Protein AF-D3BH50-F1 (afdb_monomer)

Sequence (742 aa):
MSGQPAPSNDLVRLNNTLVDTLLKSQDEIKVLKQSIEGLAKEKQQLADRFTQLLKSSDGNTAIKAEFIDELSKSTGHVDETNGNGVVSLADTPQQSQSSSEEVERLSKQLEESEKEIDRLKYEMGKLNTAVVNQQNHAETIKTFQFKEEQLVMQNQSLQEALDEQNQLALKLREQFLAEKEKLVTKIGELDNQIQETQRGDLLKEQELLLLHARIEEKDQEIKKLQEKLDQLEKSAEEQATLSPKSDELVRLEEENKHLQEKLEQKLQGQTEQIGQLQQDNQELISKLEGLTKLEQENKSLLQQIEQHTSSTDENVTRLEQEKLELSNTNNERIKTLEEENKIFQMRVDETENKFKDIISLLEEENKTLQDKVASTDSQQNEKVTELEQANKQLAERIALAETESGDKHSKLEEENKSLQSKISDLESKQVDPSKLEEMQQANEKLQSELEKINTEHKSLTEKMEQSNNSENERVSKLEQDNQSLQSQLETVNSENAEKLSKLEADNQSLSEKLEQLASSQTEKTGQLETENQQLKEQLEQTGNEYKQKIETIAQLEESNRELSEKLSGLNDESVQNMAKAEQENNKLKEQIVSATDELNQLREKQAAFELENQQLKENSDKLKALQEQYDSMKAEFEAFKNSSASANTNIEQPTPQQQPTSSSLDELVDLDFSSNPSTTTSTVTEELKPEQVEDEEKEEEKDEKKEEEKEEDKEEKETTTTEPAQVDNEEEEEEEEMEEIY

pLDDT: mean 71.58, std 18.79, range [26.5, 93.88]

Structure (mmCIF, N/CA/C/O backbone):
data_AF-D3BH50-F1
#
_entry.id   AF-D3BH50-F1
#
loop_
_atom_site.group_PDB
_atom_site.id
_atom_site.type_symbol
_atom_site.label_atom_id
_atom_site.label_alt_id
_atom_site.label_comp_id
_atom_site.label_asym_id
_atom_site.label_entity_id
_atom_site.label_seq_id
_atom_site.pdbx_PDB_ins_code
_atom_site.Cartn_x
_atom_site.Cartn_y
_atom_site.Cartn_z
_atom_site.occupancy
_atom_site.B_iso_or_equiv
_atom_site.auth_seq_id
_atom_site.auth_comp_id
_atom_site.auth_asym_id
_atom_site.auth_atom_id
_atom_site.pdbx_PDB_model_num
ATOM 1 N N . MET A 1 1 ? -13.993 20.097 38.817 1.00 39.25 1 MET A N 1
ATOM 2 C CA . MET A 1 1 ? -13.936 20.716 40.162 1.00 39.25 1 MET A CA 1
ATOM 3 C C . MET A 1 1 ? -15.189 20.321 40.924 1.00 39.25 1 MET A C 1
ATOM 5 O O . MET A 1 1 ? -16.199 21.005 40.828 1.00 39.25 1 MET A O 1
ATOM 9 N N . SER A 1 2 ? -15.139 19.195 41.624 1.00 39.91 2 SER A N 1
ATOM 10 C CA . SER A 1 2 ? -16.227 18.673 42.452 1.00 39.91 2 SER A CA 1
ATOM 11 C C . SER A 1 2 ? -15.998 19.097 43.903 1.00 39.91 2 SER A C 1
ATOM 13 O O . SER A 1 2 ? -15.043 18.666 44.544 1.00 39.91 2 SER A O 1
ATOM 15 N N . GLY A 1 3 ? -16.854 19.974 44.426 1.00 47.28 3 GLY A N 1
ATOM 16 C CA . GLY A 1 3 ? -16.924 20.199 45.868 1.00 47.28 3 GLY A CA 1
ATOM 17 C C . GLY A 1 3 ? -17.736 19.071 46.490 1.00 47.28 3 GLY A C 1
ATOM 18 O O . GLY A 1 3 ? -18.917 18.952 46.172 1.00 47.28 3 GLY A O 1
ATOM 19 N N . GLN A 1 4 ? -17.128 18.250 47.351 1.00 41.78 4 GLN A N 1
ATOM 20 C CA . GLN A 1 4 ? -17.889 17.267 48.126 1.00 41.78 4 GLN A CA 1
ATOM 21 C C . GLN A 1 4 ? -18.971 17.997 48.943 1.00 41.78 4 GLN A C 1
ATOM 23 O O . GLN A 1 4 ? -18.645 18.971 49.632 1.00 41.78 4 GLN A O 1
ATOM 28 N N . PRO A 1 5 ? -20.240 17.551 48.912 1.00 49.06 5 PRO A N 1
ATOM 29 C CA . PRO A 1 5 ? -21.223 18.012 49.876 1.00 49.06 5 PRO A CA 1
ATOM 30 C C . PRO A 1 5 ? -20.788 17.501 51.252 1.00 49.06 5 PRO A C 1
ATOM 32 O O . PRO A 1 5 ? -20.838 16.305 51.526 1.00 49.06 5 PRO A O 1
ATOM 35 N N . ALA A 1 6 ? -20.308 18.403 52.109 1.00 52.66 6 ALA A N 1
ATOM 36 C CA . ALA A 1 6 ? -19.978 18.046 53.483 1.00 52.66 6 ALA A CA 1
ATOM 37 C C . ALA A 1 6 ? -21.240 17.502 54.185 1.00 52.66 6 ALA A C 1
ATOM 39 O O . ALA A 1 6 ? -22.313 18.090 53.998 1.00 52.66 6 ALA A O 1
ATOM 40 N N . PRO A 1 7 ? -21.133 16.427 54.993 1.00 54.84 7 PRO A N 1
ATOM 41 C CA . PRO A 1 7 ? -22.279 15.857 55.699 1.00 54.84 7 PRO A CA 1
ATOM 42 C C . PRO A 1 7 ? -22.951 16.925 56.561 1.00 54.84 7 PRO A C 1
ATOM 44 O O . PRO A 1 7 ? -22.285 17.838 57.066 1.00 54.84 7 PRO A O 1
ATOM 47 N N . SER A 1 8 ? -24.274 16.837 56.714 1.00 61.94 8 SER A N 1
ATOM 48 C CA . SER A 1 8 ? -25.049 17.925 57.313 1.00 61.94 8 SER A CA 1
ATOM 49 C C . SER A 1 8 ? -24.592 18.228 58.746 1.00 61.94 8 SER A C 1
ATOM 51 O O . SER A 1 8 ? -24.902 17.506 59.696 1.00 61.94 8 SER A O 1
ATOM 53 N N . ASN A 1 9 ? -23.876 19.348 58.916 1.00 69.25 9 ASN A N 1
ATOM 54 C CA . ASN A 1 9 ? -23.388 19.817 60.219 1.00 69.25 9 ASN A CA 1
ATOM 55 C C . ASN A 1 9 ? -24.522 19.956 61.247 1.00 69.25 9 ASN A C 1
ATOM 57 O O . ASN A 1 9 ? -24.288 19.830 62.450 1.00 69.25 9 ASN A O 1
ATOM 61 N N . ASP A 1 10 ? -25.751 20.190 60.787 1.00 68.94 10 ASP A N 1
ATOM 62 C CA . ASP A 1 10 ? -26.915 20.335 61.650 1.00 68.94 10 ASP A CA 1
ATOM 63 C C . ASP A 1 10 ? -27.446 18.982 62.163 1.00 68.94 10 ASP A C 1
ATOM 65 O O . ASP A 1 10 ? -27.923 18.931 63.295 1.00 68.94 10 ASP A O 1
ATOM 69 N N . LEU A 1 11 ? -27.264 17.868 61.433 1.00 65.44 11 LEU A N 1
ATOM 70 C CA . LEU A 1 11 ? -27.521 16.516 61.963 1.00 65.44 11 LEU A CA 1
ATOM 71 C C . LEU A 1 11 ? -26.513 16.138 63.056 1.00 65.44 11 LEU A C 1
ATOM 73 O O . LEU A 1 11 ? -26.905 15.628 64.107 1.00 65.44 11 LEU A O 1
ATOM 77 N N . VAL A 1 12 ? -25.228 16.449 62.857 1.00 70.69 12 VAL A N 1
ATOM 78 C CA . VAL A 1 12 ? -24.179 16.218 63.869 1.00 70.69 12 VAL A CA 1
ATOM 79 C C . VAL A 1 12 ? -24.447 17.052 65.130 1.00 70.69 12 VAL A C 1
ATOM 81 O O . VAL A 1 12 ? -24.394 16.534 66.246 1.00 70.69 12 VAL A O 1
ATOM 84 N N . ARG A 1 13 ? -24.815 18.330 64.968 1.00 74.94 13 ARG A N 1
ATOM 85 C CA . ARG A 1 13 ? -25.224 19.208 66.080 1.00 74.94 13 ARG A CA 1
ATOM 86 C C . ARG A 1 13 ? -26.473 18.707 66.800 1.00 74.94 13 ARG A C 1
ATOM 88 O O . ARG A 1 13 ? -26.501 18.737 68.031 1.00 74.94 13 ARG A O 1
ATOM 95 N N . LEU A 1 14 ? -27.486 18.247 66.063 1.00 74.19 14 LEU A N 1
ATOM 96 C CA . LEU A 1 14 ? -28.718 17.709 66.640 1.00 74.19 14 LEU A CA 1
ATOM 97 C C . LEU A 1 14 ? -28.435 16.456 67.475 1.00 74.19 14 LEU A C 1
ATOM 99 O O . LEU A 1 14 ? -28.899 16.378 68.609 1.00 74.19 14 LEU A O 1
ATOM 103 N N . ASN A 1 15 ? -27.629 15.524 66.956 1.00 70.75 15 ASN A N 1
ATOM 104 C CA . ASN A 1 15 ? -27.246 14.304 67.667 1.00 70.75 15 ASN A CA 1
ATOM 105 C C . ASN A 1 15 ? -26.501 14.620 68.976 1.00 70.75 15 ASN A C 1
ATOM 107 O O . ASN A 1 15 ? -26.900 14.148 70.039 1.00 70.75 15 ASN A O 1
ATOM 111 N N . ASN A 1 16 ? -25.491 15.497 68.928 1.00 75.19 16 ASN A N 1
ATOM 112 C CA . ASN A 1 16 ? -24.753 15.923 70.123 1.00 75.19 16 ASN A CA 1
ATOM 113 C C . ASN A 1 16 ? -25.684 16.577 71.163 1.00 75.19 16 ASN A C 1
ATOM 115 O O . ASN A 1 16 ? -25.641 16.227 72.339 1.00 75.19 16 ASN A O 1
ATOM 119 N N . THR A 1 17 ? -26.598 17.449 70.720 1.00 77.25 17 THR A N 1
ATOM 120 C CA . THR A 1 17 ? -27.599 18.091 71.594 1.00 77.25 17 THR A CA 1
ATOM 121 C C . THR A 1 17 ? -28.542 17.065 72.240 1.00 77.25 17 THR A C 1
ATOM 123 O O . THR A 1 17 ? -28.924 17.215 73.404 1.00 77.25 17 THR A O 1
ATOM 126 N N . LEU A 1 18 ? -28.910 16.002 71.514 1.00 70.75 18 LEU A N 1
ATOM 127 C CA . LEU A 1 18 ? -29.731 14.910 72.041 1.00 70.75 18 LEU A CA 1
ATOM 128 C C . LEU A 1 18 ? -28.980 14.099 73.108 1.00 70.75 18 LEU A C 1
ATOM 130 O O . LEU A 1 18 ? -29.554 13.791 74.151 1.00 70.75 18 LEU A O 1
ATOM 134 N N . VAL A 1 19 ? -27.701 13.791 72.868 1.00 73.00 19 VAL A N 1
ATOM 135 C CA . VAL A 1 19 ? -26.831 13.050 73.798 1.00 73.00 19 VAL A CA 1
ATOM 136 C C . VAL A 1 19 ? -26.592 13.838 75.090 1.00 73.00 19 VAL A C 1
ATOM 138 O O . VAL A 1 19 ? -26.769 13.280 76.174 1.00 73.00 19 VAL A O 1
ATOM 141 N N . ASP A 1 20 ? -26.284 15.134 74.999 1.00 77.88 20 ASP A N 1
ATOM 142 C CA . ASP A 1 20 ? -26.118 16.007 76.171 1.00 77.88 20 ASP A CA 1
ATOM 143 C C . ASP A 1 20 ? -27.411 16.094 77.004 1.00 77.88 20 ASP A C 1
ATOM 145 O O . ASP A 1 20 ? -27.379 16.068 78.238 1.00 77.88 20 ASP A O 1
ATOM 149 N N . THR A 1 21 ? -28.570 16.138 76.335 1.00 76.25 21 THR A N 1
ATOM 150 C CA . THR A 1 21 ? -29.884 16.138 77.000 1.00 76.25 21 THR A CA 1
ATOM 151 C C . THR A 1 21 ? -30.163 14.798 77.692 1.00 76.25 21 THR A C 1
ATOM 153 O O . THR A 1 21 ? -30.579 14.789 78.852 1.00 76.25 21 THR A O 1
ATOM 156 N N . LEU A 1 22 ? -29.871 13.673 77.027 1.00 72.44 22 LEU A N 1
ATOM 157 C CA . LEU A 1 22 ? -30.007 12.320 77.579 1.00 72.44 22 LEU A CA 1
ATOM 158 C C . LEU A 1 22 ? -29.171 12.130 78.848 1.00 72.44 22 LEU A C 1
ATOM 160 O O . LEU A 1 22 ? -29.690 11.660 79.862 1.00 72.44 22 LEU A O 1
ATOM 164 N N . LEU A 1 23 ? -27.893 12.519 78.805 1.00 76.06 23 LEU A N 1
ATOM 165 C CA . LEU A 1 23 ? -26.983 12.443 79.950 1.00 76.06 23 LEU A CA 1
ATOM 166 C C . LEU A 1 23 ? -27.511 13.268 81.129 1.00 76.06 23 LEU A C 1
ATOM 168 O O . LEU A 1 23 ? -27.579 12.771 82.255 1.00 76.06 23 LEU A O 1
ATOM 172 N N . LYS A 1 24 ? -27.970 14.498 80.864 1.00 80.12 24 LYS A N 1
ATOM 173 C CA . LYS A 1 24 ? -28.543 15.367 81.895 1.00 80.12 24 LYS A CA 1
ATOM 174 C C . LYS A 1 24 ? -29.792 14.757 82.539 1.00 80.12 24 LYS A C 1
ATOM 176 O O . LYS A 1 24 ? -29.889 14.737 83.764 1.00 80.12 24 LYS A O 1
ATOM 181 N N . SER A 1 25 ? -30.725 14.221 81.749 1.00 74.56 25 SER A N 1
ATOM 182 C CA . SER A 1 25 ? -31.928 13.576 82.292 1.00 74.56 25 SER A CA 1
ATOM 183 C C . SER A 1 25 ? -31.623 12.278 83.052 1.00 74.56 25 SER A C 1
ATOM 185 O O . SER A 1 25 ? -32.321 11.973 84.018 1.00 74.56 25 SER A O 1
ATOM 187 N N . GLN A 1 26 ? -30.560 11.542 82.704 1.00 76.19 26 GLN A N 1
ATOM 188 C CA . GLN A 1 26 ? -30.099 10.395 83.500 1.00 76.19 26 GLN A CA 1
ATOM 189 C C . GLN A 1 26 ? -29.558 10.815 84.877 1.00 76.19 26 GLN A C 1
ATOM 191 O O . GLN A 1 26 ? -29.895 10.176 85.879 1.00 76.19 26 GLN A O 1
ATOM 196 N N . ASP A 1 27 ? -28.773 11.895 84.966 1.00 83.31 27 ASP A N 1
ATOM 197 C CA . ASP A 1 27 ? -28.324 12.426 86.261 1.00 83.31 27 ASP A CA 1
ATOM 198 C C . ASP A 1 27 ? -29.486 13.035 87.076 1.00 83.31 27 ASP A C 1
ATOM 200 O O . ASP A 1 27 ? -29.546 12.832 88.290 1.00 83.31 27 ASP A O 1
ATOM 204 N N . GLU A 1 28 ? -30.469 13.684 86.440 1.00 80.19 28 GLU A N 1
ATOM 205 C CA . GLU A 1 28 ? -31.693 14.156 87.113 1.00 80.19 28 GLU A CA 1
ATOM 206 C C . GLU A 1 28 ? -32.512 12.983 87.705 1.00 80.19 28 GLU A C 1
ATOM 208 O O . GLU A 1 28 ? -32.876 13.022 88.883 1.00 80.19 28 GLU A O 1
ATOM 213 N N . ILE A 1 29 ? -32.717 11.885 86.959 1.00 74.75 29 ILE A N 1
ATOM 214 C CA . ILE A 1 29 ? -33.359 10.649 87.465 1.00 74.75 29 ILE A CA 1
ATOM 215 C C . ILE A 1 29 ? -32.585 10.056 88.654 1.00 74.75 29 ILE A C 1
ATOM 217 O O . ILE A 1 29 ? -33.178 9.602 89.636 1.00 74.75 29 ILE A O 1
ATOM 221 N N . LYS A 1 30 ? -31.253 10.055 88.584 1.00 82.06 30 LYS A N 1
ATOM 222 C CA . LYS A 1 30 ? -30.357 9.528 89.624 1.00 82.06 30 LYS A CA 1
ATOM 223 C C . LYS A 1 30 ? -30.418 10.354 90.912 1.00 82.06 30 LYS A C 1
ATOM 225 O O . LYS A 1 30 ? -30.455 9.761 91.991 1.00 82.06 30 LYS A O 1
ATOM 230 N N . VAL A 1 31 ? -30.517 11.682 90.813 1.00 84.50 31 VAL A N 1
ATOM 231 C CA . VAL A 1 31 ? -30.775 12.570 91.961 1.00 84.50 31 VAL A CA 1
ATOM 232 C C . VAL A 1 31 ? -32.168 12.314 92.543 1.00 84.50 31 VAL A C 1
ATOM 234 O O . VAL A 1 31 ? -32.274 12.064 93.741 1.00 84.50 31 VAL A O 1
ATOM 237 N N . LEU A 1 32 ? -33.222 12.263 91.717 1.00 77.12 32 LEU A N 1
ATOM 238 C CA . LEU A 1 32 ? -34.585 11.952 92.178 1.00 77.12 32 LEU A CA 1
ATOM 239 C C . LEU A 1 32 ? -34.654 10.605 92.916 1.00 77.12 32 LEU A C 1
ATOM 241 O O . LEU A 1 32 ? -35.310 10.494 93.951 1.00 77.12 32 LEU A O 1
ATOM 245 N N . LYS A 1 33 ? -33.931 9.586 92.436 1.00 80.38 33 LYS A N 1
ATOM 246 C CA . LYS A 1 33 ? -33.845 8.273 93.089 1.00 80.38 33 LYS A CA 1
ATOM 247 C C . LYS A 1 33 ? -33.189 8.351 94.469 1.00 80.38 33 LYS A C 1
ATOM 249 O O . LYS A 1 33 ? -33.689 7.729 95.403 1.00 80.38 33 LYS A O 1
ATOM 254 N N . GLN A 1 34 ? -32.127 9.143 94.617 1.00 83.19 34 GLN A N 1
ATOM 255 C CA . GLN A 1 34 ? -31.492 9.395 95.915 1.00 83.19 34 GLN A CA 1
ATOM 256 C C . GLN A 1 34 ? -32.412 10.184 96.862 1.00 83.19 34 GLN A C 1
ATOM 258 O O . GLN A 1 34 ? -32.484 9.853 98.044 1.00 83.19 34 GLN A O 1
ATOM 263 N N . SER A 1 35 ? -33.167 11.165 96.355 1.00 82.19 35 SER A N 1
ATOM 264 C CA . SER A 1 35 ? -34.167 11.908 97.137 1.00 82.19 35 SER A CA 1
ATOM 265 C C . SER A 1 35 ? -35.304 11.011 97.634 1.00 82.19 35 SER A C 1
ATOM 267 O O . SER A 1 35 ? -35.635 11.068 98.816 1.00 82.19 35 SER A O 1
ATOM 269 N N . ILE A 1 36 ? -35.852 10.134 96.785 1.00 78.38 36 ILE A N 1
ATOM 270 C CA . ILE A 1 36 ? -36.872 9.148 97.189 1.00 78.38 36 ILE A CA 1
ATOM 271 C C . ILE A 1 36 ? -36.305 8.171 98.227 1.00 78.38 36 ILE A C 1
ATOM 273 O O . ILE A 1 36 ? -36.978 7.871 99.209 1.00 78.38 36 ILE A O 1
ATOM 277 N N . GLU A 1 37 ? -35.066 7.693 98.065 1.00 82.62 37 GLU A N 1
ATOM 278 C CA . GLU A 1 37 ? -34.430 6.797 99.041 1.00 82.62 37 GLU A CA 1
ATOM 279 C C . GLU A 1 37 ? -34.161 7.498 100.390 1.00 82.62 37 GLU A C 1
ATOM 281 O O . GLU A 1 37 ? -34.262 6.873 101.448 1.00 82.62 37 GLU A O 1
ATOM 286 N N . GLY A 1 38 ? -33.854 8.799 100.370 1.00 83.88 38 GLY A N 1
ATOM 287 C CA . GLY A 1 38 ? -33.743 9.644 101.560 1.00 83.88 38 GLY A CA 1
ATOM 288 C C . GLY A 1 38 ? -35.085 9.830 102.270 1.00 83.88 38 GLY A C 1
ATOM 289 O O . GLY A 1 38 ? -35.199 9.506 103.451 1.00 83.88 38 GLY A O 1
ATOM 290 N N . LEU A 1 39 ? -36.115 10.264 101.538 1.00 77.94 39 LEU A N 1
ATOM 291 C CA . LEU A 1 39 ? -37.470 10.451 102.066 1.00 77.94 39 LEU A CA 1
ATOM 292 C C . LEU A 1 39 ? -38.082 9.138 102.568 1.00 77.94 39 LEU A C 1
ATOM 294 O O . LEU A 1 39 ? -38.742 9.141 103.597 1.00 77.94 39 LEU A O 1
ATOM 298 N N . ALA A 1 40 ? -37.818 7.998 101.924 1.00 74.94 40 ALA A N 1
ATOM 299 C CA . ALA A 1 40 ? -38.265 6.694 102.415 1.00 74.94 40 ALA A CA 1
ATOM 300 C C . ALA A 1 40 ? -37.624 6.327 103.769 1.00 74.94 40 ALA A C 1
ATOM 302 O O . ALA A 1 40 ? -38.292 5.766 104.639 1.00 74.94 40 ALA A O 1
ATOM 303 N N . LYS A 1 41 ? -36.348 6.680 103.985 1.00 81.62 41 LYS A N 1
ATOM 304 C CA . LYS A 1 41 ? -35.667 6.505 105.282 1.00 81.62 41 LYS A CA 1
ATOM 305 C C . LYS A 1 41 ? -36.194 7.475 106.338 1.00 81.62 41 LYS A C 1
ATOM 307 O O . LYS A 1 41 ? -36.347 7.073 107.488 1.00 81.62 41 LYS A O 1
ATOM 312 N N . GLU A 1 42 ? -36.506 8.715 105.966 1.00 79.00 42 GLU A N 1
ATOM 313 C CA . GLU A 1 42 ? -37.145 9.684 106.864 1.00 79.00 42 GLU A CA 1
ATOM 314 C C . GLU A 1 42 ? -38.569 9.245 107.240 1.00 79.00 42 GLU A C 1
ATOM 316 O O . GLU A 1 42 ? -38.899 9.208 108.423 1.00 79.00 42 GLU A O 1
ATOM 321 N N . LYS A 1 43 ? -39.373 8.784 106.272 1.00 77.12 43 LYS A N 1
ATOM 322 C CA . LYS A 1 43 ? -40.697 8.188 106.500 1.00 77.12 43 LYS A CA 1
ATOM 323 C C . LYS A 1 43 ? -40.614 6.993 107.452 1.00 77.12 43 LYS A C 1
ATOM 325 O O . LYS A 1 43 ? -41.425 6.899 108.370 1.00 77.12 43 LYS A O 1
ATOM 330 N N . GLN A 1 44 ? -39.619 6.115 107.292 1.00 78.25 44 GLN A N 1
ATOM 331 C CA . GLN A 1 44 ? -39.397 5.005 108.224 1.00 78.25 44 GLN A CA 1
ATOM 332 C C . GLN A 1 44 ? -39.056 5.510 109.635 1.00 78.25 44 GLN A C 1
ATOM 334 O O . GLN A 1 44 ? -39.658 5.050 110.598 1.00 78.25 44 GLN A O 1
ATOM 339 N N . GLN A 1 45 ? -38.165 6.497 109.778 1.00 80.44 45 GLN A N 1
ATOM 340 C CA . GLN A 1 45 ? -37.821 7.080 111.084 1.00 80.44 45 GLN A CA 1
ATOM 341 C C . GLN A 1 45 ? -39.013 7.790 111.750 1.00 80.44 45 GLN A C 1
ATOM 343 O O . GLN A 1 45 ? -39.187 7.693 112.967 1.00 80.44 45 GLN A O 1
ATOM 348 N N . LEU A 1 46 ? -39.857 8.469 110.967 1.00 77.00 46 LEU A N 1
ATOM 349 C CA . LEU A 1 46 ? -41.115 9.064 111.422 1.00 77.00 46 LEU A CA 1
ATOM 350 C C . LEU A 1 46 ? -42.100 7.983 111.884 1.00 77.00 46 LEU A C 1
ATOM 352 O O . LEU A 1 46 ? -42.635 8.095 112.985 1.00 77.00 46 LEU A O 1
ATOM 356 N N . ALA A 1 47 ? -42.286 6.911 111.108 1.00 71.56 47 ALA A N 1
ATOM 357 C CA . ALA A 1 47 ? -43.140 5.777 111.465 1.00 71.56 47 ALA A CA 1
ATOM 358 C C . ALA A 1 47 ? -42.631 5.024 112.710 1.00 71.56 47 ALA A C 1
ATOM 360 O O . ALA A 1 47 ? -43.423 4.667 113.585 1.00 71.56 47 ALA A O 1
ATOM 361 N N . ASP A 1 48 ? -41.316 4.840 112.846 1.00 77.88 48 ASP A N 1
ATOM 362 C CA . ASP A 1 48 ? -40.684 4.237 114.022 1.00 77.88 48 ASP A CA 1
ATOM 363 C C . ASP A 1 48 ? -40.883 5.119 115.265 1.00 77.88 48 ASP A C 1
ATOM 365 O O . ASP A 1 48 ? -41.245 4.612 116.330 1.00 77.88 48 ASP A O 1
ATOM 369 N N . ARG A 1 49 ? -40.714 6.444 115.143 1.00 76.94 49 ARG A N 1
ATOM 370 C CA . ARG A 1 49 ? -40.941 7.413 116.232 1.00 76.94 49 ARG A CA 1
ATOM 371 C C . ARG A 1 49 ? -42.417 7.511 116.622 1.00 76.94 49 ARG A C 1
ATOM 373 O O . ARG A 1 49 ? -42.725 7.518 117.811 1.00 76.94 49 ARG A O 1
ATOM 380 N N . PHE A 1 50 ? -43.324 7.527 115.650 1.00 72.94 50 PHE A N 1
ATOM 381 C CA . PHE A 1 50 ? -44.774 7.468 115.853 1.00 72.94 50 PHE A CA 1
ATOM 382 C C . PHE A 1 50 ? -45.166 6.171 116.581 1.00 72.94 50 PHE A C 1
ATOM 384 O O . PHE A 1 50 ? -45.868 6.200 117.590 1.00 72.94 50 PHE A O 1
ATOM 391 N N . THR A 1 51 ? -44.600 5.037 116.162 1.00 73.88 51 THR A N 1
ATOM 392 C CA . THR A 1 51 ? -44.768 3.733 116.823 1.00 73.88 51 THR A CA 1
ATOM 393 C C . THR A 1 51 ? -44.192 3.722 118.244 1.00 73.88 51 THR A C 1
ATOM 395 O O . THR A 1 51 ? -44.770 3.098 119.136 1.00 73.88 51 THR A O 1
ATOM 398 N N . GLN A 1 52 ? -43.075 4.411 118.498 1.00 75.31 52 GLN A N 1
ATOM 399 C CA . GLN A 1 52 ? -42.517 4.572 119.845 1.00 75.31 52 GLN A CA 1
ATOM 400 C C . GLN A 1 52 ? -43.393 5.462 120.736 1.00 75.31 52 GLN A C 1
ATOM 402 O O . GLN A 1 52 ? -43.584 5.113 121.897 1.00 75.31 52 GLN A O 1
ATOM 407 N N . LEU A 1 53 ? -43.979 6.543 120.209 1.00 70.81 53 LEU A N 1
ATOM 408 C CA . LEU A 1 53 ? -44.935 7.398 120.928 1.00 70.81 53 LEU A CA 1
ATOM 409 C C . LEU A 1 53 ? -46.245 6.663 121.246 1.00 70.81 53 LEU A C 1
ATOM 411 O O . LEU A 1 53 ? -46.747 6.748 122.365 1.00 70.81 53 LEU A O 1
ATOM 415 N N . LEU A 1 54 ? -46.762 5.855 120.314 1.00 66.00 54 LEU A N 1
ATOM 416 C CA . LEU A 1 54 ? -47.880 4.950 120.592 1.00 66.00 54 LEU A CA 1
ATOM 417 C C . LEU A 1 54 ? -47.525 3.931 121.687 1.00 66.00 54 LEU A C 1
ATOM 419 O O . LEU A 1 54 ? -48.359 3.633 122.541 1.00 66.00 54 LEU A O 1
ATOM 423 N N . LYS A 1 55 ? -46.291 3.412 121.710 1.00 65.94 55 LYS A N 1
ATOM 424 C CA . LYS A 1 55 ? -45.829 2.478 122.752 1.00 65.94 55 LYS A CA 1
ATOM 425 C C . LYS A 1 55 ? -45.621 3.152 124.111 1.00 65.94 55 LYS A C 1
ATOM 427 O O . LYS A 1 55 ? -46.012 2.561 125.104 1.00 65.94 55 LYS A O 1
ATOM 432 N N . SER A 1 56 ? -45.079 4.369 124.178 1.00 58.94 56 SER A N 1
ATOM 433 C CA . SER A 1 56 ? -44.908 5.104 125.444 1.00 58.94 56 SER A CA 1
ATOM 434 C C . SER A 1 56 ? -46.202 5.735 125.974 1.00 58.94 56 SER A C 1
ATOM 436 O O . SER A 1 56 ? -46.280 6.061 127.158 1.00 58.94 56 SER A O 1
ATOM 438 N N . SER A 1 57 ? -47.244 5.838 125.142 1.00 56.31 57 SER A N 1
ATOM 439 C CA . SER A 1 57 ? -48.623 6.148 125.544 1.00 56.31 57 SER A CA 1
ATOM 440 C C . SER A 1 57 ? -49.301 4.954 126.247 1.00 56.31 57 SER A C 1
ATOM 442 O O . SER A 1 57 ? -50.302 4.390 125.789 1.00 56.31 57 SER A O 1
ATOM 444 N N . ASP A 1 58 ? -48.733 4.521 127.371 1.00 48.50 58 ASP A N 1
ATOM 445 C CA . ASP A 1 58 ? -49.324 3.514 128.254 1.00 48.50 58 ASP A CA 1
ATOM 446 C C . ASP A 1 58 ? -50.260 4.186 129.265 1.00 48.50 58 ASP A C 1
ATOM 448 O O . ASP A 1 58 ? -49.871 4.601 130.355 1.00 48.50 58 ASP A O 1
ATOM 452 N N . GLY A 1 59 ? -51.529 4.309 128.864 1.00 50.41 59 GLY A N 1
ATOM 453 C CA . GLY A 1 59 ? -52.578 4.905 129.694 1.00 50.41 59 GLY A CA 1
ATOM 454 C C . GLY A 1 59 ? -54.016 4.688 129.215 1.00 50.41 59 GLY A C 1
ATOM 455 O O . GLY A 1 59 ? -54.925 4.748 130.037 1.00 50.41 59 GLY A O 1
ATOM 456 N N . ASN A 1 60 ? -54.255 4.403 127.926 1.00 46.38 60 ASN A N 1
ATOM 457 C CA . ASN A 1 60 ? -55.608 4.134 127.426 1.00 46.38 60 ASN A CA 1
ATOM 458 C C . ASN A 1 60 ? -55.616 3.086 126.296 1.00 46.38 60 ASN A C 1
ATOM 460 O O . ASN A 1 60 ? -55.217 3.359 125.165 1.00 46.38 60 ASN A O 1
ATOM 464 N N . THR A 1 61 ? -56.052 1.864 126.608 1.00 51.59 61 THR A N 1
ATOM 465 C CA . THR A 1 61 ? -56.009 0.702 125.702 1.00 51.59 61 THR A CA 1
ATOM 466 C C . THR A 1 61 ? -57.144 0.635 124.680 1.00 51.59 61 THR A C 1
ATOM 468 O O . THR A 1 61 ? -57.052 -0.180 123.769 1.00 51.59 61 THR A O 1
ATOM 471 N N . ALA A 1 62 ? -58.179 1.478 124.778 1.00 48.97 62 ALA A N 1
ATOM 472 C CA . ALA A 1 62 ? -59.300 1.465 123.832 1.00 48.97 62 ALA A CA 1
ATOM 473 C C . ALA A 1 62 ? -58.901 1.983 122.433 1.00 48.97 62 ALA A C 1
ATOM 475 O O . ALA A 1 62 ? -59.092 1.300 121.432 1.00 48.97 62 ALA A O 1
ATOM 476 N N . ILE A 1 63 ? -58.263 3.157 122.375 1.00 52.66 63 ILE A N 1
ATOM 477 C CA . ILE A 1 63 ? -57.953 3.871 121.118 1.00 52.66 63 ILE A CA 1
ATOM 478 C C . ILE A 1 63 ? -56.885 3.132 120.281 1.00 52.66 63 ILE A C 1
ATOM 480 O O . ILE A 1 63 ? -56.852 3.243 119.057 1.00 52.66 63 ILE A O 1
ATOM 484 N N . LYS A 1 64 ? -56.039 2.316 120.927 1.00 51.09 64 LYS A N 1
ATOM 485 C CA . LYS A 1 64 ? -54.990 1.509 120.275 1.00 51.09 64 LYS A CA 1
ATOM 486 C C . LYS A 1 64 ? -55.531 0.417 119.332 1.00 51.09 64 LYS A C 1
ATOM 488 O O . LYS A 1 64 ? -54.738 -0.119 118.565 1.00 51.09 64 LYS A O 1
ATOM 493 N N . ALA A 1 65 ? -56.822 0.070 119.386 1.00 53.28 65 ALA A N 1
ATOM 494 C CA . ALA A 1 65 ? -57.410 -0.972 118.539 1.00 53.28 65 ALA A CA 1
ATOM 495 C C . ALA A 1 65 ? -57.964 -0.428 117.209 1.00 53.28 65 ALA A C 1
ATOM 497 O O . ALA A 1 65 ? -57.558 -0.899 116.149 1.00 53.28 65 ALA A O 1
ATOM 498 N N . GLU A 1 66 ? -58.844 0.579 117.251 1.00 51.69 66 GLU A N 1
ATOM 499 C CA . GLU A 1 66 ? -59.504 1.119 116.048 1.00 51.69 66 GLU A CA 1
ATOM 500 C C . GLU A 1 66 ? -58.500 1.787 115.093 1.00 51.69 66 GLU A C 1
ATOM 502 O O . GLU A 1 66 ? -58.460 1.459 113.909 1.00 51.69 66 GLU A O 1
ATOM 507 N N . PHE A 1 67 ? -57.599 2.631 115.611 1.00 52.97 67 PHE A N 1
ATOM 508 C CA . PHE A 1 67 ? -56.677 3.410 114.772 1.00 52.97 67 PHE A CA 1
ATOM 509 C C . PHE A 1 67 ? -55.638 2.554 114.017 1.00 52.97 67 PHE A C 1
ATOM 511 O O . PHE A 1 67 ? -55.093 2.982 113.002 1.00 52.97 67 PHE A O 1
ATOM 518 N N . ILE A 1 68 ? -55.353 1.333 114.493 1.00 56.91 68 ILE A N 1
ATOM 519 C CA . ILE A 1 68 ? -54.433 0.399 113.818 1.00 56.91 68 ILE A CA 1
ATOM 520 C C . ILE A 1 68 ? -55.154 -0.386 112.713 1.00 56.91 68 ILE A C 1
ATOM 522 O O . ILE A 1 68 ? -54.564 -0.628 111.659 1.00 56.91 68 ILE A O 1
ATOM 526 N N . ASP A 1 69 ? -56.420 -0.755 112.914 1.00 51.44 69 ASP A N 1
ATOM 527 C CA . ASP A 1 69 ? -57.230 -1.436 111.895 1.00 51.44 69 ASP A CA 1
ATOM 528 C C . ASP A 1 69 ? -57.599 -0.485 110.736 1.00 51.44 69 ASP A C 1
ATOM 530 O O . ASP A 1 69 ? -57.620 -0.894 109.576 1.00 51.44 69 ASP A O 1
ATOM 534 N N . GLU A 1 70 ? -57.789 0.805 111.025 1.00 52.66 70 GLU A N 1
ATOM 535 C CA . GLU A 1 70 ? -58.063 1.841 110.021 1.00 52.66 70 GLU A CA 1
ATOM 536 C C . GLU A 1 70 ? -56.820 2.181 109.173 1.00 52.66 70 GLU A C 1
ATOM 538 O O . GLU A 1 70 ? -56.883 2.144 107.942 1.00 52.66 70 GLU A O 1
ATOM 543 N N . LEU A 1 71 ? -55.644 2.356 109.798 1.00 51.84 71 LEU A N 1
ATOM 544 C CA . LEU A 1 71 ? -54.362 2.462 109.077 1.00 51.84 71 LEU A CA 1
ATOM 545 C C . LEU A 1 71 ? -54.050 1.221 108.220 1.00 51.84 71 LEU A C 1
ATOM 547 O O . LEU A 1 71 ? -53.422 1.342 107.168 1.00 51.84 71 LEU A O 1
ATOM 551 N N . SER A 1 72 ? -54.510 0.036 108.633 1.00 52.75 72 SER A N 1
ATOM 552 C CA . SER A 1 72 ? -54.298 -1.221 107.897 1.00 52.75 72 SER A CA 1
ATOM 553 C C . SER A 1 72 ? -55.182 -1.374 106.651 1.00 52.75 72 SER A C 1
ATOM 555 O O . SER A 1 72 ? -54.937 -2.273 105.847 1.00 52.75 72 SER A O 1
ATOM 557 N N . LYS A 1 73 ? -56.200 -0.520 106.470 1.00 48.16 73 LYS A N 1
ATOM 558 C CA . LYS A 1 73 ? -57.168 -0.590 105.357 1.00 48.16 73 LYS A CA 1
ATOM 559 C C . LYS A 1 73 ? -56.936 0.447 104.256 1.00 48.16 73 LYS A C 1
ATOM 561 O O . LYS A 1 73 ? -57.588 0.379 103.220 1.00 48.16 73 LYS A O 1
ATOM 566 N N . SER A 1 74 ? -55.974 1.354 104.433 1.00 42.56 74 SER A N 1
ATOM 567 C CA . SER A 1 74 ? -55.691 2.468 103.508 1.00 42.56 74 SER A CA 1
ATOM 568 C C . SER A 1 74 ? -55.023 2.061 102.172 1.00 42.56 74 SER A C 1
ATOM 570 O O . SER A 1 74 ? -54.628 2.906 101.373 1.00 42.56 74 SER A O 1
ATOM 572 N N . THR A 1 75 ? -54.881 0.763 101.887 1.00 45.53 75 THR A N 1
ATOM 573 C CA . THR A 1 75 ? -54.271 0.224 100.655 1.00 45.53 75 THR A CA 1
ATOM 574 C C . THR A 1 75 ? -55.311 -0.290 99.649 1.00 45.53 75 THR A C 1
ATOM 576 O O . THR A 1 75 ? -55.126 -1.336 99.026 1.00 45.53 75 THR A O 1
ATOM 579 N N . GLY A 1 76 ? -56.411 0.449 99.458 1.00 45.00 76 GLY A N 1
ATOM 580 C CA . GLY A 1 76 ? -57.495 0.057 98.551 1.00 45.00 76 GLY A CA 1
ATOM 581 C C . GLY A 1 76 ? -58.270 1.222 97.929 1.00 45.00 76 GLY A C 1
ATOM 582 O O . GLY A 1 76 ? -59.122 1.795 98.588 1.00 45.00 76 GLY A O 1
ATOM 583 N N . HIS A 1 77 ? -58.020 1.460 96.634 1.00 39.06 77 HIS A N 1
ATOM 584 C CA . HIS A 1 77 ? -58.774 2.316 95.694 1.00 39.06 77 HIS A CA 1
ATOM 585 C C . HIS A 1 77 ? -58.958 3.810 96.037 1.00 39.06 77 HIS A C 1
ATOM 587 O O . HIS A 1 77 ? -59.540 4.196 97.044 1.00 39.06 77 HIS A O 1
ATOM 593 N N . VAL A 1 78 ? -58.563 4.659 95.083 1.00 38.53 78 VAL A N 1
ATOM 594 C CA . VAL A 1 78 ? -59.125 6.006 94.932 1.00 38.53 78 VAL A CA 1
ATOM 595 C C . VAL A 1 78 ? -60.385 5.871 94.085 1.00 38.53 78 VAL A C 1
ATOM 597 O O . VAL A 1 78 ? -60.294 5.406 92.952 1.00 38.53 78 VAL A O 1
ATOM 600 N N . ASP A 1 79 ? -61.527 6.302 94.614 1.00 34.56 79 ASP A N 1
ATOM 601 C CA . ASP A 1 79 ? -62.728 6.588 93.826 1.00 34.56 79 ASP A CA 1
ATOM 602 C C . ASP A 1 79 ? -63.473 7.783 94.454 1.00 34.56 79 ASP A C 1
ATOM 604 O O . ASP A 1 79 ? -63.352 8.042 95.656 1.00 34.56 79 ASP A O 1
ATOM 608 N N . GLU A 1 80 ? -64.177 8.571 93.647 1.00 43.78 80 GLU A N 1
ATOM 609 C CA . GLU A 1 80 ? -64.677 9.896 94.041 1.00 43.78 80 GLU A CA 1
ATOM 610 C C . GLU A 1 80 ? -66.138 9.856 94.532 1.00 43.78 80 GLU A C 1
ATOM 612 O O . GLU A 1 80 ? -66.995 9.353 93.812 1.00 43.78 80 GLU A O 1
ATOM 617 N N . THR A 1 81 ? -66.484 10.473 95.681 1.00 36.66 81 THR A N 1
ATOM 618 C CA . THR A 1 81 ? -67.710 11.315 95.830 1.00 36.66 81 THR A CA 1
ATOM 619 C C . THR A 1 81 ? -67.920 11.999 97.201 1.00 36.66 81 THR A C 1
ATOM 621 O O . THR A 1 81 ? -67.415 11.590 98.238 1.00 36.66 81 THR A O 1
ATOM 624 N N . ASN A 1 82 ? -68.724 13.074 97.163 1.00 34.66 82 ASN A N 1
ATOM 625 C CA . ASN A 1 82 ? -69.229 13.942 98.246 1.00 34.66 82 ASN A CA 1
ATOM 626 C C . ASN A 1 82 ? -69.804 13.276 99.524 1.00 34.66 82 ASN A C 1
ATOM 628 O O . ASN A 1 82 ? -70.490 12.263 99.433 1.00 34.66 82 ASN A O 1
ATOM 632 N N . GLY A 1 83 ? -69.801 14.013 100.655 1.00 34.16 83 GLY A N 1
ATOM 633 C CA . GLY A 1 83 ? -70.838 13.843 101.698 1.00 34.16 83 GLY A CA 1
ATOM 634 C C . GLY A 1 83 ? -70.670 14.620 103.021 1.00 34.16 83 GLY A C 1
ATOM 635 O O . GLY A 1 83 ? -69.868 14.241 103.863 1.00 34.16 83 GLY A O 1
ATOM 636 N N . ASN A 1 84 ? -71.485 15.659 103.263 1.00 35.12 84 ASN A N 1
ATOM 637 C CA . ASN A 1 84 ? -71.602 16.351 104.568 1.00 35.12 84 ASN A CA 1
ATOM 638 C C . ASN A 1 84 ? -72.166 15.445 105.689 1.00 35.12 84 ASN A C 1
ATOM 640 O O . ASN A 1 84 ? -73.141 14.734 105.454 1.00 35.12 84 ASN A O 1
ATOM 644 N N . GLY A 1 85 ? -71.704 15.611 106.940 1.00 33.81 85 GLY A N 1
ATOM 645 C CA . GLY A 1 85 ? -72.348 15.014 108.125 1.00 33.81 85 GLY A CA 1
ATOM 646 C C . GLY A 1 85 ? -71.874 15.588 109.471 1.00 33.81 85 GLY A C 1
ATOM 647 O O . GLY A 1 85 ? -70.808 15.230 109.953 1.00 33.81 85 GLY A O 1
ATOM 648 N N . VAL A 1 86 ? -72.666 16.468 110.099 1.00 38.88 86 VAL A N 1
ATOM 649 C CA . VAL A 1 86 ? -72.340 17.123 111.388 1.00 38.88 86 VAL A CA 1
ATOM 650 C C . VAL A 1 86 ? -73.020 16.430 112.574 1.00 38.88 86 VAL A C 1
ATOM 652 O O . VAL A 1 86 ? -74.244 16.332 112.584 1.00 38.88 86 VAL A O 1
ATOM 655 N N . VAL A 1 87 ? -72.258 16.110 113.630 1.00 34.78 87 VAL A N 1
ATOM 656 C CA . VAL A 1 87 ? -72.738 16.015 115.030 1.00 34.78 87 VAL A CA 1
ATOM 657 C C . VAL A 1 87 ? -71.651 16.574 115.972 1.00 34.78 87 VAL A C 1
ATOM 659 O O . VAL A 1 87 ? -70.470 16.522 115.647 1.00 34.78 87 VAL A O 1
ATOM 662 N N . SER A 1 88 ? -72.039 17.137 117.122 1.00 38.25 88 SER A N 1
ATOM 663 C CA . SER A 1 88 ? -71.150 17.746 118.130 1.00 38.25 88 SER A CA 1
ATOM 664 C C . SER A 1 88 ? -71.566 17.350 119.551 1.00 38.25 88 SER A C 1
ATOM 666 O O . SER A 1 88 ? -72.766 17.335 119.809 1.00 38.25 88 SER A O 1
ATOM 668 N N . LEU A 1 89 ? -70.599 17.060 120.440 1.00 32.00 89 LEU A N 1
ATOM 669 C CA . LEU A 1 89 ? -70.642 17.055 121.926 1.00 32.00 89 LEU A CA 1
ATOM 670 C C . LEU A 1 89 ? -69.326 16.412 122.452 1.00 32.00 89 LEU A C 1
ATOM 672 O O . LEU A 1 89 ? -68.867 15.463 121.827 1.00 32.00 89 LEU A O 1
ATOM 676 N N . ALA A 1 90 ? -68.710 16.735 123.599 1.00 31.08 90 ALA A N 1
ATOM 677 C CA . ALA A 1 90 ? -68.505 17.976 124.372 1.00 31.08 90 ALA A CA 1
ATOM 678 C C . ALA A 1 90 ? -67.463 17.691 125.502 1.00 31.08 90 ALA A C 1
ATOM 680 O O . ALA A 1 90 ? -67.245 16.533 125.842 1.00 31.08 90 ALA A O 1
ATOM 681 N N . ASP A 1 91 ? -66.883 18.740 126.102 1.00 30.77 91 ASP A N 1
ATOM 682 C CA . ASP A 1 91 ? -66.243 18.799 127.441 1.00 30.77 91 ASP A CA 1
ATOM 683 C C . ASP A 1 91 ? -65.054 17.875 127.844 1.00 30.77 91 ASP A C 1
ATOM 685 O O . ASP A 1 91 ? -65.253 16.788 128.367 1.00 30.77 91 ASP A O 1
ATOM 689 N N . THR A 1 92 ? -63.836 18.466 127.834 1.00 35.12 92 THR A N 1
ATOM 690 C CA . THR A 1 92 ? -62.739 18.445 128.865 1.00 35.12 92 THR A CA 1
ATOM 691 C C . THR A 1 92 ? -62.133 17.116 129.402 1.00 35.12 92 THR A C 1
ATOM 693 O O . THR A 1 92 ? -62.807 16.096 129.420 1.00 35.12 92 THR A O 1
ATOM 696 N N . PRO A 1 93 ? -60.869 17.095 129.923 1.00 42.19 93 PRO A N 1
ATOM 697 C CA . PRO A 1 93 ? -60.047 18.227 130.388 1.00 42.19 93 PRO A CA 1
ATOM 698 C C . PRO A 1 93 ? -58.613 18.351 129.822 1.00 42.19 93 PRO A C 1
ATOM 700 O O . PRO A 1 93 ? -58.038 17.445 129.225 1.00 42.19 93 PRO A O 1
ATOM 703 N N . GLN A 1 94 ? -58.005 19.513 130.077 1.00 43.12 94 GLN A N 1
ATOM 704 C CA . GLN A 1 94 ? -56.656 19.875 129.636 1.00 43.12 94 GLN A CA 1
ATOM 705 C C . GLN A 1 94 ? -55.556 19.271 130.531 1.00 43.12 94 GLN A C 1
ATOM 707 O O . GLN A 1 94 ? -55.228 19.866 131.555 1.00 43.12 94 GLN A O 1
ATOM 712 N N . GLN A 1 95 ? -54.918 18.164 130.125 1.00 40.47 95 GLN A N 1
ATOM 713 C CA . GLN A 1 95 ? -53.496 17.915 130.461 1.00 40.47 95 GLN A CA 1
ATOM 714 C C . GLN A 1 95 ? -52.766 16.860 129.595 1.00 40.47 95 GLN A C 1
ATOM 716 O O . GLN A 1 95 ? -51.770 16.283 130.025 1.00 40.47 95 GLN A O 1
ATOM 721 N N . SER A 1 96 ? -53.212 16.632 128.353 1.00 45.41 96 SER A N 1
ATOM 722 C CA . SER A 1 96 ? -52.610 15.643 127.427 1.00 45.41 96 SER A CA 1
ATOM 723 C C . SER A 1 96 ? -52.302 16.198 126.027 1.00 45.41 96 SER A C 1
ATOM 725 O O . SER A 1 96 ? -52.081 15.440 125.089 1.00 45.41 96 SER A O 1
ATOM 727 N N . GLN A 1 97 ? -52.307 17.524 125.868 1.00 46.16 97 GLN A N 1
ATOM 728 C CA . GLN A 1 97 ? -52.265 18.167 124.551 1.00 46.16 97 GLN A CA 1
ATOM 729 C C . GLN A 1 97 ? -50.953 17.949 123.785 1.00 46.16 97 GLN A C 1
ATOM 731 O O . GLN A 1 97 ? -51.004 17.609 122.610 1.00 46.16 97 GLN A O 1
ATOM 736 N N . SER A 1 98 ? -49.784 18.054 124.430 1.00 52.88 98 SER A N 1
ATOM 737 C CA . SER A 1 98 ? -48.503 18.017 123.705 1.00 52.88 98 SER A CA 1
ATOM 738 C C . SER A 1 98 ? -48.222 16.687 123.000 1.00 52.88 98 SER A C 1
ATOM 740 O O . SER A 1 98 ? -47.608 16.690 121.941 1.00 52.88 98 SER A O 1
ATOM 742 N N . SER A 1 99 ? -48.669 15.552 123.552 1.00 55.88 99 SER A N 1
ATOM 743 C CA . SER A 1 99 ? -48.510 14.248 122.896 1.00 55.88 99 SER A CA 1
ATOM 744 C C . SER A 1 99 ? -49.519 14.037 121.768 1.00 55.88 99 SER A C 1
ATOM 746 O O . SER A 1 99 ? -49.155 13.454 120.753 1.00 55.88 99 SER A O 1
ATOM 748 N N . SER A 1 100 ? -50.752 14.540 121.899 1.00 61.81 100 SER A N 1
ATOM 749 C CA . SER A 1 100 ? -51.743 14.494 120.814 1.00 61.81 100 SER A CA 1
ATOM 750 C C . SER A 1 100 ? -51.325 15.384 119.640 1.00 61.81 100 SER A C 1
ATOM 752 O O . SER A 1 100 ? -51.347 14.941 118.498 1.00 61.81 100 SER A O 1
ATOM 754 N N . GLU A 1 101 ? -50.876 16.607 119.927 1.00 69.50 101 GLU A N 1
ATOM 755 C CA . GLU A 1 101 ? -50.405 17.574 118.929 1.00 69.50 101 GLU A CA 1
ATOM 756 C C . GLU A 1 101 ? -49.098 17.108 118.253 1.00 69.50 101 GLU A C 1
ATOM 758 O O . GLU A 1 101 ? -48.914 17.333 117.058 1.00 69.50 101 GLU A O 1
ATOM 763 N N . GLU A 1 102 ? -48.199 16.406 118.963 1.00 70.56 102 GLU A N 1
ATOM 764 C CA . GLU A 1 102 ? -47.015 15.783 118.346 1.00 70.56 102 GLU A CA 1
ATOM 765 C C . GLU A 1 102 ? -47.381 14.558 117.486 1.00 70.56 102 GLU A C 1
ATOM 767 O O . GLU A 1 102 ? -46.824 14.399 116.402 1.00 70.56 102 GLU A O 1
ATOM 772 N N . VAL A 1 103 ? -48.345 13.728 117.903 1.00 72.25 103 VAL A N 1
ATOM 773 C CA . VAL A 1 103 ? -48.846 12.585 117.112 1.00 72.25 103 VAL A CA 1
ATOM 774 C C . VAL A 1 103 ? -49.553 13.049 115.834 1.00 72.25 103 VAL A C 1
ATOM 776 O O . VAL A 1 103 ? -49.240 12.541 114.758 1.00 72.25 103 VAL A O 1
ATOM 779 N N . GLU A 1 104 ? -50.438 14.045 115.913 1.00 75.38 104 GLU A N 1
ATOM 780 C CA . GLU A 1 104 ? -51.119 14.626 114.745 1.00 75.38 104 GLU A CA 1
ATOM 781 C C . GLU A 1 104 ? -50.111 15.266 113.777 1.00 75.38 104 GLU A C 1
ATOM 783 O O . GLU A 1 104 ? -50.149 15.019 112.569 1.00 75.38 104 GLU A O 1
ATOM 788 N N . ARG A 1 105 ? -49.134 16.013 114.309 1.00 76.81 105 ARG A N 1
ATOM 789 C CA . ARG A 1 105 ? -48.043 16.601 113.523 1.00 76.81 105 ARG A CA 1
ATOM 790 C C . ARG A 1 105 ? -47.188 15.544 112.823 1.00 76.81 105 ARG A C 1
ATOM 792 O O . ARG A 1 105 ? -46.883 15.717 111.648 1.00 76.81 105 ARG A O 1
ATOM 799 N N . LEU A 1 106 ? -46.817 14.462 113.509 1.00 75.19 106 LEU A N 1
ATOM 800 C CA . LEU A 1 106 ? -46.048 13.363 112.913 1.00 75.19 106 LEU A CA 1
ATOM 801 C C . LEU A 1 106 ? -46.859 12.610 111.850 1.00 75.19 106 LEU A C 1
ATOM 803 O O . LEU A 1 106 ? -46.307 12.289 110.803 1.00 75.19 106 LEU A O 1
ATOM 807 N N . SER A 1 107 ? -48.158 12.386 112.078 1.00 74.69 107 SER A N 1
ATOM 808 C CA . SER A 1 107 ? -49.068 11.789 111.089 1.00 74.69 107 SER A CA 1
ATOM 809 C C . SER A 1 107 ? -49.132 12.639 109.818 1.00 74.69 107 SER A C 1
ATOM 811 O O . SER A 1 107 ? -48.937 12.134 108.714 1.00 74.69 107 SER A O 1
ATOM 813 N N . LYS A 1 108 ? -49.296 13.958 109.973 1.00 79.12 108 LYS A N 1
ATOM 814 C CA . LYS A 1 108 ? -49.304 14.903 108.854 1.00 79.12 108 LYS A CA 1
ATOM 815 C C . LYS A 1 108 ? -47.960 14.962 108.117 1.00 79.12 108 LYS A C 1
ATOM 817 O O . LYS A 1 108 ? -47.949 14.974 106.893 1.00 79.12 108 LYS A O 1
ATOM 822 N N . GLN A 1 109 ? -46.831 14.931 108.829 1.00 76.94 109 GLN A N 1
ATOM 823 C CA . GLN A 1 109 ? -45.505 14.851 108.197 1.00 76.94 109 GLN A CA 1
ATOM 824 C C . GLN A 1 109 ? -45.291 13.526 107.445 1.00 76.94 109 GLN A C 1
ATOM 826 O O . GLN A 1 109 ? -44.631 13.515 106.409 1.00 76.94 109 GLN A O 1
ATOM 831 N N . LEU A 1 110 ? -45.868 12.418 107.925 1.00 75.94 110 LEU A N 1
ATOM 832 C CA . LEU A 1 110 ? -45.845 11.129 107.230 1.00 75.94 110 LEU A CA 1
ATOM 833 C C . LEU A 1 110 ? -46.659 11.180 105.925 1.00 75.94 110 LEU A C 1
ATOM 835 O O . LEU A 1 110 ? -46.196 10.687 104.900 1.00 75.94 110 LEU A O 1
ATOM 839 N N . GLU A 1 111 ? -47.835 11.810 105.959 1.00 78.50 111 GLU A N 1
ATOM 840 C CA . GLU A 1 111 ? -48.724 12.008 104.806 1.00 78.50 111 GLU A CA 1
ATOM 841 C C . GLU A 1 111 ? -48.131 12.983 103.769 1.00 78.50 111 GLU A C 1
ATOM 843 O O . GLU A 1 111 ? -48.202 12.740 102.565 1.00 78.50 111 GLU A O 1
ATOM 848 N N . GLU A 1 112 ? -47.498 14.071 104.218 1.00 80.44 112 GLU A N 1
ATOM 849 C CA . GLU A 1 112 ? -46.762 15.011 103.361 1.00 80.44 112 GLU A CA 1
ATOM 850 C C . GLU A 1 112 ? -45.538 14.332 102.713 1.00 80.44 112 GLU A C 1
ATOM 852 O O . GLU A 1 112 ? -45.298 14.512 101.518 1.00 80.44 112 GLU A O 1
ATOM 857 N N . SER A 1 113 ? -44.818 13.481 103.457 1.00 73.69 113 SER A N 1
ATOM 858 C CA . SER A 1 113 ? -43.711 12.663 102.937 1.00 73.69 113 SER A CA 1
ATOM 859 C C . SER A 1 113 ? -44.180 11.622 101.910 1.00 73.69 113 SER A C 1
ATOM 861 O O . SER A 1 113 ? -43.555 11.475 100.862 1.00 73.69 113 SER A O 1
ATOM 863 N N . GLU A 1 114 ? -45.304 10.940 102.157 1.00 77.44 114 GLU A N 1
ATOM 864 C CA . GLU A 1 114 ? -45.935 9.995 101.221 1.00 77.44 114 GLU A CA 1
ATOM 865 C C . GLU A 1 114 ? -46.315 10.683 99.899 1.00 77.44 114 GLU A C 1
ATOM 867 O O . GLU A 1 114 ? -45.936 10.219 98.821 1.00 77.44 114 GLU A O 1
ATOM 872 N N . LYS A 1 115 ? -46.985 11.839 99.981 1.00 82.69 115 LYS A N 1
ATOM 873 C CA . LYS A 1 115 ? -47.402 12.631 98.814 1.00 82.69 115 LYS A CA 1
ATOM 874 C C . LYS A 1 115 ? -46.218 13.135 97.990 1.00 82.69 115 LYS A C 1
ATOM 876 O O . LYS A 1 115 ? -46.279 13.081 96.763 1.00 82.69 115 LYS A O 1
ATOM 881 N N . GLU A 1 116 ? -45.138 13.588 98.628 1.00 80.69 116 GLU A N 1
ATOM 882 C CA . GLU A 1 116 ? -43.933 14.004 97.900 1.00 80.69 116 GLU A CA 1
ATOM 883 C C . GLU A 1 116 ? -43.184 12.794 97.311 1.00 80.69 116 GLU A C 1
ATOM 885 O O . GLU A 1 116 ? -42.724 12.867 96.175 1.00 80.69 116 GLU A O 1
ATOM 890 N N . ILE A 1 117 ? -43.136 11.642 97.995 1.00 76.81 117 ILE A N 1
ATOM 891 C CA . ILE A 1 117 ? -42.595 10.392 97.430 1.00 76.81 117 ILE A CA 1
ATOM 892 C C . ILE A 1 117 ? -43.361 9.983 96.161 1.00 76.81 117 ILE A C 1
ATOM 894 O O . ILE A 1 117 ? -42.731 9.668 95.150 1.00 76.81 117 ILE A O 1
ATOM 898 N N . ASP A 1 118 ? -44.695 10.007 96.173 1.00 81.88 118 ASP A N 1
ATOM 899 C CA . ASP A 1 118 ? -45.506 9.636 95.006 1.00 81.88 118 ASP A CA 1
ATOM 900 C C . ASP A 1 118 ? -45.433 10.671 93.877 1.00 81.88 118 ASP A C 1
ATOM 902 O O . ASP A 1 118 ? -45.353 10.302 92.700 1.00 81.88 118 ASP A O 1
ATOM 906 N N . ARG A 1 119 ? -45.334 11.961 94.213 1.00 89.19 119 ARG A N 1
ATOM 907 C CA . ARG A 1 119 ? -45.025 13.013 93.240 1.00 89.19 119 ARG A CA 1
ATOM 908 C C . ARG A 1 119 ? -43.659 12.794 92.581 1.00 89.19 119 ARG A C 1
ATOM 910 O O . ARG A 1 119 ? -43.566 12.854 91.357 1.00 89.19 119 ARG A O 1
ATOM 917 N N . LEU A 1 120 ? -42.615 12.490 93.353 1.00 81.62 120 LEU A N 1
ATOM 918 C CA . LEU A 1 120 ? -41.270 12.235 92.828 1.00 81.62 120 LEU A CA 1
ATOM 919 C C . LEU A 1 120 ? -41.218 10.947 91.986 1.00 81.62 120 LEU A C 1
ATOM 921 O O . LEU A 1 120 ? -40.530 10.926 90.965 1.00 81.62 120 LEU A O 1
ATOM 925 N N . LYS A 1 121 ? -41.986 9.899 92.333 1.00 80.25 121 LYS A N 1
ATOM 926 C CA . LYS A 1 121 ? -42.188 8.719 91.461 1.00 80.25 121 LYS A CA 1
ATOM 927 C C . LYS A 1 121 ? -42.830 9.110 90.125 1.00 80.25 121 LYS A C 1
ATOM 929 O O . LYS A 1 121 ? -42.401 8.626 89.082 1.00 80.25 121 LYS A O 1
ATOM 934 N N . TYR A 1 122 ? -43.839 9.982 90.138 1.00 85.00 122 TYR A N 1
ATOM 935 C CA . TYR A 1 122 ? -44.534 10.445 88.931 1.00 85.00 122 TYR A CA 1
ATOM 936 C C . TYR A 1 122 ? -43.650 11.342 88.043 1.00 85.00 122 TYR A C 1
ATOM 938 O O . TYR A 1 122 ? -43.621 11.168 86.821 1.00 85.00 122 TYR A O 1
ATOM 946 N N . GLU A 1 123 ? -42.876 12.253 88.639 1.00 82.19 123 GLU A N 1
ATOM 947 C CA . GLU A 1 123 ? -41.882 13.073 87.930 1.00 82.19 123 GLU A CA 1
ATOM 948 C C . GLU A 1 123 ? -40.752 12.200 87.345 1.00 82.19 123 GLU A C 1
ATOM 950 O O . GLU A 1 123 ? -40.412 12.346 86.168 1.00 82.19 123 GLU A O 1
ATOM 955 N N . MET A 1 124 ? -40.258 11.206 88.096 1.00 78.56 124 MET A N 1
ATOM 956 C CA . MET A 1 124 ? -39.310 10.200 87.595 1.00 78.56 124 MET A CA 1
ATOM 957 C C . MET A 1 124 ? -39.898 9.356 86.456 1.00 78.56 124 MET A C 1
ATOM 959 O O . MET A 1 124 ? -39.206 9.099 85.474 1.00 78.56 124 MET A O 1
ATOM 963 N N . GLY A 1 125 ? -41.168 8.949 86.546 1.00 81.31 125 GLY A N 1
ATOM 964 C CA . GLY A 1 125 ? -41.857 8.204 85.490 1.00 81.31 125 GLY A CA 1
ATOM 965 C C . GLY A 1 125 ? -41.912 8.984 84.175 1.00 81.31 125 GLY A C 1
ATOM 966 O O . GLY A 1 125 ? -41.581 8.441 83.123 1.00 81.31 125 GLY A O 1
ATOM 967 N N . LYS A 1 126 ? -42.234 10.285 84.233 1.00 83.38 126 LYS A N 1
ATOM 968 C CA . LYS A 1 126 ? -42.189 11.180 83.063 1.00 83.38 126 LYS A CA 1
ATOM 969 C C . LYS A 1 126 ? -40.786 11.305 82.473 1.00 83.38 126 LYS A C 1
ATOM 971 O O . LYS A 1 126 ? -40.639 11.188 81.258 1.00 83.38 126 LYS A O 1
ATOM 976 N N . LEU A 1 127 ? -39.774 11.521 83.315 1.00 77.94 127 LEU A N 1
ATOM 977 C CA . LEU A 1 127 ? -38.374 11.590 82.885 1.00 77.94 127 LEU A CA 1
ATOM 978 C C . LEU A 1 127 ? -37.915 10.283 82.226 1.00 77.94 127 LEU A C 1
ATOM 980 O O . LEU A 1 127 ? -37.283 10.324 81.177 1.00 77.94 127 LEU A O 1
ATOM 984 N N . ASN A 1 128 ? -38.286 9.127 82.778 1.00 76.81 128 ASN A N 1
ATOM 985 C CA . ASN A 1 128 ? -37.923 7.827 82.220 1.00 76.81 128 ASN A CA 1
ATOM 986 C C . ASN A 1 128 ? -38.575 7.587 80.843 1.00 76.81 128 ASN A C 1
ATOM 988 O O . ASN A 1 128 ? -37.902 7.143 79.916 1.00 76.81 128 ASN A O 1
ATOM 992 N N . THR A 1 129 ? -39.847 7.963 80.661 1.00 80.69 129 THR A N 1
ATOM 993 C CA . THR A 1 129 ? -40.509 7.939 79.341 1.00 80.69 129 THR A CA 1
ATOM 994 C C . THR A 1 129 ? -39.847 8.901 78.347 1.00 80.69 129 THR A C 1
ATOM 996 O O . THR A 1 129 ? -39.685 8.561 77.176 1.00 80.69 129 THR A O 1
ATOM 999 N N . ALA A 1 130 ? -39.422 10.089 78.794 1.00 77.75 130 ALA A N 1
ATOM 1000 C CA . ALA A 1 130 ? -38.700 11.039 77.948 1.00 77.75 130 ALA A CA 1
ATOM 1001 C C . ALA A 1 130 ? -37.322 10.503 77.512 1.00 77.75 130 ALA A C 1
ATOM 1003 O O . ALA A 1 130 ? -36.974 10.627 76.339 1.00 77.75 130 ALA A O 1
ATOM 1004 N N . VAL A 1 131 ? -36.584 9.850 78.417 1.00 77.25 131 VAL A N 1
ATOM 1005 C CA . VAL A 1 131 ? -35.302 9.184 78.124 1.00 77.25 131 VAL A CA 1
ATOM 1006 C C . VAL A 1 131 ? -35.480 8.066 77.094 1.00 77.25 131 VAL A C 1
ATOM 1008 O O . VAL A 1 131 ? -34.754 8.056 76.104 1.00 77.25 131 VAL A O 1
ATOM 1011 N N . VAL A 1 132 ? -36.476 7.186 77.249 1.00 77.75 132 VAL A N 1
ATOM 1012 C CA . VAL A 1 132 ? -36.755 6.117 76.266 1.00 77.75 132 VAL A CA 1
ATOM 1013 C C . VAL A 1 132 ? -37.098 6.700 74.889 1.00 77.75 132 VAL A C 1
ATOM 1015 O O . VAL A 1 132 ? -36.557 6.258 73.877 1.00 77.75 132 VAL A O 1
ATOM 1018 N N . ASN A 1 133 ? -37.921 7.750 74.828 1.00 77.94 133 ASN A N 1
ATOM 1019 C CA . ASN A 1 133 ? -38.230 8.416 73.559 1.00 77.94 133 ASN A CA 1
ATOM 1020 C C . ASN A 1 133 ? -36.985 9.063 72.920 1.00 77.94 133 ASN A C 1
ATOM 1022 O O . ASN A 1 133 ? -36.800 8.968 71.708 1.00 77.94 133 ASN A O 1
ATOM 1026 N N . GLN A 1 134 ? -36.099 9.675 73.712 1.00 78.75 134 GLN A N 1
ATOM 1027 C CA . GLN A 1 134 ? -34.831 10.220 73.213 1.00 78.75 134 GLN A CA 1
ATOM 1028 C C . GLN A 1 134 ? -33.861 9.126 72.740 1.00 78.75 134 GLN A C 1
ATOM 1030 O O . GLN A 1 134 ? -33.168 9.338 71.747 1.00 78.75 134 GLN A O 1
ATOM 1035 N N . GLN A 1 135 ? -33.837 7.951 73.378 1.00 76.19 135 GLN A N 1
ATOM 1036 C CA . GLN A 1 135 ? -33.064 6.794 72.907 1.00 76.19 135 GLN A CA 1
ATOM 1037 C C . GLN A 1 135 ? -33.577 6.305 71.543 1.00 76.19 135 GLN A C 1
ATOM 1039 O O . GLN A 1 135 ? -32.789 6.207 70.604 1.00 76.19 135 GLN A O 1
ATOM 1044 N N . ASN A 1 136 ? -34.894 6.130 71.388 1.00 78.06 136 ASN A N 1
ATOM 1045 C CA . ASN A 1 136 ? -35.517 5.752 70.113 1.00 78.06 136 ASN A CA 1
ATOM 1046 C C . ASN A 1 136 ? -35.227 6.780 68.998 1.00 78.06 136 ASN A C 1
ATOM 1048 O O . ASN A 1 136 ? -34.962 6.414 67.850 1.00 78.06 136 ASN A O 1
ATOM 1052 N N . HIS A 1 137 ? -35.230 8.079 69.322 1.00 78.25 137 HIS A N 1
ATOM 1053 C CA . HIS A 1 137 ? -34.823 9.131 68.387 1.00 78.25 137 HIS A CA 1
ATOM 1054 C C . HIS A 1 137 ? -33.324 9.077 68.045 1.00 78.25 137 HIS A C 1
ATOM 1056 O O . HIS A 1 137 ? -32.976 9.248 66.879 1.00 78.25 137 HIS A O 1
ATOM 1062 N N . ALA A 1 138 ? -32.438 8.798 69.006 1.00 74.75 138 ALA A N 1
ATOM 1063 C CA . ALA A 1 138 ? -31.004 8.649 68.750 1.00 74.75 138 ALA A CA 1
ATOM 1064 C C . ALA A 1 138 ? -30.689 7.430 67.860 1.00 74.75 138 ALA A C 1
ATOM 1066 O O . ALA A 1 138 ? -29.819 7.507 66.995 1.00 74.75 138 ALA A O 1
ATOM 1067 N N . GLU A 1 139 ? -31.412 6.319 68.021 1.00 79.25 139 GLU A N 1
ATOM 1068 C CA . GLU A 1 139 ? -31.315 5.163 67.119 1.00 79.25 139 GLU A CA 1
ATOM 1069 C C . GLU A 1 139 ? -31.833 5.500 65.719 1.00 79.25 139 GLU A C 1
ATOM 1071 O O . GLU A 1 139 ? -31.138 5.250 64.737 1.00 79.25 139 GLU A O 1
ATOM 1076 N N . THR A 1 140 ? -32.975 6.186 65.627 1.00 78.62 140 THR A N 1
ATOM 1077 C CA . THR A 1 140 ? -33.528 6.674 64.352 1.00 78.62 140 THR A CA 1
ATOM 1078 C C . THR A 1 140 ? -32.538 7.590 63.614 1.00 78.62 140 THR A C 1
ATOM 1080 O O . THR A 1 140 ? -32.358 7.460 62.403 1.00 78.62 140 THR A O 1
ATOM 1083 N N . ILE A 1 141 ? -31.849 8.490 64.330 1.00 77.75 141 ILE A N 1
ATOM 1084 C CA . ILE A 1 141 ? -30.805 9.362 63.765 1.00 77.75 141 ILE A CA 1
ATOM 1085 C C . ILE A 1 141 ? -29.626 8.533 63.239 1.00 77.75 141 ILE A C 1
ATOM 1087 O O . ILE A 1 141 ? -29.196 8.774 62.114 1.00 77.75 141 ILE A O 1
ATOM 1091 N N . LYS A 1 142 ? -29.151 7.518 63.975 1.00 79.25 142 LYS A N 1
ATOM 1092 C CA . LYS A 1 142 ? -28.090 6.613 63.489 1.00 79.25 142 LYS A CA 1
ATOM 1093 C C . LYS A 1 142 ? -28.502 5.871 62.216 1.00 79.25 142 LYS A C 1
ATOM 1095 O O . LYS A 1 142 ? -27.700 5.772 61.292 1.00 79.25 142 LYS A O 1
ATOM 1100 N N . THR A 1 143 ? -29.744 5.386 62.132 1.00 81.94 143 THR A N 1
ATOM 1101 C CA . THR A 1 143 ? -30.268 4.741 60.914 1.00 81.94 143 THR A CA 1
ATOM 1102 C C . THR A 1 143 ? -30.295 5.710 59.730 1.00 81.94 143 THR A C 1
ATOM 1104 O O . THR A 1 143 ? -29.953 5.316 58.615 1.00 81.94 143 THR A O 1
ATOM 1107 N N . PHE A 1 144 ? -30.653 6.980 59.950 1.00 82.44 144 PHE A N 1
ATOM 1108 C CA . PHE A 1 144 ? -30.580 8.000 58.902 1.00 82.44 144 PHE A CA 1
ATOM 1109 C C . PHE A 1 144 ? -29.140 8.337 58.502 1.00 82.44 144 PHE A C 1
ATOM 1111 O O . PHE A 1 144 ? -28.883 8.422 57.307 1.00 82.44 144 PHE A O 1
ATOM 1118 N N . GLN A 1 145 ? -28.202 8.456 59.447 1.00 78.25 145 GLN A N 1
ATOM 1119 C CA . GLN A 1 145 ? -26.785 8.716 59.155 1.00 78.25 145 GLN A CA 1
ATOM 1120 C C . GLN A 1 145 ? -26.153 7.586 58.331 1.00 78.25 145 GLN A C 1
ATOM 1122 O O . GLN A 1 145 ? -25.562 7.848 57.291 1.00 78.25 145 GLN A O 1
ATOM 1127 N N . PHE A 1 146 ? -26.372 6.325 58.715 1.00 85.00 146 PHE A N 1
ATOM 1128 C CA . PHE A 1 146 ? -25.914 5.167 57.936 1.00 85.00 146 PHE A CA 1
ATOM 1129 C C . PHE A 1 146 ? -26.503 5.150 56.513 1.00 85.00 146 PHE A C 1
ATOM 1131 O O . PHE A 1 146 ? -25.828 4.788 55.550 1.00 85.00 146 PHE A O 1
ATOM 1138 N N . LYS A 1 147 ? -27.759 5.590 56.350 1.00 86.38 147 LYS A N 1
ATOM 1139 C CA . LYS A 1 147 ? -28.399 5.703 55.033 1.00 86.38 147 LYS A CA 1
ATOM 1140 C C . LYS A 1 147 ? -27.913 6.916 54.225 1.00 86.38 147 LYS A C 1
ATOM 1142 O O . LYS A 1 147 ? -27.862 6.832 53.002 1.00 86.38 147 LYS A O 1
ATOM 1147 N N . GLU A 1 148 ? -27.536 8.015 54.879 1.00 84.06 148 GLU A N 1
ATOM 1148 C CA . GLU A 1 148 ? -26.858 9.166 54.264 1.00 84.06 148 GLU A CA 1
ATOM 1149 C C . GLU A 1 148 ? -25.479 8.738 53.736 1.00 84.06 148 GLU A C 1
ATOM 1151 O O . GLU A 1 148 ? -25.184 8.969 52.567 1.00 84.06 148 GLU A O 1
ATOM 1156 N N . GLU A 1 149 ? -24.692 8.004 54.530 1.00 84.38 149 GLU A N 1
ATOM 1157 C CA . GLU A 1 149 ? -23.403 7.425 54.121 1.00 84.38 149 GLU A CA 1
ATOM 1158 C C . GLU A 1 149 ? -23.547 6.454 52.936 1.00 84.38 149 GLU A C 1
ATOM 1160 O O . GLU A 1 149 ? -22.812 6.575 51.953 1.00 84.38 149 GLU A O 1
ATOM 1165 N N . GLN A 1 150 ? -24.531 5.543 52.962 1.00 88.00 150 GLN A N 1
ATOM 1166 C CA . GLN A 1 150 ? -24.828 4.665 51.820 1.00 88.00 150 GLN A CA 1
ATOM 1167 C C . GLN A 1 150 ? -25.189 5.449 50.550 1.00 88.00 150 GLN A C 1
ATOM 1169 O O . GLN A 1 150 ? -24.698 5.120 49.471 1.00 88.00 150 GLN A O 1
ATOM 1174 N N . LEU A 1 151 ? -26.009 6.499 50.662 1.00 87.50 151 LEU A N 1
ATOM 1175 C CA . LEU A 1 151 ? -26.365 7.348 49.523 1.00 87.50 151 LEU A CA 1
ATOM 1176 C C . LEU A 1 151 ? -25.172 8.172 49.019 1.00 87.50 151 LEU A C 1
ATOM 1178 O O . LEU A 1 151 ? -25.063 8.389 47.816 1.00 87.50 151 LEU A O 1
ATOM 1182 N N . VAL A 1 152 ? -24.259 8.612 49.889 1.00 86.38 152 VAL A N 1
ATOM 1183 C CA . VAL A 1 152 ? -23.015 9.282 49.473 1.00 86.38 152 VAL A CA 1
ATOM 1184 C C . VAL A 1 152 ? -22.115 8.315 48.700 1.00 86.38 152 VAL A C 1
ATOM 1186 O O . VAL A 1 152 ? -21.679 8.664 47.605 1.00 86.38 152 VAL A O 1
ATOM 1189 N N . MET A 1 153 ? -21.907 7.089 49.195 1.00 85.88 153 MET A N 1
ATOM 1190 C CA . MET A 1 153 ? -21.130 6.062 48.484 1.00 85.88 153 MET A CA 1
ATOM 1191 C C . MET A 1 153 ? -21.768 5.680 47.139 1.00 85.88 153 MET A C 1
ATOM 1193 O O . MET A 1 153 ? -21.070 5.597 46.131 1.00 85.88 153 MET A O 1
ATOM 1197 N N . GLN A 1 154 ? -23.095 5.519 47.089 1.00 90.19 154 GLN A N 1
ATOM 1198 C CA . GLN A 1 154 ? -23.812 5.231 45.843 1.00 90.19 154 GLN A CA 1
ATOM 1199 C C . GLN A 1 154 ? -23.682 6.379 44.829 1.00 90.19 154 GLN A C 1
ATOM 1201 O O . GLN A 1 154 ? -23.416 6.130 43.657 1.00 90.19 154 GLN A O 1
ATOM 1206 N N . ASN A 1 155 ? -23.835 7.634 45.263 1.00 87.44 155 ASN A N 1
ATOM 1207 C CA . ASN A 1 155 ? -23.669 8.795 44.384 1.00 87.44 155 ASN A CA 1
ATOM 1208 C C . ASN A 1 155 ? -22.218 8.965 43.908 1.00 87.44 155 ASN A C 1
ATOM 1210 O O . ASN A 1 155 ? -22.010 9.388 42.774 1.00 87.44 155 ASN A O 1
ATOM 1214 N N . GLN A 1 156 ? -21.223 8.619 44.733 1.00 89.31 156 GLN A N 1
ATOM 1215 C CA . GLN A 1 156 ? -19.821 8.615 44.314 1.00 89.31 156 GLN A CA 1
ATOM 1216 C C . GLN A 1 156 ? -19.566 7.547 43.240 1.00 89.31 156 GLN A C 1
ATOM 1218 O O . GLN A 1 156 ? -19.055 7.887 42.180 1.00 89.31 156 GLN A O 1
ATOM 1223 N N . SER A 1 157 ? -20.011 6.304 43.452 1.00 87.12 157 SER A N 1
ATOM 1224 C CA . SER A 1 157 ? -19.874 5.228 42.458 1.00 87.12 157 SER A CA 1
ATOM 1225 C C . SER A 1 157 ? -20.601 5.544 41.140 1.00 87.12 157 SER A C 1
ATOM 1227 O O . SER A 1 157 ? -20.076 5.275 40.062 1.00 87.12 157 SER A O 1
ATOM 1229 N N . LEU A 1 158 ? -21.773 6.192 41.197 1.00 90.06 158 LEU A N 1
ATOM 1230 C CA . LEU A 1 158 ? -22.480 6.676 40.004 1.00 90.06 158 LEU A CA 1
ATOM 1231 C C . LEU A 1 158 ? -21.734 7.812 39.283 1.00 90.06 158 LEU A C 1
ATOM 1233 O O . LEU A 1 158 ? -21.794 7.888 38.057 1.00 90.06 158 LEU A O 1
ATOM 1237 N N . GLN A 1 159 ? -21.035 8.687 40.013 1.00 88.81 159 GLN A N 1
ATOM 1238 C CA . GLN A 1 159 ? -20.196 9.735 39.425 1.00 88.81 159 GLN A CA 1
ATOM 1239 C C . GLN A 1 159 ? -18.932 9.144 38.784 1.00 88.81 159 GLN A C 1
ATOM 1241 O O . GLN A 1 159 ? -18.575 9.544 37.681 1.00 88.81 159 GLN A O 1
ATOM 1246 N N . GLU A 1 160 ? -18.296 8.167 39.432 1.00 90.25 160 GLU A N 1
ATOM 1247 C CA . GLU A 1 160 ? -17.133 7.444 38.904 1.00 90.25 160 GLU A CA 1
ATOM 1248 C C . GLU A 1 160 ? -17.496 6.705 37.605 1.00 90.25 160 GLU A C 1
ATOM 1250 O O . GLU A 1 160 ? -16.851 6.927 36.582 1.00 90.25 160 GLU A O 1
ATOM 1255 N N . ALA A 1 161 ? -18.606 5.958 37.583 1.00 89.00 161 ALA A N 1
ATOM 1256 C CA . ALA A 1 161 ? -19.111 5.296 36.375 1.00 89.00 161 ALA A CA 1
ATOM 1257 C C . ALA A 1 161 ? -19.498 6.283 35.248 1.00 89.00 161 ALA A C 1
ATOM 1259 O O . ALA A 1 161 ? -19.321 5.986 34.064 1.00 89.00 161 ALA A O 1
ATOM 1260 N N . LEU A 1 162 ? -20.007 7.474 35.589 1.00 90.56 162 LEU A N 1
ATOM 1261 C CA . LEU A 1 162 ? -20.289 8.534 34.614 1.00 90.56 162 LEU A CA 1
ATOM 1262 C C . LEU A 1 162 ? -18.996 9.131 34.033 1.00 90.56 162 LEU A C 1
ATOM 1264 O O . LEU A 1 162 ? -18.922 9.397 32.833 1.00 90.56 162 LEU A O 1
ATOM 1268 N N . ASP A 1 163 ? -17.966 9.327 34.854 1.00 91.81 163 ASP A N 1
ATOM 1269 C CA . ASP A 1 163 ? -16.666 9.830 34.405 1.00 91.81 163 ASP A CA 1
ATOM 1270 C C . ASP A 1 163 ? -15.894 8.777 33.585 1.00 91.81 163 ASP A C 1
ATOM 1272 O O . ASP A 1 163 ? -15.244 9.134 32.600 1.00 91.81 163 ASP A O 1
ATOM 1276 N N . GLU A 1 164 ? -16.038 7.484 33.891 1.00 91.50 164 GLU A N 1
ATOM 1277 C CA . GLU A 1 164 ? -15.587 6.375 33.035 1.00 91.50 164 GLU A CA 1
ATOM 1278 C C . GLU A 1 164 ? -16.323 6.352 31.688 1.00 91.50 164 GLU A C 1
ATOM 1280 O O . GLU A 1 164 ? -15.679 6.275 30.638 1.00 91.50 164 GLU A O 1
ATOM 1285 N N . GLN A 1 165 ? -17.654 6.499 31.680 1.00 93.44 165 GLN A N 1
ATOM 1286 C CA . GLN A 1 165 ? -18.442 6.581 30.445 1.00 93.44 165 GLN A CA 1
ATOM 1287 C C . GLN A 1 165 ? -18.001 7.769 29.570 1.00 93.44 165 GLN A C 1
ATOM 1289 O O . GLN A 1 165 ? -17.866 7.630 28.351 1.00 93.44 165 GLN A O 1
ATOM 1294 N N . ASN A 1 166 ? -17.725 8.925 30.182 1.00 92.38 166 ASN A N 1
ATOM 1295 C CA . ASN A 1 166 ? -17.203 10.103 29.488 1.00 92.38 166 ASN A CA 1
ATOM 1296 C C . ASN A 1 166 ? -15.789 9.869 28.923 1.00 92.38 166 ASN A C 1
ATOM 1298 O O . ASN A 1 166 ? -15.513 10.273 27.791 1.00 92.38 166 ASN A O 1
ATOM 1302 N N . GLN A 1 167 ? -14.903 9.191 29.661 1.00 92.31 167 GLN A N 1
ATOM 1303 C CA . GLN A 1 167 ? -13.573 8.807 29.168 1.00 92.31 167 GLN A CA 1
ATOM 1304 C C . GLN A 1 167 ? -13.648 7.808 28.007 1.00 92.31 167 GLN A C 1
ATOM 1306 O O . GLN A 1 167 ? -12.913 7.952 27.029 1.00 92.31 167 GLN A O 1
ATOM 1311 N N . LEU A 1 168 ? -14.545 6.821 28.074 1.00 92.00 168 LEU A N 1
ATOM 1312 C CA . LEU A 1 168 ? -14.757 5.861 26.992 1.00 92.00 168 LEU A CA 1
ATOM 1313 C C . LEU A 1 168 ? -15.283 6.561 25.730 1.00 92.00 168 LEU A C 1
ATOM 1315 O O . LEU A 1 168 ? -14.766 6.325 24.641 1.00 92.00 168 LEU A O 1
ATOM 1319 N N . ALA A 1 169 ? -16.242 7.481 25.874 1.00 90.69 169 ALA A N 1
ATOM 1320 C CA . ALA A 1 169 ? -16.760 8.284 24.765 1.00 90.69 169 ALA A CA 1
ATOM 1321 C C . ALA A 1 169 ? -15.698 9.217 24.144 1.00 90.69 169 ALA A C 1
ATOM 1323 O O . ALA A 1 169 ? -15.714 9.440 22.931 1.00 90.69 169 ALA A O 1
ATOM 1324 N N . LEU A 1 170 ? -14.760 9.738 24.947 1.00 92.44 170 LEU A N 1
ATOM 1325 C CA . LEU A 1 170 ? -13.595 10.485 24.461 1.00 92.44 170 LEU A CA 1
ATOM 1326 C C . LEU A 1 170 ? -12.654 9.594 23.641 1.00 92.44 170 LEU A C 1
ATOM 1328 O O . LEU A 1 170 ? -12.399 9.917 22.482 1.00 92.44 170 LEU A O 1
ATOM 1332 N N . LYS A 1 171 ? -12.233 8.440 24.179 1.00 91.44 171 LYS A N 1
ATOM 1333 C CA . LYS A 1 171 ? -11.375 7.473 23.467 1.00 91.44 171 LYS A CA 1
ATOM 1334 C C . LYS A 1 171 ? -11.994 7.017 22.142 1.00 91.44 171 LYS A C 1
ATOM 1336 O O . LYS A 1 171 ? -11.317 7.007 21.118 1.00 91.44 171 LYS A O 1
ATOM 1341 N N . LEU A 1 172 ? -13.294 6.708 22.137 1.00 91.00 172 LEU A N 1
ATOM 1342 C CA . LEU A 1 172 ? -14.015 6.301 20.926 1.00 91.00 172 LEU A CA 1
ATOM 1343 C C . LEU A 1 172 ? -14.025 7.422 19.872 1.00 91.00 172 LEU A C 1
ATOM 1345 O O . LEU A 1 172 ? -13.839 7.179 18.682 1.00 91.00 172 LEU A O 1
ATOM 1349 N N . ARG A 1 173 ? -14.200 8.678 20.304 1.00 91.94 173 ARG A N 1
ATOM 1350 C CA . ARG A 1 173 ? -14.143 9.853 19.424 1.00 91.94 173 ARG A CA 1
ATOM 1351 C C . ARG A 1 173 ? -12.738 10.099 18.869 1.00 91.94 173 ARG A C 1
ATOM 1353 O O . ARG A 1 173 ? -12.623 10.506 17.716 1.00 91.94 173 ARG A O 1
ATOM 1360 N N . GLU A 1 174 ? -11.695 9.875 19.659 1.00 91.19 174 GLU A N 1
ATOM 1361 C CA . GLU A 1 174 ? -10.297 9.979 19.223 1.00 91.19 174 GLU A CA 1
ATOM 1362 C C . GLU A 1 174 ? -9.961 8.897 18.186 1.00 91.19 174 GLU A C 1
ATOM 1364 O O . GLU A 1 174 ? -9.400 9.216 17.138 1.00 91.19 174 GLU A O 1
ATOM 1369 N N . GLN A 1 175 ? -10.416 7.656 18.397 1.00 91.88 175 GLN A N 1
ATOM 1370 C CA . GLN A 1 175 ? -10.315 6.573 17.410 1.00 91.88 175 GLN A CA 1
ATOM 1371 C C . GLN A 1 175 ? -11.021 6.926 16.090 1.00 91.88 175 GLN A C 1
ATOM 1373 O O . GLN A 1 175 ? -10.397 6.849 15.032 1.00 91.88 175 GLN A O 1
ATOM 1378 N N . PHE A 1 176 ? -12.274 7.400 16.134 1.00 93.06 176 PHE A N 1
ATOM 1379 C CA . PHE A 1 176 ? -12.997 7.835 14.928 1.00 93.06 176 PHE A CA 1
ATOM 1380 C C . PHE A 1 176 ? -12.341 9.026 14.210 1.00 93.06 176 PHE A C 1
ATOM 1382 O O . PHE A 1 176 ? -12.468 9.152 12.992 1.00 93.06 176 PHE A O 1
ATOM 1389 N N . LEU A 1 177 ? -11.648 9.918 14.928 1.00 90.81 177 LEU A N 1
ATOM 1390 C CA . LEU A 1 177 ? -10.889 11.008 14.307 1.00 90.81 177 LEU A CA 1
ATOM 1391 C C . LEU A 1 177 ? -9.628 10.484 13.609 1.00 90.81 177 LEU A C 1
ATOM 1393 O O . LEU A 1 177 ? -9.410 10.830 12.450 1.00 90.81 177 LEU A O 1
ATOM 1397 N N . ALA A 1 178 ? -8.864 9.598 14.252 1.00 90.38 178 ALA A N 1
ATOM 1398 C CA . ALA A 1 178 ? -7.677 8.984 13.656 1.00 90.38 178 ALA A CA 1
ATOM 1399 C C . ALA A 1 178 ? -8.015 8.097 12.440 1.00 90.38 178 ALA A C 1
ATOM 1401 O O . ALA A 1 178 ? -7.311 8.123 11.431 1.00 90.38 178 ALA A O 1
ATOM 1402 N N . GLU A 1 179 ? -9.115 7.338 12.491 1.00 92.12 179 GLU A N 1
ATOM 1403 C CA . GLU A 1 179 ? -9.612 6.562 11.347 1.00 92.12 179 GLU A CA 1
ATOM 1404 C C . GLU A 1 179 ? -10.059 7.477 10.197 1.00 92.12 179 GLU A C 1
ATOM 1406 O O . GLU A 1 179 ? -9.693 7.253 9.041 1.00 92.12 179 GLU A O 1
ATOM 1411 N N . LYS A 1 180 ? -10.780 8.563 10.506 1.00 92.88 180 LYS A N 1
ATOM 1412 C CA . LYS A 1 180 ? -11.156 9.573 9.513 1.00 92.88 180 LYS A CA 1
ATOM 1413 C C . LYS A 1 180 ? -9.930 10.220 8.862 1.00 92.88 180 LYS A C 1
ATOM 1415 O O . LYS A 1 180 ? -9.953 10.445 7.656 1.00 92.88 180 LYS A O 1
ATOM 1420 N N . GLU A 1 181 ? -8.880 10.528 9.620 1.00 91.94 181 GLU A N 1
ATOM 1421 C CA . GLU A 1 181 ? -7.641 11.091 9.070 1.00 91.94 181 GLU A CA 1
ATOM 1422 C C . GLU A 1 181 ? -6.936 10.092 8.142 1.00 91.94 181 GLU A C 1
ATOM 1424 O O . GLU A 1 181 ? -6.615 10.459 7.013 1.00 91.94 181 GLU A O 1
ATOM 1429 N N . LYS A 1 182 ? -6.827 8.811 8.527 1.00 92.44 182 LYS A N 1
ATOM 1430 C CA . LYS A 1 182 ? -6.334 7.739 7.636 1.00 92.44 182 LYS A CA 1
ATOM 1431 C C . LYS A 1 182 ? -7.142 7.643 6.334 1.00 92.44 182 LYS A C 1
ATOM 1433 O O . LYS A 1 182 ? -6.559 7.524 5.258 1.00 92.44 182 LYS A O 1
ATOM 1438 N N . LEU A 1 183 ? -8.473 7.729 6.411 1.00 90.44 183 LEU A N 1
ATOM 1439 C CA . LEU A 1 183 ? -9.349 7.721 5.232 1.00 90.44 183 LEU A CA 1
ATOM 1440 C C . LEU A 1 183 ? -9.167 8.968 4.353 1.00 90.44 183 LEU A C 1
ATOM 1442 O O . LEU A 1 183 ? -9.171 8.844 3.132 1.00 90.44 183 LEU A O 1
ATOM 1446 N N . VAL A 1 184 ? -8.975 10.154 4.940 1.00 92.94 184 VAL A N 1
ATOM 1447 C CA . VAL A 1 184 ? -8.705 11.394 4.188 1.00 92.94 184 VAL A CA 1
ATOM 1448 C C . VAL A 1 184 ? -7.357 11.322 3.466 1.00 92.94 184 VAL A C 1
ATOM 1450 O O . VAL A 1 184 ? -7.300 11.667 2.287 1.00 92.94 184 VAL A O 1
ATOM 1453 N N . THR A 1 185 ? -6.304 10.817 4.117 1.00 90.88 185 THR A N 1
ATOM 1454 C CA . THR A 1 185 ? -5.001 10.587 3.470 1.00 90.88 185 THR A CA 1
ATOM 1455 C C . THR A 1 185 ? -5.141 9.621 2.294 1.00 90.88 185 THR A C 1
ATOM 1457 O O . THR A 1 185 ? -4.735 9.955 1.184 1.00 90.88 185 THR A O 1
ATOM 1460 N N . LYS A 1 186 ? -5.825 8.485 2.490 1.00 92.00 186 LYS A N 1
ATOM 1461 C CA . LYS A 1 186 ? -6.043 7.483 1.436 1.00 92.00 186 LYS A CA 1
ATOM 1462 C C . LYS A 1 186 ? -6.890 7.991 0.261 1.00 92.00 186 LYS A C 1
ATOM 1464 O O . LYS A 1 186 ? -6.682 7.571 -0.873 1.00 92.00 186 LYS A O 1
ATOM 1469 N N . ILE A 1 187 ? -7.827 8.910 0.502 1.00 89.56 187 ILE A N 1
ATOM 1470 C CA . ILE A 1 187 ? -8.554 9.603 -0.575 1.00 89.56 187 ILE A CA 1
ATOM 1471 C C . ILE A 1 187 ? -7.603 10.519 -1.361 1.00 89.56 187 ILE A C 1
ATOM 1473 O O . ILE A 1 187 ? -7.636 10.497 -2.587 1.00 89.56 187 ILE A O 1
ATOM 1477 N N . GLY A 1 188 ? -6.713 11.256 -0.688 1.00 89.69 188 GLY A N 1
ATOM 1478 C CA . GLY A 1 188 ? -5.693 12.080 -1.351 1.00 89.69 188 GLY A CA 1
ATOM 1479 C C . GLY A 1 188 ? -4.682 11.267 -2.172 1.00 89.69 188 GLY A C 1
ATOM 1480 O O . GLY A 1 188 ? -4.317 11.671 -3.273 1.00 89.69 188 GLY A O 1
ATOM 1481 N N . GLU A 1 189 ? -4.270 10.097 -1.678 1.00 89.69 189 GLU A N 1
ATOM 1482 C CA . GLU A 1 189 ? -3.433 9.138 -2.417 1.00 89.69 189 GLU A CA 1
ATOM 1483 C C . GLU A 1 189 ? -4.125 8.655 -3.703 1.00 89.69 189 GLU A C 1
ATOM 1485 O O . GLU A 1 189 ? -3.512 8.647 -4.772 1.00 89.69 189 GLU A O 1
ATOM 1490 N N . LEU A 1 190 ? -5.416 8.313 -3.624 1.00 88.31 190 LEU A N 1
ATOM 1491 C CA . LEU A 1 190 ? -6.212 7.891 -4.780 1.00 88.31 190 LEU A CA 1
ATOM 1492 C C . LEU A 1 190 ? -6.449 9.037 -5.778 1.00 88.31 190 LEU A C 1
ATOM 1494 O O . LEU A 1 190 ? -6.309 8.820 -6.980 1.00 88.31 190 LEU A O 1
ATOM 1498 N N . ASP A 1 191 ? -6.741 10.256 -5.316 1.00 88.25 191 ASP A N 1
ATOM 1499 C CA . ASP A 1 191 ? -6.872 11.438 -6.184 1.00 88.25 191 ASP A CA 1
ATOM 1500 C C . ASP A 1 191 ? -5.555 11.762 -6.918 1.00 88.25 191 ASP A C 1
ATOM 1502 O O . ASP A 1 191 ? -5.582 12.186 -8.078 1.00 88.25 191 ASP A O 1
ATOM 1506 N N . ASN A 1 192 ? -4.400 11.527 -6.284 1.00 86.75 192 ASN A N 1
ATOM 1507 C CA . ASN A 1 192 ? -3.091 11.649 -6.930 1.00 86.75 192 ASN A CA 1
ATOM 1508 C C . ASN A 1 192 ? -2.887 10.560 -7.998 1.00 86.75 192 ASN A C 1
ATOM 1510 O O . ASN A 1 192 ? -2.564 10.894 -9.137 1.00 86.75 192 ASN A O 1
ATOM 1514 N N . GLN A 1 193 ? -3.159 9.284 -7.691 1.00 87.69 193 GLN A N 1
ATOM 1515 C CA . GLN A 1 193 ? -3.079 8.188 -8.675 1.00 87.69 193 GLN A CA 1
ATOM 1516 C C . GLN A 1 193 ? -4.019 8.402 -9.874 1.00 87.69 193 GLN A C 1
ATOM 1518 O O . GLN A 1 193 ? -3.661 8.101 -11.017 1.00 87.69 193 GLN A O 1
ATOM 1523 N N . ILE A 1 194 ? -5.210 8.964 -9.645 1.00 84.75 194 ILE A N 1
ATOM 1524 C CA . ILE A 1 194 ? -6.153 9.335 -10.707 1.00 84.75 194 ILE A CA 1
ATOM 1525 C C . ILE A 1 194 ? -5.569 10.453 -11.585 1.00 84.75 194 ILE A C 1
ATOM 1527 O O . ILE A 1 194 ? -5.643 10.354 -12.811 1.00 84.75 194 ILE A O 1
ATOM 1531 N N . GLN A 1 195 ? -4.947 11.482 -11.000 1.00 84.06 195 GLN A N 1
ATOM 1532 C CA . GLN A 1 195 ? -4.286 12.553 -11.759 1.00 84.06 195 GLN A CA 1
ATOM 1533 C C . GLN A 1 195 ? -3.064 12.057 -12.546 1.00 84.06 195 GLN A C 1
ATOM 1535 O O . GLN A 1 195 ? -2.879 12.459 -13.696 1.00 84.06 195 GLN A O 1
ATOM 1540 N N . GLU A 1 196 ? -2.254 11.162 -11.979 1.00 83.88 196 GLU A N 1
ATOM 1541 C CA . GLU A 1 196 ? -1.126 10.534 -12.680 1.00 83.88 196 GLU A CA 1
ATOM 1542 C C . GLU A 1 196 ? -1.600 9.663 -13.848 1.00 83.88 196 GLU A C 1
ATOM 1544 O O . GLU A 1 196 ? -1.061 9.774 -14.951 1.00 83.88 196 GLU A O 1
ATOM 1549 N N . THR A 1 197 ? -2.666 8.881 -13.653 1.00 85.81 197 THR A N 1
ATOM 1550 C CA . THR A 1 197 ? -3.292 8.079 -14.718 1.00 85.81 197 THR A CA 1
ATOM 1551 C C . THR A 1 197 ? -3.817 8.973 -15.845 1.00 85.81 197 THR A C 1
ATOM 1553 O O . THR A 1 197 ? -3.468 8.769 -17.006 1.00 85.81 197 THR A O 1
ATOM 1556 N N . GLN A 1 198 ? -4.574 10.026 -15.511 1.00 84.00 198 GLN A N 1
ATOM 1557 C CA . GLN A 1 198 ? -5.087 10.998 -16.486 1.00 84.00 198 GLN A CA 1
ATOM 1558 C C . GLN A 1 198 ? -3.961 11.715 -17.244 1.00 84.00 198 GLN A C 1
ATOM 1560 O O . GLN A 1 198 ? -4.067 11.927 -18.451 1.00 84.00 198 GLN A O 1
ATOM 1565 N N . ARG A 1 199 ? -2.857 12.059 -16.567 1.00 82.19 199 ARG A N 1
ATOM 1566 C CA . ARG A 1 199 ? -1.666 12.639 -17.204 1.00 82.19 199 ARG A CA 1
ATOM 1567 C C . ARG A 1 199 ? -0.975 11.643 -18.138 1.00 82.19 199 ARG A C 1
ATOM 1569 O O . ARG A 1 199 ? -0.535 12.042 -19.215 1.00 82.19 199 ARG A O 1
ATOM 1576 N N . GLY A 1 200 ? -0.885 10.374 -17.744 1.00 83.81 200 GLY A N 1
ATOM 1577 C CA . GLY A 1 200 ? -0.344 9.296 -18.569 1.00 83.81 200 GLY A CA 1
ATOM 1578 C C . GLY A 1 200 ? -1.178 9.045 -19.827 1.00 83.81 200 GLY A C 1
ATOM 1579 O O . GLY A 1 200 ? -0.618 8.866 -20.904 1.00 83.81 200 GLY A O 1
ATOM 1580 N N . ASP A 1 201 ? -2.505 9.094 -19.724 1.00 84.69 201 ASP A N 1
ATOM 1581 C CA . ASP A 1 201 ? -3.397 8.948 -20.879 1.00 84.69 201 ASP A CA 1
ATOM 1582 C C . ASP A 1 201 ? -3.364 10.177 -21.803 1.00 84.69 201 ASP A C 1
ATOM 1584 O O . ASP A 1 201 ? -3.321 10.015 -23.022 1.00 84.69 201 ASP A O 1
ATOM 1588 N N . LEU A 1 202 ? -3.256 11.394 -21.255 1.00 83.19 202 LEU A N 1
ATOM 1589 C CA . LEU A 1 202 ? -3.056 12.615 -22.049 1.00 83.19 202 LEU A CA 1
ATOM 1590 C C . LEU A 1 202 ? -1.715 12.604 -22.812 1.00 83.19 202 LEU A C 1
ATOM 1592 O O . LEU A 1 202 ? -1.631 13.114 -23.928 1.00 83.19 202 LEU A O 1
ATOM 1596 N N . LEU A 1 203 ? -0.665 12.011 -22.229 1.00 82.25 203 LEU A N 1
ATOM 1597 C CA . LEU 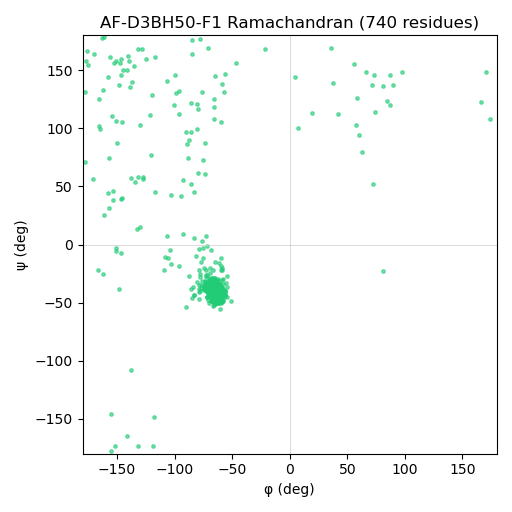A 1 203 ? 0.619 11.790 -22.905 1.00 82.25 203 LEU A CA 1
ATOM 1598 C C . LEU A 1 203 ? 0.478 10.793 -24.064 1.00 82.25 203 LEU A C 1
ATOM 1600 O O . LEU A 1 203 ? 0.887 11.116 -25.177 1.00 82.25 203 LEU A O 1
ATOM 1604 N N . LYS A 1 204 ? -0.184 9.647 -23.849 1.00 84.88 204 LYS A N 1
ATOM 1605 C CA . LYS A 1 204 ? -0.482 8.671 -24.919 1.00 84.88 204 LYS A CA 1
ATOM 1606 C C . LYS A 1 204 ? -1.316 9.288 -26.046 1.00 84.88 204 LYS A C 1
ATOM 1608 O O . LYS A 1 204 ? -1.096 8.967 -27.210 1.00 84.88 204 LYS A O 1
ATOM 1613 N N . GLU A 1 205 ? -2.261 10.176 -25.730 1.00 85.44 205 GLU A N 1
ATOM 1614 C CA . GLU A 1 205 ? -3.060 10.894 -26.733 1.00 85.44 205 GLU A CA 1
ATOM 1615 C C . GLU A 1 205 ? -2.198 11.865 -27.562 1.00 85.44 205 GLU A C 1
ATOM 1617 O O . GLU A 1 205 ? -2.325 11.907 -28.787 1.00 85.44 205 GLU A O 1
ATOM 1622 N N . GLN A 1 206 ? -1.258 12.586 -26.936 1.00 86.62 206 GLN A N 1
ATOM 1623 C CA . GLN A 1 206 ? -0.289 13.423 -27.658 1.00 86.62 206 GLN A CA 1
ATOM 1624 C C . GLN A 1 206 ? 0.672 12.597 -28.525 1.00 86.62 206 GLN A C 1
ATOM 1626 O O . GLN A 1 206 ? 0.926 12.971 -29.672 1.00 86.62 206 GLN A O 1
ATOM 1631 N N . GLU A 1 207 ? 1.165 11.463 -28.026 1.00 87.56 207 GLU A N 1
ATOM 1632 C CA . GLU A 1 207 ? 1.992 10.530 -28.800 1.00 87.56 207 GLU A CA 1
ATOM 1633 C C . GLU A 1 207 ? 1.222 9.948 -29.991 1.00 87.56 207 GLU A C 1
ATOM 1635 O O . GLU A 1 207 ? 1.750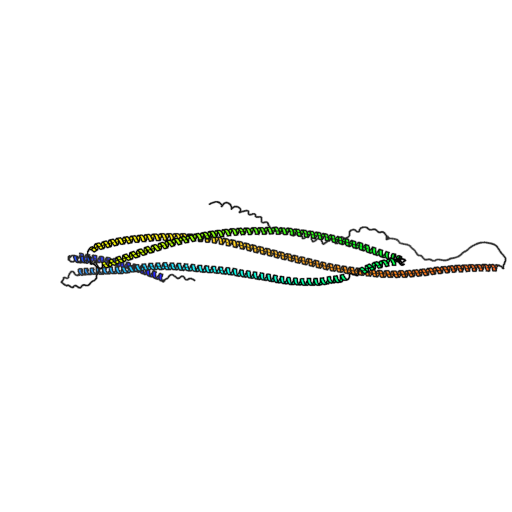 9.922 -31.102 1.00 87.56 207 GLU A O 1
ATOM 1640 N N . LEU A 1 208 ? -0.048 9.564 -29.810 1.00 85.62 208 LEU A N 1
ATOM 1641 C CA . LEU A 1 208 ? -0.926 9.109 -30.892 1.00 85.62 208 LEU A CA 1
ATOM 1642 C C . LEU A 1 208 ? -1.174 10.195 -31.944 1.00 85.62 208 LEU A C 1
ATOM 1644 O O . LEU A 1 208 ? -1.176 9.880 -33.135 1.00 85.62 208 LEU A O 1
ATOM 1648 N N . LEU A 1 209 ? -1.357 11.456 -31.544 1.00 86.94 209 LEU A N 1
ATOM 1649 C CA . LEU A 1 209 ? -1.498 12.588 -32.469 1.00 86.94 209 LEU A CA 1
ATOM 1650 C C . LEU A 1 209 ? -0.205 12.843 -33.261 1.00 86.94 209 LEU A C 1
ATOM 1652 O O . LEU A 1 209 ? -0.260 13.038 -34.477 1.00 86.94 209 LEU A O 1
ATOM 1656 N N . LEU A 1 210 ? 0.957 12.775 -32.604 1.00 86.56 210 LEU A N 1
ATOM 1657 C CA . LEU A 1 210 ? 2.272 12.832 -33.254 1.00 86.56 210 LEU A CA 1
ATOM 1658 C C . LEU A 1 210 ? 2.483 11.663 -34.227 1.00 86.56 210 LEU A C 1
ATOM 1660 O O . LEU A 1 210 ? 3.003 11.867 -35.326 1.00 86.56 210 LEU A O 1
ATOM 1664 N N . LEU A 1 211 ? 2.041 10.454 -33.866 1.00 85.00 211 LEU A N 1
ATOM 1665 C CA . LEU A 1 211 ? 2.111 9.280 -34.734 1.00 85.00 211 LEU A CA 1
ATOM 1666 C C . LEU A 1 211 ? 1.232 9.452 -35.980 1.00 85.00 211 LEU A C 1
ATOM 1668 O O . LEU A 1 211 ? 1.708 9.211 -37.086 1.00 85.00 211 LEU A O 1
ATOM 1672 N N . HIS A 1 212 ? -0.009 9.926 -35.824 1.00 85.00 212 HIS A N 1
ATOM 1673 C CA . HIS A 1 212 ? -0.910 10.201 -36.949 1.00 85.00 212 HIS A CA 1
ATOM 1674 C C . HIS A 1 212 ? -0.342 11.270 -37.889 1.00 85.00 212 HIS A C 1
ATOM 1676 O O . HIS A 1 212 ? -0.318 11.055 -39.098 1.00 85.00 212 HIS A O 1
ATOM 1682 N N . ALA A 1 213 ? 0.185 12.377 -37.354 1.00 86.06 213 ALA A N 1
ATOM 1683 C CA . ALA A 1 213 ? 0.813 13.420 -38.166 1.00 86.06 213 ALA A CA 1
ATOM 1684 C C . ALA A 1 213 ? 2.024 12.891 -38.961 1.00 86.06 213 ALA A C 1
ATOM 1686 O O . ALA A 1 213 ? 2.205 13.240 -40.128 1.00 86.06 213 ALA A O 1
ATOM 1687 N N . ARG A 1 214 ? 2.829 12.005 -38.358 1.00 88.69 214 ARG A N 1
ATOM 1688 C CA . ARG A 1 214 ? 3.982 11.367 -39.013 1.00 88.69 214 ARG A CA 1
ATOM 1689 C C . ARG A 1 214 ? 3.575 10.315 -40.052 1.00 88.69 214 ARG A C 1
ATOM 1691 O O . ARG A 1 214 ? 4.270 10.160 -41.054 1.00 88.69 214 ARG A O 1
ATOM 1698 N N . ILE A 1 215 ? 2.463 9.610 -39.841 1.00 87.25 215 ILE A N 1
ATOM 1699 C CA . ILE A 1 215 ? 1.869 8.709 -40.840 1.00 87.25 215 ILE A CA 1
ATOM 1700 C C . ILE A 1 215 ? 1.361 9.526 -42.034 1.00 87.25 215 ILE A C 1
ATOM 1702 O O . ILE A 1 215 ? 1.729 9.222 -43.163 1.00 87.25 215 ILE A O 1
ATOM 1706 N N . GLU A 1 216 ? 0.622 10.615 -41.804 1.00 88.50 216 GLU A N 1
ATOM 1707 C CA . GLU A 1 216 ? 0.106 11.473 -42.880 1.00 88.50 216 GLU A CA 1
ATOM 1708 C C . GLU A 1 216 ? 1.233 12.171 -43.671 1.00 88.50 216 GLU A C 1
ATOM 1710 O O . GLU A 1 216 ? 1.150 12.293 -44.896 1.00 88.50 216 GLU A O 1
ATOM 1715 N N . GLU A 1 217 ? 2.335 12.560 -43.018 1.00 89.38 217 GLU A N 1
ATOM 1716 C CA . GLU A 1 217 ? 3.556 13.012 -43.703 1.00 89.38 217 GLU A CA 1
ATOM 1717 C C . GLU A 1 217 ? 4.134 11.916 -44.618 1.00 89.38 217 GLU A C 1
ATOM 1719 O O . GLU A 1 217 ? 4.501 12.193 -45.766 1.00 89.38 217 GLU A O 1
ATOM 1724 N N . LYS A 1 218 ? 4.190 10.665 -44.142 1.00 88.38 218 LYS A N 1
ATOM 1725 C CA . LYS A 1 218 ? 4.712 9.537 -44.922 1.00 88.38 218 LYS A CA 1
ATOM 1726 C C . LYS A 1 218 ? 3.787 9.111 -46.055 1.00 88.38 218 LYS A C 1
ATOM 1728 O O . LYS A 1 218 ? 4.296 8.837 -47.137 1.00 88.38 218 LYS A O 1
ATOM 1733 N N . ASP A 1 219 ? 2.471 9.174 -45.891 1.00 89.19 219 ASP A N 1
ATOM 1734 C CA . ASP A 1 219 ? 1.521 8.971 -46.990 1.00 89.19 219 ASP A CA 1
ATOM 1735 C C . ASP A 1 219 ? 1.671 10.056 -48.073 1.00 89.19 219 ASP A C 1
ATOM 1737 O O . ASP A 1 219 ? 1.643 9.760 -49.272 1.00 89.19 219 ASP A O 1
ATOM 1741 N N . GLN A 1 220 ? 1.925 11.312 -47.686 1.00 87.50 220 GLN A N 1
ATOM 1742 C CA . GLN A 1 220 ? 2.246 12.381 -48.640 1.00 87.50 220 GLN A CA 1
ATOM 1743 C C . GLN A 1 220 ? 3.597 12.177 -49.343 1.00 87.50 220 GLN A C 1
ATOM 1745 O O . GLN A 1 220 ? 3.747 12.585 -50.498 1.00 87.50 220 GLN A O 1
ATOM 1750 N N . GLU A 1 221 ? 4.594 11.586 -48.681 1.00 89.06 221 GLU A N 1
ATOM 1751 C CA . GLU A 1 221 ? 5.875 11.227 -49.301 1.00 89.06 221 GLU A CA 1
ATOM 1752 C C . GLU A 1 221 ? 5.725 10.044 -50.267 1.00 89.06 221 GLU A C 1
ATOM 1754 O O . GLU A 1 221 ? 6.149 10.149 -51.418 1.00 89.06 221 GLU A O 1
ATOM 1759 N N . ILE A 1 222 ? 5.043 8.972 -49.850 1.00 87.69 222 ILE A N 1
ATOM 1760 C CA . ILE A 1 222 ? 4.702 7.812 -50.686 1.00 87.69 222 ILE A CA 1
ATOM 1761 C C . ILE A 1 222 ? 3.960 8.270 -51.942 1.00 87.69 222 ILE A C 1
ATOM 1763 O O . ILE A 1 222 ? 4.337 7.880 -53.045 1.00 87.69 222 ILE A O 1
ATOM 1767 N N . LYS A 1 223 ? 2.978 9.169 -51.809 1.00 90.06 223 LYS A N 1
ATOM 1768 C CA . LYS A 1 223 ? 2.256 9.719 -52.959 1.00 90.06 223 LYS A CA 1
ATOM 1769 C C . LYS A 1 223 ? 3.167 10.497 -53.919 1.00 90.06 223 LYS A C 1
ATOM 1771 O O . LYS A 1 223 ? 3.071 10.307 -55.126 1.00 90.06 223 LYS A O 1
ATOM 1776 N N . LYS A 1 224 ? 4.091 11.326 -53.416 1.00 87.38 224 LYS A N 1
ATOM 1777 C CA . LYS A 1 224 ? 5.087 12.030 -54.258 1.00 87.38 224 LYS A CA 1
ATOM 1778 C C . LYS A 1 224 ? 6.061 11.062 -54.939 1.00 87.38 224 LYS A C 1
ATOM 1780 O O . LYS A 1 224 ? 6.556 11.360 -56.024 1.00 87.38 224 LYS A O 1
ATOM 1785 N N . LEU A 1 225 ? 6.368 9.929 -54.307 1.00 85.81 225 LEU A N 1
ATOM 1786 C CA . LEU A 1 225 ? 7.198 8.873 -54.888 1.00 85.81 225 LEU A CA 1
ATOM 1787 C C . LEU A 1 225 ? 6.436 8.080 -55.959 1.00 85.81 225 LEU A C 1
ATOM 1789 O O . LEU A 1 225 ? 7.018 7.801 -57.000 1.00 85.81 225 LEU A O 1
ATOM 1793 N N . GLN A 1 226 ? 5.144 7.809 -55.765 1.00 84.50 226 GLN A N 1
ATOM 1794 C CA . GLN A 1 226 ? 4.256 7.235 -56.784 1.00 84.50 226 GLN A CA 1
ATOM 1795 C C . GLN A 1 226 ? 4.105 8.178 -57.985 1.00 84.50 226 GLN A C 1
ATOM 1797 O O . GLN A 1 226 ? 4.387 7.777 -59.105 1.00 84.50 226 GLN A O 1
ATOM 1802 N N . GLU A 1 227 ? 3.817 9.465 -57.762 1.00 86.81 227 GLU A N 1
ATOM 1803 C CA . GLU A 1 227 ? 3.745 10.472 -58.834 1.00 86.81 227 GLU A CA 1
ATOM 1804 C C . GLU A 1 227 ? 5.067 10.590 -59.623 1.00 86.81 227 GLU A C 1
ATOM 1806 O O . GLU A 1 227 ? 5.041 10.902 -60.814 1.00 86.81 227 GLU A O 1
ATOM 1811 N N . LYS A 1 228 ? 6.226 10.329 -58.995 1.00 85.94 228 LYS A N 1
ATOM 1812 C CA . LYS A 1 228 ? 7.529 10.206 -59.679 1.00 85.94 228 LYS A CA 1
ATOM 1813 C C . LYS A 1 228 ? 7.706 8.871 -60.404 1.00 85.94 228 LYS A C 1
ATOM 1815 O O . LYS A 1 228 ? 8.317 8.862 -61.468 1.00 85.94 228 LYS A O 1
ATOM 1820 N N . LEU A 1 229 ? 7.215 7.768 -59.840 1.00 83.44 229 LEU A N 1
ATOM 1821 C CA . LEU A 1 229 ? 7.270 6.445 -60.458 1.00 83.44 229 LEU A CA 1
ATOM 1822 C C . LEU A 1 229 ? 6.455 6.441 -61.755 1.00 83.44 229 LEU A C 1
ATOM 1824 O O . LEU A 1 229 ? 7.010 6.102 -62.791 1.00 83.44 229 LEU A O 1
ATOM 1828 N N . ASP A 1 230 ? 5.224 6.958 -61.724 1.00 82.81 230 ASP A N 1
ATOM 1829 C CA . ASP A 1 230 ? 4.354 7.132 -62.895 1.00 82.81 230 ASP A CA 1
ATOM 1830 C C . ASP A 1 230 ? 5.038 7.973 -63.993 1.00 82.81 230 ASP A C 1
ATOM 1832 O O . ASP A 1 230 ? 4.934 7.680 -65.184 1.00 82.81 230 ASP A O 1
ATOM 1836 N N . GLN A 1 231 ? 5.772 9.027 -63.607 1.00 80.81 231 GLN A N 1
ATOM 1837 C CA . GLN A 1 231 ? 6.544 9.862 -64.539 1.00 80.81 231 GLN A CA 1
ATOM 1838 C C . GLN A 1 231 ? 7.738 9.113 -65.147 1.00 80.81 231 GLN A C 1
ATOM 1840 O O . GLN A 1 231 ? 8.006 9.265 -66.340 1.00 80.81 231 GLN A O 1
ATOM 1845 N N . LEU A 1 232 ? 8.449 8.310 -64.351 1.00 77.25 232 LEU A N 1
ATOM 1846 C CA . LEU A 1 232 ? 9.590 7.515 -64.809 1.00 77.25 232 LEU A CA 1
ATOM 1847 C C . LEU A 1 232 ? 9.148 6.344 -65.692 1.00 77.25 232 LEU A C 1
ATOM 1849 O O . LEU A 1 232 ? 9.717 6.163 -66.766 1.00 77.25 232 LEU A O 1
ATOM 1853 N N . GLU A 1 233 ? 8.112 5.607 -65.297 1.00 80.81 233 GLU A N 1
ATOM 1854 C CA . GLU A 1 233 ? 7.526 4.507 -66.067 1.00 80.81 233 GLU A CA 1
ATOM 1855 C C . GLU A 1 233 ? 6.991 5.018 -67.408 1.00 80.81 233 GLU A C 1
ATOM 1857 O O . GLU A 1 233 ? 7.364 4.497 -68.458 1.00 80.81 233 GLU A O 1
ATOM 1862 N N . LYS A 1 234 ? 6.266 6.144 -67.410 1.00 77.31 234 LYS A N 1
ATOM 1863 C CA . LYS A 1 234 ? 5.861 6.812 -68.651 1.00 77.31 234 LYS A CA 1
ATOM 1864 C C . LYS A 1 234 ? 7.056 7.258 -69.504 1.00 77.31 234 LYS A C 1
ATOM 1866 O O . LYS A 1 234 ? 7.015 7.119 -70.725 1.00 77.31 234 LYS A O 1
ATOM 1871 N N . SER A 1 235 ? 8.133 7.771 -68.901 1.00 69.00 235 SER A N 1
ATOM 1872 C CA . SER A 1 235 ? 9.348 8.118 -69.658 1.00 69.00 235 SER A CA 1
ATOM 1873 C C . SER A 1 235 ? 10.035 6.883 -70.259 1.00 69.00 235 SER A C 1
ATOM 1875 O O . SER A 1 235 ? 10.585 6.966 -71.356 1.00 69.00 235 SER A O 1
ATOM 1877 N N . ALA A 1 236 ? 9.932 5.723 -69.601 1.00 65.00 236 ALA A N 1
ATOM 1878 C CA . ALA A 1 236 ? 10.412 4.446 -70.114 1.00 65.00 236 ALA A CA 1
ATOM 1879 C C . ALA A 1 236 ? 9.513 3.894 -71.238 1.00 65.00 236 ALA A C 1
ATOM 1881 O O . ALA A 1 236 ? 10.038 3.340 -72.201 1.00 65.00 236 ALA A O 1
ATOM 1882 N N . GLU A 1 237 ? 8.191 4.101 -71.199 1.00 62.75 237 GLU A N 1
ATOM 1883 C CA . GLU A 1 237 ? 7.289 3.808 -72.330 1.00 62.75 237 GLU A CA 1
ATOM 1884 C C . GLU A 1 237 ? 7.558 4.725 -73.543 1.00 62.75 237 GLU A C 1
ATOM 1886 O O . GLU A 1 237 ? 7.611 4.267 -74.692 1.00 62.75 237 GLU A O 1
ATOM 1891 N N . GLU A 1 238 ? 7.795 6.020 -73.304 1.00 59.19 238 GLU A N 1
ATOM 1892 C CA . GLU A 1 238 ? 8.214 6.983 -74.334 1.00 59.19 238 GLU A CA 1
ATOM 1893 C C . GLU A 1 238 ? 9.613 6.634 -74.904 1.00 59.19 238 GLU A C 1
ATOM 1895 O O . GLU A 1 238 ? 9.874 6.855 -76.088 1.00 59.19 238 GLU A O 1
ATOM 1900 N N . GLN A 1 239 ? 10.488 5.987 -74.121 1.00 52.12 239 GLN A N 1
ATOM 1901 C CA . GLN A 1 239 ? 11.770 5.443 -74.590 1.00 52.12 239 GLN A CA 1
ATOM 1902 C C . GLN A 1 239 ? 11.610 4.105 -75.345 1.00 52.12 239 GLN A C 1
ATOM 1904 O O . GLN A 1 239 ? 12.264 3.890 -76.369 1.00 52.12 239 GLN A O 1
ATOM 1909 N N . ALA A 1 240 ? 10.705 3.223 -74.908 1.00 48.22 240 ALA A N 1
ATOM 1910 C CA . ALA A 1 240 ? 10.421 1.932 -75.543 1.00 48.22 240 ALA A CA 1
ATOM 1911 C C . ALA A 1 240 ? 9.769 2.078 -76.932 1.00 48.22 240 ALA A C 1
ATOM 1913 O O . ALA A 1 240 ? 9.984 1.249 -77.819 1.00 48.22 240 ALA A O 1
ATOM 1914 N N . THR A 1 241 ? 9.019 3.159 -77.161 1.00 48.62 241 THR A N 1
ATOM 1915 C CA . THR A 1 241 ? 8.369 3.449 -78.453 1.00 48.62 241 THR A CA 1
ATOM 1916 C C . THR A 1 241 ? 9.308 4.026 -79.524 1.00 48.62 241 THR A C 1
ATOM 1918 O O . THR A 1 241 ? 8.908 4.144 -80.684 1.00 48.62 241 THR A O 1
ATOM 1921 N N . LEU A 1 242 ? 10.580 4.292 -79.196 1.00 51.28 242 LEU A N 1
ATOM 1922 C CA . LEU A 1 242 ? 11.625 4.697 -80.152 1.00 51.28 242 LEU A CA 1
ATOM 1923 C C . LEU A 1 242 ? 12.460 3.527 -80.717 1.00 51.28 242 LEU A C 1
ATOM 1925 O O . LEU A 1 242 ? 13.420 3.759 -81.455 1.00 51.28 242 LEU A O 1
ATOM 1929 N N . SER A 1 243 ? 12.067 2.276 -80.446 1.00 46.59 243 SER A N 1
ATOM 1930 C CA . SER A 1 243 ? 12.753 1.063 -80.922 1.00 46.59 243 SER A CA 1
ATOM 1931 C C . SER A 1 243 ? 12.226 0.465 -82.254 1.00 46.59 243 SER A C 1
ATOM 1933 O O . SER A 1 243 ? 11.862 -0.709 -82.308 1.00 46.59 243 SER A O 1
ATOM 1935 N N . PRO A 1 244 ? 12.175 1.240 -83.360 1.00 51.09 244 PRO A N 1
ATOM 1936 C CA . PRO A 1 244 ? 12.257 0.639 -84.697 1.00 51.09 244 PRO A CA 1
ATOM 1937 C C . PRO A 1 244 ? 13.269 1.368 -85.605 1.00 51.09 244 PRO A C 1
ATOM 1939 O O . PRO A 1 244 ? 12.920 1.872 -86.673 1.00 51.09 244 PRO A O 1
ATOM 1942 N N . LYS A 1 245 ? 14.539 1.448 -85.176 1.00 50.12 245 LYS A N 1
ATOM 1943 C CA . LYS A 1 245 ? 15.667 1.966 -85.989 1.00 50.12 245 LYS A CA 1
ATOM 1944 C C . LYS A 1 245 ? 16.935 1.096 -85.981 1.00 50.12 245 LYS A C 1
ATOM 1946 O O . LYS A 1 245 ? 17.980 1.539 -86.447 1.00 50.12 245 LYS A O 1
ATOM 1951 N N . SER A 1 246 ? 16.849 -0.143 -85.492 1.00 47.16 246 SER A N 1
ATOM 1952 C CA . SER A 1 246 ? 17.959 -1.110 -85.561 1.00 47.16 246 SER A CA 1
ATOM 1953 C C . SER A 1 246 ? 18.006 -1.831 -86.919 1.00 47.16 246 SER A C 1
ATOM 1955 O O . SER A 1 246 ? 19.057 -1.908 -87.552 1.00 47.16 246 SER A O 1
ATOM 1957 N N . ASP A 1 247 ? 16.844 -2.249 -87.430 1.00 49.78 247 ASP A N 1
ATOM 1958 C CA . ASP A 1 247 ? 16.725 -3.105 -88.623 1.00 49.78 247 ASP A CA 1
ATOM 1959 C C . ASP A 1 247 ? 17.127 -2.417 -89.945 1.00 49.78 247 ASP A C 1
ATOM 1961 O O . ASP A 1 247 ? 17.448 -3.081 -90.932 1.00 49.78 247 ASP A O 1
ATOM 1965 N N . GLU A 1 248 ? 17.140 -1.081 -89.980 1.00 50.97 248 GLU A N 1
ATOM 1966 C CA . GLU A 1 248 ? 17.631 -0.307 -91.131 1.00 50.97 248 GLU A CA 1
ATOM 1967 C C . GLU A 1 248 ? 19.172 -0.245 -91.167 1.00 50.97 248 GLU A C 1
ATOM 1969 O O . GLU A 1 248 ? 19.756 -0.081 -92.237 1.00 50.97 248 GLU A O 1
ATOM 1974 N N . LEU A 1 249 ? 19.843 -0.451 -90.026 1.00 52.44 249 LEU A N 1
ATOM 1975 C CA . LEU A 1 249 ? 21.303 -0.404 -89.905 1.00 52.44 249 LEU A CA 1
ATOM 1976 C C . LEU A 1 249 ? 21.943 -1.738 -90.325 1.00 52.44 249 LEU A C 1
ATOM 1978 O O . LEU A 1 249 ? 22.859 -1.734 -91.143 1.00 52.44 249 LEU A O 1
ATOM 1982 N N . VAL A 1 250 ? 21.377 -2.875 -89.899 1.00 59.50 250 VAL A N 1
ATOM 1983 C CA . VAL A 1 250 ? 21.796 -4.224 -90.350 1.00 59.50 250 VAL A CA 1
ATOM 1984 C C . VAL A 1 250 ? 21.706 -4.351 -91.878 1.00 59.50 250 VAL A C 1
ATOM 1986 O O . VAL A 1 250 ? 22.602 -4.881 -92.534 1.00 59.50 250 VAL A O 1
ATOM 1989 N N . ARG A 1 251 ? 20.650 -3.786 -92.477 1.00 55.31 251 ARG A N 1
ATOM 1990 C CA . ARG A 1 251 ? 20.474 -3.753 -93.935 1.00 55.31 251 ARG A CA 1
ATOM 1991 C C . ARG A 1 251 ? 21.552 -2.925 -94.652 1.00 55.31 251 ARG A C 1
ATOM 1993 O O . ARG A 1 251 ? 21.917 -3.256 -95.779 1.00 55.31 251 ARG A O 1
ATOM 2000 N N . LEU A 1 252 ? 22.071 -1.876 -94.013 1.00 55.88 252 LEU A N 1
ATOM 2001 C CA . LEU A 1 252 ? 23.178 -1.071 -94.537 1.00 55.88 252 LEU A CA 1
ATOM 2002 C C . LEU A 1 252 ? 24.544 -1.754 -94.350 1.00 55.88 252 LEU A C 1
ATOM 2004 O O . LEU A 1 252 ? 25.446 -1.498 -95.147 1.00 55.88 252 LEU A O 1
ATOM 2008 N N . GLU A 1 253 ? 24.719 -2.645 -93.370 1.00 57.91 253 GLU A N 1
ATOM 2009 C CA . GLU A 1 253 ? 25.935 -3.468 -93.253 1.00 57.91 253 GLU A CA 1
ATOM 2010 C C . GLU A 1 253 ? 26.045 -4.492 -94.394 1.00 57.91 253 GLU A C 1
ATOM 2012 O O . GLU A 1 253 ? 27.105 -4.615 -95.012 1.00 57.91 253 GLU A O 1
ATOM 2017 N N . GLU A 1 254 ? 24.949 -5.173 -94.751 1.00 59.41 254 GLU A N 1
ATOM 2018 C CA . GLU A 1 254 ? 24.938 -6.103 -95.892 1.00 59.41 254 GLU A CA 1
ATOM 2019 C C . GLU A 1 254 ? 25.171 -5.385 -97.238 1.00 59.41 254 GLU A C 1
ATOM 2021 O O . GLU A 1 254 ? 25.875 -5.905 -98.110 1.00 59.41 254 GLU A O 1
ATOM 2026 N N . GLU A 1 255 ? 24.649 -4.164 -97.402 1.00 56.41 255 GLU A N 1
ATOM 2027 C CA . GLU A 1 255 ? 24.868 -3.351 -98.606 1.00 56.41 255 GLU A CA 1
ATOM 2028 C C . GLU A 1 255 ? 26.304 -2.787 -98.681 1.00 56.41 255 GLU A C 1
ATOM 2030 O O . GLU A 1 255 ? 26.917 -2.809 -99.753 1.00 56.41 255 GLU A O 1
ATOM 2035 N N . ASN A 1 256 ? 26.905 -2.394 -97.547 1.00 57.06 256 ASN A N 1
ATOM 2036 C CA . ASN A 1 256 ? 28.329 -2.033 -97.475 1.00 57.06 256 ASN A CA 1
ATOM 2037 C C . ASN A 1 256 ? 29.241 -3.211 -97.833 1.00 57.06 256 ASN A C 1
ATOM 2039 O O . ASN A 1 256 ? 30.169 -3.046 -98.626 1.00 57.06 256 ASN A O 1
ATOM 2043 N N . LYS A 1 257 ? 28.955 -4.414 -97.321 1.00 62.56 257 LYS A N 1
ATOM 2044 C CA . LYS A 1 257 ? 29.734 -5.624 -97.620 1.00 62.56 257 LYS A CA 1
ATOM 2045 C C . LYS A 1 257 ? 29.792 -5.913 -99.125 1.00 62.56 257 LYS A C 1
ATOM 2047 O O . LYS A 1 257 ? 30.863 -6.196 -99.660 1.00 62.56 257 LYS A O 1
ATOM 2052 N N . HIS A 1 258 ? 28.671 -5.747 -99.834 1.00 59.03 258 HIS A N 1
ATOM 2053 C CA . HIS A 1 258 ? 28.622 -5.916 -101.290 1.00 59.03 258 HIS A CA 1
ATOM 2054 C C . HIS A 1 258 ? 29.379 -4.805 -102.057 1.00 59.03 258 HIS A C 1
ATOM 2056 O O . HIS A 1 258 ? 29.907 -5.051 -103.148 1.00 59.03 258 HIS A O 1
ATOM 2062 N N . LEU A 1 259 ? 29.466 -3.588 -101.509 1.00 58.53 259 LEU A N 1
ATOM 2063 C CA . LEU A 1 259 ? 30.273 -2.501 -102.077 1.00 58.53 259 LEU A CA 1
ATOM 2064 C C . LEU A 1 259 ? 31.780 -2.709 -101.844 1.00 58.53 259 LEU A C 1
ATOM 2066 O O . LEU A 1 259 ? 32.575 -2.413 -102.737 1.00 58.53 259 LEU A O 1
ATOM 2070 N N . GLN A 1 260 ? 32.169 -3.262 -100.695 1.00 52.94 260 GLN A N 1
ATOM 2071 C CA . GLN A 1 260 ? 33.562 -3.461 -100.288 1.00 52.94 260 GLN A CA 1
ATOM 2072 C C . GLN A 1 260 ? 34.300 -4.458 -101.203 1.00 52.94 260 GLN A C 1
ATOM 2074 O O . GLN A 1 260 ? 35.321 -4.100 -101.795 1.00 52.94 260 GLN A O 1
ATOM 2079 N N . GLU A 1 261 ? 33.714 -5.638 -101.454 1.00 59.16 261 GLU A N 1
ATOM 2080 C CA . GLU A 1 261 ? 34.229 -6.648 -102.409 1.00 59.16 261 GLU A CA 1
ATOM 2081 C C . GLU A 1 261 ? 34.368 -6.109 -103.852 1.00 59.16 26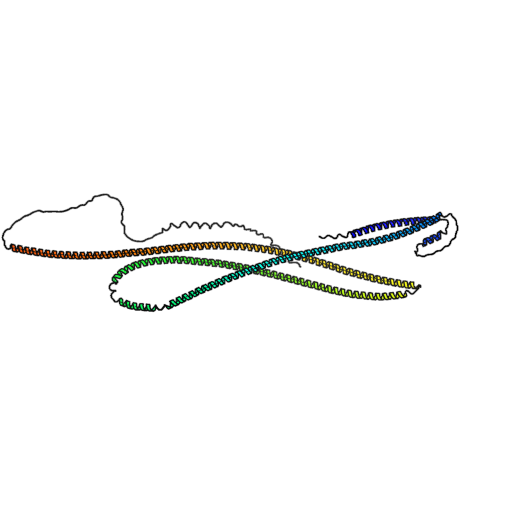1 GLU A C 1
ATOM 2083 O O . GLU A 1 261 ? 35.090 -6.659 -104.688 1.00 59.16 261 GLU A O 1
ATOM 2088 N N . LYS A 1 262 ? 33.663 -5.017 -104.170 1.00 56.81 262 LYS A N 1
ATOM 2089 C CA . LYS A 1 262 ? 33.616 -4.400 -105.501 1.00 56.81 262 LYS A CA 1
ATOM 2090 C C . LYS A 1 262 ? 34.601 -3.239 -105.668 1.00 56.81 262 LYS A C 1
ATOM 2092 O O . LYS A 1 262 ? 34.910 -2.878 -106.806 1.00 56.81 262 LYS A O 1
ATOM 2097 N N . LEU A 1 263 ? 35.092 -2.670 -104.565 1.00 53.28 263 LEU A N 1
ATOM 2098 C CA . LEU A 1 263 ? 36.123 -1.630 -104.565 1.00 53.28 263 LEU A CA 1
ATOM 2099 C C . LEU A 1 263 ? 37.531 -2.241 -104.594 1.00 53.28 263 LEU A C 1
ATOM 2101 O O . LEU A 1 263 ? 38.388 -1.768 -105.339 1.00 53.28 263 LEU A O 1
ATOM 2105 N N . GLU A 1 264 ? 37.738 -3.348 -103.873 1.00 51.25 264 GLU A N 1
ATOM 2106 C CA . GLU A 1 264 ? 39.008 -4.090 -103.821 1.00 51.25 264 GLU A CA 1
ATOM 2107 C C . GLU A 1 264 ? 39.515 -4.504 -105.218 1.00 51.25 264 GLU A C 1
ATOM 2109 O O . GLU A 1 264 ? 40.704 -4.400 -105.518 1.00 51.25 264 GLU A O 1
ATOM 2114 N N . GLN A 1 265 ? 38.608 -4.870 -106.133 1.00 54.81 265 GLN A N 1
ATOM 2115 C CA . GLN A 1 265 ? 38.961 -5.226 -107.513 1.00 54.81 265 GLN A CA 1
ATOM 2116 C C . GLN A 1 265 ? 39.474 -4.062 -108.381 1.00 54.81 265 GLN A C 1
ATOM 2118 O O . GLN A 1 265 ? 39.860 -4.305 -109.530 1.00 54.81 265 GLN A O 1
ATOM 2123 N N . LYS A 1 266 ? 39.482 -2.804 -107.907 1.00 53.59 266 LYS A N 1
ATOM 2124 C CA . LYS A 1 266 ? 39.978 -1.672 -108.704 1.00 53.59 266 LYS A CA 1
ATOM 2125 C C . LYS A 1 266 ? 40.991 -0.760 -108.009 1.00 53.59 266 LYS A C 1
ATOM 2127 O O . LYS A 1 266 ? 40.670 0.243 -107.387 1.00 53.59 266 LYS A O 1
ATOM 2132 N N . LEU A 1 267 ? 42.235 -1.007 -108.423 1.00 52.66 267 LEU A N 1
ATOM 2133 C CA . LEU A 1 267 ? 43.267 -0.016 -108.755 1.00 52.66 267 LEU A CA 1
ATOM 2134 C C . LEU A 1 267 ? 44.061 0.609 -107.601 1.00 52.66 267 LEU A C 1
ATOM 2136 O O . LEU A 1 267 ? 45.194 0.999 -107.867 1.00 52.66 267 LEU A O 1
ATOM 2140 N N .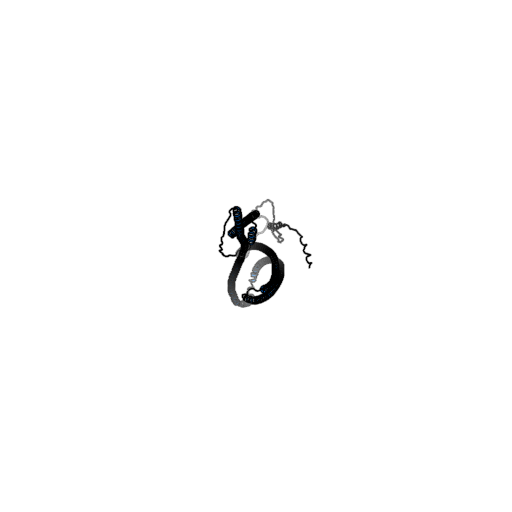 GLN A 1 268 ? 43.569 0.644 -106.358 1.00 45.31 268 GLN A N 1
ATOM 2141 C CA . GLN A 1 268 ? 44.304 1.311 -105.263 1.00 45.31 268 GLN A CA 1
ATOM 2142 C C . GLN A 1 268 ? 45.041 0.378 -104.284 1.00 45.31 268 GLN A C 1
ATOM 2144 O O . GLN A 1 268 ? 46.056 0.777 -103.715 1.00 45.31 268 GLN A O 1
ATOM 2149 N N . GLY A 1 269 ? 44.711 -0.923 -104.269 1.00 56.62 269 GLY A N 1
ATOM 2150 C CA . GLY A 1 269 ? 45.635 -1.961 -103.769 1.00 56.62 269 GLY A CA 1
ATOM 2151 C C . GLY A 1 269 ? 46.970 -2.018 -104.541 1.00 56.62 269 GLY A C 1
ATOM 2152 O O . GLY A 1 269 ? 47.917 -2.656 -104.101 1.00 56.62 269 GLY A O 1
ATOM 2153 N N . GLN A 1 270 ? 47.050 -1.325 -105.686 1.00 53.06 270 GLN A N 1
ATOM 2154 C CA . GLN A 1 270 ? 48.230 -1.123 -106.532 1.00 53.06 270 GLN A CA 1
ATOM 2155 C C . GLN A 1 270 ? 49.507 -0.625 -105.823 1.00 53.06 270 GLN A C 1
ATOM 2157 O O . GLN A 1 270 ? 50.614 -1.062 -106.140 1.00 53.06 270 GLN A O 1
ATOM 2162 N N . THR A 1 271 ? 49.381 0.421 -104.992 1.00 53.50 271 THR A N 1
ATOM 2163 C CA . THR A 1 271 ? 50.502 1.375 -104.804 1.00 53.50 271 THR A CA 1
ATOM 2164 C C . THR A 1 271 ? 50.588 2.009 -103.414 1.00 53.50 271 THR A C 1
ATOM 2166 O O . THR A 1 271 ? 51.689 2.136 -102.886 1.00 53.50 271 THR A O 1
ATOM 2169 N N . GLU A 1 272 ? 49.468 2.349 -102.772 1.00 52.00 272 GLU A N 1
ATOM 2170 C CA . GLU A 1 272 ? 49.482 2.930 -101.414 1.00 52.00 272 GLU A CA 1
ATOM 2171 C C . GLU A 1 272 ? 49.857 1.895 -100.341 1.00 52.00 272 GLU A C 1
ATOM 2173 O O . GLU A 1 272 ? 50.487 2.233 -99.340 1.00 52.00 272 GLU A O 1
ATOM 2178 N N . GLN A 1 273 ? 49.594 0.610 -100.610 1.00 49.19 273 GLN A N 1
ATOM 2179 C CA . GLN A 1 273 ? 49.939 -0.515 -99.735 1.00 49.19 273 GLN A CA 1
ATOM 2180 C C . GLN A 1 273 ? 51.452 -0.627 -99.443 1.00 49.19 273 GLN A C 1
ATOM 2182 O O . GLN A 1 273 ? 51.833 -1.200 -98.428 1.00 49.19 273 GLN A O 1
ATOM 2187 N N . ILE A 1 274 ? 52.321 -0.057 -100.290 1.00 56.06 274 ILE A N 1
ATOM 2188 C CA . ILE A 1 274 ? 53.778 -0.026 -100.066 1.00 56.06 274 ILE A CA 1
ATOM 2189 C C . ILE A 1 274 ? 54.181 1.096 -99.092 1.00 56.06 274 ILE A C 1
ATOM 2191 O O . ILE A 1 274 ? 55.129 0.920 -98.332 1.00 56.06 274 ILE A O 1
ATOM 2195 N N . GLY A 1 275 ? 53.464 2.226 -99.086 1.00 59.59 275 GLY A N 1
ATOM 2196 C CA . GLY A 1 275 ? 53.714 3.329 -98.152 1.00 59.59 275 GLY A CA 1
ATOM 2197 C C . GLY A 1 275 ? 53.133 3.056 -96.765 1.00 59.59 275 GLY A C 1
ATOM 2198 O O . GLY A 1 275 ? 53.834 3.188 -95.763 1.00 59.59 275 GLY A O 1
ATOM 2199 N N . GLN A 1 276 ? 51.878 2.599 -96.711 1.00 54.91 276 GLN A N 1
ATOM 2200 C CA . GLN A 1 276 ? 51.160 2.365 -95.455 1.00 54.91 276 GLN A CA 1
ATOM 2201 C C . GLN A 1 276 ? 51.879 1.336 -94.560 1.00 54.91 276 GLN A C 1
ATOM 2203 O O . GLN A 1 276 ? 52.081 1.587 -93.376 1.00 54.91 276 GLN A O 1
ATOM 2208 N N . LEU A 1 277 ? 52.413 0.254 -95.145 1.00 55.75 277 LEU A N 1
ATOM 2209 C CA . LEU A 1 277 ? 53.188 -0.769 -94.424 1.00 55.75 277 LEU A CA 1
ATOM 2210 C C . LEU A 1 277 ? 54.483 -0.257 -93.758 1.00 55.75 277 LEU A C 1
ATOM 2212 O O . LEU A 1 277 ? 55.039 -0.961 -92.916 1.00 55.75 277 LEU A O 1
ATOM 2216 N N . GLN A 1 278 ? 54.989 0.932 -94.108 1.00 57.34 278 GLN A N 1
ATOM 2217 C CA . GLN A 1 278 ? 56.119 1.549 -93.398 1.00 57.34 278 GLN A CA 1
ATOM 2218 C C . GLN A 1 278 ? 55.668 2.397 -92.199 1.00 57.34 278 GLN A C 1
ATOM 2220 O O . GLN A 1 278 ? 56.423 2.528 -91.236 1.00 57.34 278 GLN A O 1
ATOM 2225 N N . GLN A 1 279 ? 54.444 2.930 -92.236 1.00 57.19 279 GLN A N 1
ATOM 2226 C CA . GLN A 1 279 ? 53.846 3.729 -91.166 1.00 57.19 279 GLN A CA 1
ATOM 2227 C C . GLN A 1 279 ? 53.195 2.838 -90.096 1.00 57.19 279 GLN A C 1
ATOM 2229 O O . GLN A 1 279 ? 53.490 2.992 -88.910 1.00 57.19 279 GLN A O 1
ATOM 2234 N N . ASP A 1 280 ? 52.418 1.832 -90.513 1.00 59.16 280 ASP A N 1
ATOM 2235 C CA . ASP A 1 280 ? 51.771 0.852 -89.625 1.00 59.16 280 ASP A CA 1
ATOM 2236 C C . ASP A 1 280 ? 52.787 0.136 -88.720 1.00 59.16 280 ASP A C 1
ATOM 2238 O O . ASP A 1 280 ? 52.494 -0.198 -87.574 1.00 59.16 280 ASP A O 1
ATOM 2242 N N . ASN A 1 281 ? 54.009 -0.076 -89.222 1.00 59.03 281 ASN A N 1
ATOM 2243 C CA . ASN A 1 281 ? 55.090 -0.741 -88.496 1.00 59.03 281 ASN A CA 1
ATOM 2244 C C . ASN A 1 281 ? 55.686 0.130 -87.373 1.00 59.03 281 ASN A C 1
ATOM 2246 O O . ASN A 1 281 ? 56.204 -0.412 -86.403 1.00 59.03 281 ASN A O 1
ATOM 2250 N N . GLN A 1 282 ? 55.605 1.465 -87.471 1.00 58.78 282 GLN A N 1
ATOM 2251 C CA . GLN A 1 282 ? 55.939 2.356 -86.351 1.00 58.78 282 GLN A CA 1
ATOM 2252 C C . GLN A 1 282 ? 54.786 2.419 -85.343 1.00 58.78 282 GLN A C 1
ATOM 2254 O O . GLN A 1 282 ? 55.018 2.342 -84.138 1.00 58.78 282 GLN A O 1
ATOM 2259 N N . GLU A 1 283 ? 53.539 2.468 -85.820 1.00 60.88 283 GLU A N 1
ATOM 2260 C CA . GLU A 1 283 ? 52.357 2.490 -84.951 1.00 60.88 283 GLU A CA 1
ATOM 2261 C C . GLU A 1 283 ? 52.193 1.181 -84.149 1.00 60.88 283 GLU A C 1
ATOM 2263 O O . GLU A 1 283 ? 51.785 1.208 -82.987 1.00 60.88 283 GLU A O 1
ATOM 2268 N N . LEU A 1 284 ? 52.578 0.035 -84.723 1.00 62.00 284 LEU A N 1
ATOM 2269 C CA . LEU A 1 284 ? 52.650 -1.256 -84.027 1.00 62.00 284 LEU A CA 1
ATOM 2270 C C . LEU A 1 284 ? 53.694 -1.281 -82.904 1.00 62.00 284 LEU A C 1
ATOM 2272 O O . LEU A 1 284 ? 53.432 -1.890 -81.868 1.00 62.00 284 LEU A O 1
ATOM 2276 N N . ILE A 1 285 ? 54.840 -0.613 -83.073 1.00 64.50 285 ILE A N 1
ATOM 2277 C CA . ILE A 1 285 ? 55.869 -0.513 -82.025 1.00 64.50 285 ILE A CA 1
ATOM 2278 C C . ILE A 1 285 ? 55.322 0.294 -80.841 1.00 64.50 285 ILE A C 1
ATOM 2280 O O . ILE A 1 285 ? 55.306 -0.214 -79.722 1.00 64.50 285 ILE A O 1
ATOM 2284 N N . SER A 1 286 ? 54.749 1.477 -81.082 1.00 62.19 286 SER A N 1
ATOM 2285 C CA . SER A 1 286 ? 54.160 2.286 -80.003 1.00 62.19 286 SER A CA 1
ATOM 2286 C C . SER A 1 286 ? 52.936 1.631 -79.344 1.00 62.19 286 SER A C 1
ATOM 2288 O O . SER A 1 286 ? 52.699 1.822 -78.152 1.00 62.19 286 SER A O 1
ATOM 2290 N N . LYS A 1 287 ? 52.169 0.802 -80.069 1.00 59.03 287 LYS A N 1
ATOM 2291 C CA . LYS A 1 287 ? 51.087 -0.008 -79.473 1.00 59.03 287 LYS A CA 1
ATOM 2292 C C . LYS A 1 287 ? 51.606 -1.181 -78.638 1.00 59.03 287 LYS A C 1
ATOM 2294 O O . LYS A 1 287 ? 50.981 -1.509 -77.633 1.00 59.03 287 LYS A O 1
ATOM 2299 N N . LEU A 1 288 ? 52.744 -1.781 -78.994 1.00 58.69 288 LEU A N 1
ATOM 2300 C CA . LEU A 1 288 ? 53.418 -2.785 -78.161 1.00 58.69 288 LEU A CA 1
ATOM 2301 C C . LEU A 1 288 ? 53.967 -2.172 -76.862 1.00 58.69 288 LEU A C 1
ATOM 2303 O O . LEU A 1 288 ? 53.815 -2.776 -75.805 1.00 58.69 288 LEU A O 1
ATOM 2307 N N . GLU A 1 289 ? 54.518 -0.957 -76.921 1.00 59.97 289 GLU A N 1
ATOM 2308 C CA . GLU A 1 289 ? 54.962 -0.194 -75.740 1.00 59.97 289 GLU A CA 1
ATOM 2309 C C . GLU A 1 289 ? 53.788 0.236 -74.837 1.00 59.97 289 GLU A C 1
ATOM 2311 O O . GLU A 1 289 ? 53.911 0.254 -73.612 1.00 59.97 289 GLU A O 1
ATOM 2316 N N . GLY A 1 290 ? 52.618 0.529 -75.416 1.00 63.16 290 GLY A N 1
ATOM 2317 C CA . GLY A 1 290 ? 51.383 0.748 -74.655 1.00 63.16 290 GLY A CA 1
ATOM 2318 C C . GLY A 1 290 ? 50.848 -0.525 -73.985 1.00 63.16 290 GLY A C 1
ATOM 2319 O O . GLY A 1 290 ? 50.381 -0.477 -72.846 1.00 63.16 290 GLY A O 1
ATOM 2320 N N . LEU A 1 291 ? 50.947 -1.675 -74.661 1.00 60.44 291 LEU A N 1
ATOM 2321 C CA . LEU A 1 291 ? 50.480 -2.964 -74.142 1.00 60.44 291 LEU A CA 1
ATOM 2322 C C . LEU A 1 291 ? 51.322 -3.478 -72.969 1.00 60.44 291 LEU A C 1
ATOM 2324 O O . LEU A 1 291 ? 50.738 -3.952 -71.999 1.00 60.44 291 LEU A O 1
ATOM 2328 N N . THR A 1 292 ? 52.651 -3.335 -72.988 1.00 60.19 292 THR A N 1
ATOM 2329 C CA . THR A 1 292 ? 53.485 -3.697 -71.822 1.00 60.19 292 THR A CA 1
ATOM 2330 C C . THR A 1 292 ? 53.210 -2.808 -70.609 1.00 60.19 292 THR A C 1
ATOM 2332 O O . THR A 1 292 ? 53.286 -3.283 -69.476 1.00 60.19 292 THR A O 1
ATOM 2335 N N . LYS A 1 293 ? 52.814 -1.546 -70.822 1.00 62.53 293 LYS A N 1
ATOM 2336 C CA . LYS A 1 293 ? 52.361 -0.656 -69.744 1.00 62.53 293 LYS A CA 1
ATOM 2337 C C . LYS A 1 293 ? 51.045 -1.140 -69.126 1.00 62.53 293 LYS A C 1
ATOM 2339 O O . LYS A 1 293 ? 50.973 -1.306 -67.912 1.00 62.53 293 LYS A O 1
ATOM 2344 N N . LEU A 1 294 ? 50.050 -1.461 -69.958 1.00 59.00 294 LEU A N 1
ATOM 2345 C CA . LEU A 1 294 ? 48.785 -2.063 -69.517 1.00 59.00 294 LEU A CA 1
ATOM 2346 C C . LEU A 1 294 ? 48.980 -3.437 -68.853 1.00 59.00 294 LEU A C 1
ATOM 2348 O O . LEU A 1 294 ? 48.228 -3.785 -67.948 1.00 59.00 294 LEU A O 1
ATOM 2352 N N . GLU A 1 295 ? 49.978 -4.222 -69.259 1.00 65.12 295 GLU A N 1
ATOM 2353 C CA . GLU A 1 295 ? 50.305 -5.504 -68.624 1.00 65.12 295 GLU A CA 1
ATOM 2354 C C . GLU A 1 295 ? 50.894 -5.309 -67.213 1.00 65.12 295 GLU A C 1
ATOM 2356 O O . GLU A 1 295 ? 50.504 -6.021 -66.287 1.00 65.12 295 GLU A O 1
ATOM 2361 N N . GLN A 1 296 ? 51.752 -4.301 -67.004 1.00 66.25 296 GLN A N 1
ATOM 2362 C CA . GLN A 1 296 ? 52.199 -3.9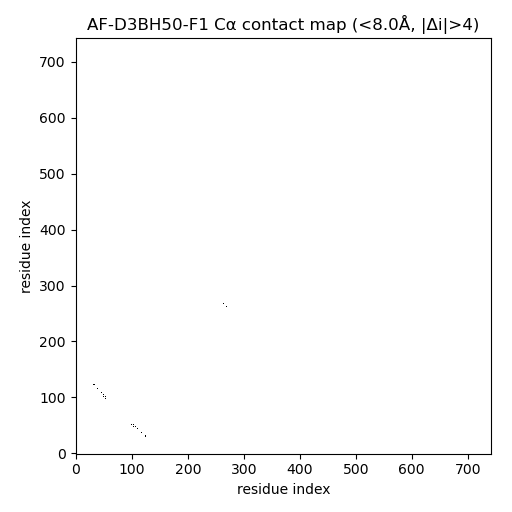07 -65.658 1.00 66.25 296 GLN A CA 1
ATOM 2363 C C . GLN A 1 296 ? 51.047 -3.363 -64.800 1.00 66.25 296 GLN A C 1
ATOM 2365 O O . GLN A 1 296 ? 50.940 -3.710 -63.625 1.00 66.25 296 GLN A O 1
ATOM 2370 N N . GLU A 1 297 ? 50.166 -2.550 -65.382 1.00 65.44 297 GLU A N 1
ATOM 2371 C CA . GLU A 1 297 ? 49.031 -1.928 -64.692 1.00 65.44 297 GLU A CA 1
ATOM 2372 C C . GLU A 1 297 ? 47.992 -2.974 -64.247 1.00 65.44 297 GLU A C 1
ATOM 2374 O O . GLU A 1 297 ? 47.596 -2.995 -63.083 1.00 65.44 297 GLU A O 1
ATOM 2379 N N . ASN A 1 298 ? 47.656 -3.941 -65.112 1.00 70.94 298 ASN A N 1
ATOM 2380 C CA . ASN A 1 298 ? 46.828 -5.099 -64.746 1.00 70.94 298 ASN A CA 1
ATOM 2381 C C . ASN A 1 298 ? 47.490 -5.987 -63.682 1.00 70.94 298 ASN A C 1
ATOM 2383 O O . ASN A 1 298 ? 46.794 -6.553 -62.842 1.00 70.94 298 ASN A O 1
ATOM 2387 N N . LYS A 1 299 ? 48.823 -6.113 -63.687 1.00 72.38 299 LYS A N 1
ATOM 2388 C CA . LYS A 1 299 ? 49.550 -6.893 -62.676 1.00 72.38 299 LYS A CA 1
ATOM 2389 C C . LYS A 1 299 ? 49.548 -6.207 -61.305 1.00 72.38 299 LYS A C 1
ATOM 2391 O O . LYS A 1 299 ? 49.395 -6.889 -60.297 1.00 72.38 299 LYS A O 1
ATOM 2396 N N . SER A 1 300 ? 49.638 -4.875 -61.279 1.00 70.88 300 SER A N 1
ATOM 2397 C CA . SER A 1 300 ? 49.452 -4.060 -60.071 1.00 70.88 300 SER A CA 1
ATOM 2398 C C . SER A 1 300 ? 48.016 -4.161 -59.540 1.00 70.88 300 SER A C 1
ATOM 2400 O O . SER A 1 300 ? 47.811 -4.444 -58.363 1.00 70.88 300 SER A O 1
ATOM 2402 N N . LEU A 1 301 ? 47.013 -4.038 -60.419 1.00 69.44 301 LEU A N 1
ATOM 2403 C CA . LEU A 1 301 ? 45.599 -4.198 -60.060 1.00 69.44 301 LEU A CA 1
ATOM 2404 C C . LEU A 1 301 ? 45.284 -5.602 -59.526 1.00 69.44 301 LEU A C 1
ATOM 2406 O O . LEU A 1 301 ? 44.562 -5.722 -58.543 1.00 69.44 301 LEU A O 1
ATOM 2410 N N . LEU A 1 302 ? 45.852 -6.662 -60.113 1.00 68.06 302 LEU A N 1
ATOM 2411 C CA . LEU A 1 302 ? 45.733 -8.023 -59.578 1.00 68.06 302 LEU A CA 1
ATOM 2412 C C . LEU A 1 302 ? 46.332 -8.139 -58.171 1.00 68.06 302 LEU A C 1
ATOM 2414 O O . LEU A 1 302 ? 45.691 -8.712 -57.298 1.00 68.06 302 LEU A O 1
ATOM 2418 N N . GLN A 1 303 ? 47.506 -7.551 -57.930 1.00 68.81 303 GLN A N 1
ATOM 2419 C CA . GLN A 1 303 ? 48.151 -7.562 -56.615 1.00 68.81 303 GLN A CA 1
ATOM 2420 C C . GLN A 1 303 ? 47.362 -6.751 -55.566 1.00 68.81 303 GLN A C 1
ATOM 2422 O O . GLN A 1 303 ? 47.249 -7.179 -54.419 1.00 68.81 303 GLN A O 1
ATOM 2427 N N . GLN A 1 304 ? 46.752 -5.626 -55.957 1.00 68.50 304 GLN A N 1
ATOM 2428 C CA . GLN A 1 304 ? 45.833 -4.864 -55.102 1.00 68.50 304 GLN A CA 1
ATOM 2429 C C . GLN A 1 304 ? 44.545 -5.643 -54.806 1.00 68.50 304 GLN A C 1
ATOM 2431 O O . GLN A 1 304 ? 44.092 -5.662 -53.665 1.00 68.50 304 GLN A O 1
ATOM 2436 N N . ILE A 1 305 ? 43.967 -6.324 -55.802 1.00 68.44 305 ILE A N 1
ATOM 2437 C CA . ILE A 1 305 ? 42.801 -7.200 -55.611 1.00 68.44 305 ILE A CA 1
ATOM 2438 C C . ILE A 1 305 ? 43.147 -8.344 -54.649 1.00 68.44 305 ILE A C 1
ATOM 2440 O O . ILE A 1 305 ? 42.360 -8.614 -53.751 1.00 68.44 305 ILE A O 1
ATOM 2444 N N . GLU A 1 306 ? 44.324 -8.961 -54.778 1.00 66.31 306 GLU A N 1
ATOM 2445 C CA . GLU A 1 306 ? 44.788 -10.064 -53.923 1.00 66.31 306 GLU A CA 1
ATOM 2446 C C . GLU A 1 306 ? 45.026 -9.615 -52.462 1.00 66.31 306 GLU A C 1
ATOM 2448 O O . GLU A 1 306 ? 44.655 -10.321 -51.517 1.00 66.31 306 GLU A O 1
ATOM 2453 N N . GLN A 1 307 ? 45.534 -8.392 -52.252 1.00 63.47 307 GLN A N 1
ATOM 2454 C CA . GLN A 1 307 ? 45.582 -7.753 -50.929 1.00 63.47 307 GLN A CA 1
ATOM 2455 C C . GLN A 1 307 ? 44.178 -7.443 -50.381 1.00 63.47 307 GLN A C 1
ATOM 2457 O O . GLN A 1 307 ? 43.893 -7.738 -49.218 1.00 63.47 307 GLN A O 1
ATOM 2462 N N . HIS A 1 308 ? 43.276 -6.900 -51.204 1.00 63.06 308 HIS A N 1
ATOM 2463 C CA . HIS A 1 308 ? 41.906 -6.602 -50.786 1.00 63.06 308 HIS A CA 1
ATOM 2464 C C . HIS A 1 308 ? 41.088 -7.861 -50.475 1.00 63.06 308 HIS A C 1
ATOM 2466 O O . HIS A 1 308 ? 40.322 -7.836 -49.513 1.00 63.06 308 HIS A O 1
ATOM 2472 N N . THR A 1 309 ? 41.256 -8.971 -51.203 1.00 61.00 309 THR A N 1
ATOM 2473 C CA . THR A 1 309 ? 40.617 -10.250 -50.849 1.00 61.00 309 THR A CA 1
ATOM 2474 C C . THR A 1 309 ? 41.172 -10.798 -49.544 1.00 61.00 309 THR A C 1
ATOM 2476 O O . THR A 1 309 ? 40.382 -11.178 -48.690 1.00 61.00 309 THR A O 1
ATOM 2479 N N . SER A 1 310 ? 42.491 -10.728 -49.328 1.00 63.97 310 SER A N 1
ATOM 2480 C CA . SER A 1 310 ? 43.112 -11.163 -48.065 1.00 63.97 310 SER A CA 1
ATOM 2481 C C . SER A 1 310 ? 42.543 -10.395 -46.863 1.00 63.97 310 SER A C 1
ATOM 2483 O O . SER A 1 310 ? 42.077 -10.999 -45.901 1.00 63.97 310 SER A O 1
ATOM 2485 N N . SER A 1 311 ? 42.467 -9.062 -46.959 1.00 66.62 311 SER A N 1
ATOM 2486 C CA . SER A 1 311 ? 41.863 -8.226 -45.913 1.00 66.62 311 SER A CA 1
ATOM 2487 C C . SER A 1 311 ? 40.345 -8.438 -45.777 1.00 66.62 311 SER A C 1
ATOM 2489 O O . SER A 1 311 ? 39.796 -8.321 -44.681 1.00 66.62 311 SER A O 1
ATOM 2491 N N . THR A 1 312 ? 39.639 -8.778 -46.860 1.00 61.38 312 THR A N 1
ATOM 2492 C CA . THR A 1 312 ? 38.203 -9.103 -46.798 1.00 61.38 312 THR A CA 1
ATOM 2493 C C . THR A 1 312 ? 37.972 -10.426 -46.067 1.00 61.38 312 THR A C 1
ATOM 2495 O O . THR A 1 312 ? 37.103 -10.480 -45.201 1.00 61.38 312 THR A O 1
ATOM 2498 N N . ASP A 1 313 ? 38.774 -11.458 -46.338 1.00 65.12 313 ASP A N 1
ATOM 2499 C CA . ASP A 1 313 ? 38.676 -12.767 -45.681 1.00 65.12 313 ASP A CA 1
ATOM 2500 C C . ASP A 1 313 ? 39.043 -12.691 -44.182 1.00 65.12 313 ASP A C 1
ATOM 2502 O O . ASP A 1 313 ? 38.388 -13.325 -43.348 1.00 65.12 313 ASP A O 1
ATOM 2506 N N . GLU A 1 314 ? 40.015 -11.852 -43.802 1.00 67.50 314 GLU A N 1
ATOM 2507 C CA . GLU A 1 314 ? 40.318 -11.529 -42.395 1.00 67.50 314 GLU A CA 1
ATOM 2508 C C . GLU A 1 314 ? 39.151 -10.811 -41.694 1.00 67.50 314 GLU A C 1
ATOM 2510 O O . GLU A 1 314 ? 38.782 -11.156 -40.570 1.00 67.50 314 GLU A O 1
ATOM 2515 N N . ASN A 1 315 ? 38.507 -9.846 -42.360 1.00 71.00 315 ASN A N 1
ATOM 2516 C CA . ASN A 1 315 ? 37.325 -9.177 -41.807 1.00 71.00 315 ASN A CA 1
ATOM 2517 C C . ASN A 1 315 ? 36.107 -10.116 -41.719 1.00 71.00 315 ASN A C 1
ATOM 2519 O O . ASN A 1 315 ? 35.340 -10.026 -40.760 1.00 71.00 315 ASN A O 1
ATOM 2523 N N . VAL A 1 316 ? 35.935 -11.045 -42.666 1.00 73.44 316 VAL A N 1
ATOM 2524 C CA . VAL A 1 316 ? 34.883 -12.074 -42.616 1.00 73.44 316 VAL A CA 1
ATOM 2525 C C . VAL A 1 316 ? 35.126 -13.043 -41.461 1.00 73.44 316 VAL A C 1
ATOM 2527 O O . VAL A 1 316 ? 34.214 -13.254 -40.666 1.00 73.44 316 VAL A O 1
ATOM 2530 N N . THR A 1 317 ? 36.340 -13.577 -41.299 1.00 73.81 317 THR A N 1
ATOM 2531 C CA . THR A 1 317 ? 36.655 -14.479 -40.173 1.00 73.81 317 THR A CA 1
ATOM 2532 C C . THR A 1 317 ? 36.534 -13.783 -38.818 1.00 73.81 317 THR A C 1
ATOM 2534 O O . THR A 1 317 ? 35.978 -14.372 -37.890 1.00 73.81 317 THR A O 1
ATOM 2537 N N . ARG A 1 318 ? 36.936 -12.509 -38.708 1.00 74.56 318 ARG A N 1
ATOM 2538 C CA . ARG A 1 318 ? 36.687 -11.686 -37.513 1.00 74.56 318 ARG A CA 1
ATOM 2539 C C . ARG A 1 318 ? 35.191 -11.530 -37.216 1.00 74.56 318 ARG A C 1
ATOM 2541 O O . ARG A 1 318 ? 34.785 -11.740 -36.078 1.00 74.56 318 ARG A O 1
ATOM 2548 N N . LEU A 1 319 ? 34.368 -11.206 -38.217 1.00 73.12 319 LEU A N 1
ATOM 2549 C CA . LEU A 1 319 ? 32.913 -11.075 -38.051 1.00 73.12 319 LEU A CA 1
ATOM 2550 C C . LEU A 1 319 ? 32.232 -12.412 -37.719 1.00 73.12 319 LEU A C 1
ATOM 2552 O O . LEU A 1 319 ? 31.255 -12.433 -36.971 1.00 73.12 319 LEU A O 1
ATOM 2556 N N . GLU A 1 320 ? 32.727 -13.535 -38.243 1.00 75.56 320 GLU A N 1
ATOM 2557 C CA . GLU A 1 320 ? 32.233 -14.866 -37.875 1.00 75.56 320 GLU A CA 1
ATOM 2558 C C . GLU A 1 320 ? 32.624 -15.254 -36.442 1.00 75.56 320 GLU A C 1
ATOM 2560 O O . GLU A 1 320 ? 31.801 -15.848 -35.741 1.00 75.56 320 GLU A O 1
ATOM 2565 N N . GLN A 1 321 ? 33.814 -14.863 -35.974 1.00 76.88 321 GLN A N 1
ATOM 2566 C CA . GLN A 1 321 ? 34.230 -15.046 -34.583 1.00 76.88 321 GLN A CA 1
ATOM 2567 C C . GLN A 1 321 ? 33.423 -14.157 -33.619 1.00 76.88 321 GLN A C 1
ATOM 2569 O O . GLN A 1 321 ? 32.853 -14.675 -32.662 1.00 76.88 321 GLN A O 1
ATOM 2574 N N . GLU A 1 322 ? 33.276 -12.860 -33.902 1.00 78.88 322 GLU A N 1
ATOM 2575 C CA . GLU A 1 322 ? 32.462 -11.925 -33.105 1.00 78.88 322 GLU A CA 1
ATOM 2576 C C . GLU A 1 322 ? 31.002 -12.405 -32.999 1.00 78.88 322 GLU A C 1
ATOM 2578 O O . GLU A 1 322 ? 30.395 -12.414 -31.927 1.00 78.88 322 GLU A O 1
ATOM 2583 N N . LYS A 1 323 ? 30.445 -12.915 -34.103 1.00 78.25 323 LYS A N 1
ATOM 2584 C CA . LYS A 1 323 ? 29.115 -13.537 -34.148 1.00 78.25 323 LYS A CA 1
ATOM 2585 C C . LYS A 1 323 ? 29.027 -14.837 -33.337 1.00 78.25 323 LYS A C 1
ATOM 2587 O O . LYS A 1 323 ? 27.971 -15.116 -32.767 1.00 78.25 323 LYS A O 1
ATOM 2592 N N . LEU A 1 324 ? 30.095 -15.635 -33.276 1.00 81.44 324 LEU A N 1
ATOM 2593 C CA . LEU A 1 324 ? 30.162 -16.843 -32.449 1.00 81.44 324 LEU A CA 1
ATOM 2594 C C . LEU A 1 324 ? 30.243 -16.491 -30.955 1.00 81.44 324 LEU A C 1
ATOM 2596 O O . LEU A 1 324 ? 29.541 -17.094 -30.145 1.00 81.44 324 LEU A O 1
ATOM 2600 N N . GLU A 1 325 ? 31.028 -15.479 -30.595 1.00 78.19 325 GLU A N 1
ATOM 2601 C CA . GLU A 1 325 ? 31.145 -14.959 -29.229 1.00 78.19 325 GLU A CA 1
ATOM 2602 C C . GLU A 1 325 ? 29.816 -14.349 -28.754 1.00 78.19 325 GLU A C 1
ATOM 2604 O O . GLU A 1 325 ? 29.306 -14.735 -27.701 1.00 78.19 325 GLU A O 1
ATOM 2609 N N . LEU A 1 326 ? 29.162 -13.521 -29.578 1.00 77.56 326 LEU A N 1
ATOM 2610 C CA . LEU A 1 326 ? 27.797 -13.038 -29.335 1.00 77.56 326 LEU A CA 1
ATOM 2611 C C . LEU A 1 326 ? 26.782 -14.184 -29.203 1.00 77.56 326 LEU A C 1
ATOM 2613 O O . LEU A 1 326 ? 25.878 -14.110 -28.368 1.00 77.56 326 LEU A O 1
ATOM 2617 N N . SER A 1 327 ? 26.909 -15.256 -29.992 1.00 80.44 327 SER A N 1
ATOM 2618 C CA . SER A 1 327 ? 26.046 -16.437 -29.861 1.00 80.44 327 SER A CA 1
ATOM 2619 C C . SER A 1 327 ? 26.254 -17.144 -28.517 1.00 80.44 327 SER A C 1
ATOM 2621 O O . SER A 1 327 ? 25.279 -17.548 -27.888 1.00 80.44 327 SER A O 1
ATOM 2623 N N . ASN A 1 328 ? 27.499 -17.276 -28.056 1.0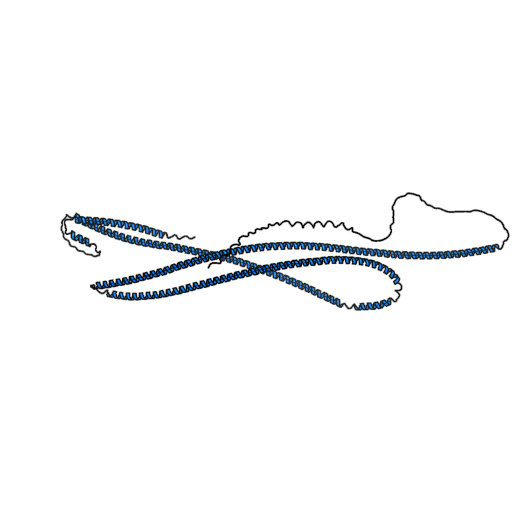0 81.81 328 ASN A N 1
ATOM 2624 C CA . ASN A 1 328 ? 27.823 -17.922 -26.783 1.00 81.81 328 ASN A CA 1
ATOM 2625 C C . ASN A 1 328 ? 27.341 -17.089 -25.585 1.00 81.81 328 ASN A C 1
ATOM 2627 O O . ASN A 1 328 ? 26.682 -17.628 -24.696 1.00 81.81 328 ASN A O 1
ATOM 2631 N N . THR A 1 329 ? 27.569 -15.774 -25.602 1.00 82.38 329 THR A N 1
ATOM 2632 C CA . THR A 1 329 ? 27.094 -14.845 -24.562 1.00 82.38 329 THR A CA 1
ATOM 2633 C C . THR A 1 329 ? 25.567 -14.826 -24.464 1.00 82.38 329 THR A C 1
ATOM 2635 O O . THR A 1 329 ? 25.016 -14.830 -23.364 1.00 82.38 329 THR A O 1
ATOM 2638 N N . ASN A 1 330 ? 24.855 -14.879 -25.597 1.00 79.62 330 ASN A N 1
ATOM 2639 C CA . ASN A 1 330 ? 23.395 -15.004 -25.588 1.00 79.62 330 ASN A CA 1
ATOM 2640 C C . ASN A 1 330 ? 22.922 -16.364 -25.044 1.00 79.62 330 ASN A C 1
ATOM 2642 O O . ASN A 1 330 ? 21.936 -16.401 -24.314 1.00 79.62 330 ASN A O 1
ATOM 2646 N N . ASN A 1 331 ? 23.621 -17.465 -25.341 1.00 83.38 331 ASN A N 1
ATOM 2647 C CA . ASN A 1 331 ? 23.274 -18.792 -24.820 1.00 83.38 331 ASN A CA 1
ATOM 2648 C C . ASN A 1 331 ? 23.448 -18.887 -23.293 1.00 83.38 331 ASN A C 1
ATOM 2650 O O . ASN A 1 331 ? 22.558 -19.396 -22.613 1.00 83.38 331 ASN A O 1
ATOM 2654 N N . GLU A 1 332 ? 24.542 -18.357 -22.736 1.00 84.56 332 GLU A N 1
ATOM 2655 C CA . GLU A 1 332 ? 24.715 -18.282 -21.277 1.00 84.56 332 GLU A CA 1
ATOM 2656 C C . GLU A 1 332 ? 23.673 -17.352 -20.633 1.00 84.56 332 GLU A C 1
ATOM 2658 O O . GLU A 1 332 ? 23.055 -17.731 -19.642 1.00 84.56 332 GLU A O 1
ATOM 2663 N N . ARG A 1 333 ? 23.354 -16.202 -21.248 1.00 84.56 333 ARG A N 1
ATOM 2664 C CA . ARG A 1 333 ? 22.277 -15.317 -20.766 1.00 84.56 333 ARG A CA 1
ATOM 2665 C C . ARG A 1 333 ? 20.897 -15.988 -20.774 1.00 84.56 333 ARG A C 1
ATOM 2667 O O . ARG A 1 333 ? 20.118 -15.771 -19.848 1.00 84.56 333 ARG A O 1
ATOM 2674 N N . ILE A 1 334 ? 20.582 -16.798 -21.788 1.00 84.38 334 ILE A N 1
ATOM 2675 C CA . ILE A 1 334 ? 19.346 -17.600 -21.832 1.00 84.38 334 ILE A CA 1
ATOM 2676 C C . ILE A 1 334 ? 19.325 -18.593 -20.666 1.00 84.38 334 ILE A C 1
ATOM 2678 O O . ILE A 1 334 ? 18.336 -18.653 -19.943 1.00 84.38 334 ILE A O 1
ATOM 2682 N N . LYS A 1 335 ? 20.430 -19.305 -20.427 1.00 86.12 335 LYS A N 1
ATOM 2683 C CA . LYS A 1 335 ? 20.577 -20.251 -19.314 1.00 86.12 335 LYS A CA 1
ATOM 2684 C C . LYS A 1 335 ? 20.421 -19.577 -17.941 1.00 86.12 335 LYS A C 1
ATOM 2686 O O . LYS A 1 335 ? 19.704 -20.109 -17.098 1.00 86.12 335 LYS A O 1
ATOM 2691 N N . THR A 1 336 ? 20.979 -18.380 -17.732 1.00 83.00 336 THR A N 1
ATOM 2692 C CA . THR A 1 336 ? 20.725 -17.589 -16.510 1.00 83.00 336 THR A CA 1
ATOM 2693 C C . THR A 1 336 ? 19.240 -17.249 -16.358 1.00 83.00 336 THR A C 1
ATOM 2695 O O . THR A 1 336 ? 18.681 -17.435 -15.282 1.00 83.00 336 THR A O 1
ATOM 2698 N N . LEU A 1 337 ? 18.567 -16.822 -17.432 1.00 84.31 337 LEU A N 1
ATOM 2699 C CA . LEU A 1 337 ? 17.130 -16.513 -17.411 1.00 84.31 337 LEU A CA 1
ATOM 2700 C C . LEU A 1 337 ? 16.251 -17.760 -17.186 1.00 84.31 337 LEU A C 1
ATOM 2702 O O . LEU A 1 337 ? 15.178 -17.651 -16.593 1.00 84.31 337 LEU A O 1
ATOM 2706 N N . GLU A 1 338 ? 16.675 -18.946 -17.627 1.00 87.31 338 GLU A N 1
ATOM 2707 C CA . GLU A 1 338 ? 16.007 -20.220 -17.316 1.00 87.31 338 GLU A CA 1
ATOM 2708 C C . GLU A 1 338 ? 16.171 -20.600 -15.833 1.00 87.31 338 GLU A C 1
ATOM 2710 O O . GLU A 1 338 ? 15.205 -21.027 -15.193 1.00 87.31 338 GLU A O 1
ATOM 2715 N N . GLU A 1 339 ? 17.356 -20.387 -15.253 1.00 86.81 339 GLU A N 1
ATOM 2716 C CA . GLU A 1 339 ? 17.618 -20.595 -13.823 1.00 86.81 339 GLU A CA 1
ATOM 2717 C C . GLU A 1 339 ? 16.857 -19.581 -12.943 1.00 86.81 339 GLU A C 1
ATOM 2719 O O . GLU A 1 339 ? 16.223 -19.980 -11.961 1.00 86.81 339 GLU A O 1
ATOM 2724 N N . GLU A 1 340 ? 16.802 -18.302 -13.329 1.00 85.50 340 GLU A N 1
ATOM 2725 C CA . GLU A 1 340 ? 15.988 -17.274 -12.664 1.00 85.50 340 GLU A CA 1
ATOM 2726 C C . GLU A 1 340 ? 14.487 -17.596 -12.717 1.00 85.50 340 GLU A C 1
ATOM 2728 O O . GLU A 1 340 ? 13.812 -17.530 -11.687 1.00 85.50 340 GLU A O 1
ATOM 2733 N N . ASN A 1 341 ? 13.955 -18.009 -13.876 1.00 86.88 341 ASN A N 1
ATOM 2734 C CA . ASN A 1 341 ? 12.554 -18.440 -13.993 1.00 86.88 341 ASN A CA 1
ATOM 2735 C C . ASN A 1 341 ? 12.254 -19.659 -13.112 1.00 86.88 341 ASN A C 1
ATOM 2737 O O . ASN A 1 341 ? 11.180 -19.742 -12.517 1.00 86.88 341 ASN A O 1
ATOM 2741 N N . LYS A 1 342 ? 13.200 -20.595 -12.980 1.00 89.69 342 LYS A N 1
ATOM 2742 C CA . LYS A 1 342 ? 13.056 -21.759 -12.099 1.00 89.69 342 LYS A CA 1
ATOM 2743 C C . LYS A 1 342 ? 13.022 -21.357 -10.619 1.00 89.69 342 LYS A C 1
ATOM 2745 O O . LYS A 1 342 ? 12.188 -21.870 -9.877 1.00 89.69 342 LYS A O 1
ATOM 2750 N N . ILE A 1 343 ? 13.871 -20.415 -10.198 1.00 86.69 343 ILE A N 1
ATOM 2751 C CA . ILE A 1 343 ? 13.846 -19.841 -8.840 1.00 86.69 343 ILE A CA 1
ATOM 2752 C C . ILE A 1 343 ? 12.537 -19.073 -8.599 1.00 86.69 343 ILE A C 1
ATOM 2754 O O . ILE A 1 343 ? 11.942 -19.191 -7.527 1.00 86.69 343 ILE A O 1
ATOM 2758 N N . PHE A 1 344 ? 12.056 -18.320 -9.592 1.00 86.12 344 PHE A N 1
ATOM 2759 C CA . PHE A 1 344 ? 10.776 -17.619 -9.515 1.00 86.12 344 PHE A CA 1
ATOM 2760 C C . PHE A 1 344 ? 9.604 -18.596 -9.359 1.00 86.12 344 PHE A C 1
ATOM 2762 O O . PHE A 1 344 ? 8.801 -18.424 -8.445 1.00 86.12 344 PHE A O 1
ATOM 2769 N N . GLN A 1 345 ? 9.545 -19.661 -10.167 1.00 85.31 345 GLN A N 1
ATOM 2770 C CA . GLN A 1 345 ? 8.508 -20.688 -10.047 1.00 85.31 345 GLN A CA 1
ATOM 2771 C C . GLN A 1 345 ? 8.549 -21.376 -8.676 1.00 85.31 345 GLN A C 1
ATOM 2773 O O . GLN A 1 345 ? 7.509 -21.500 -8.042 1.00 85.31 345 GLN A O 1
ATOM 2778 N N . MET A 1 346 ? 9.733 -21.726 -8.158 1.00 86.94 346 MET A N 1
ATOM 2779 C CA . MET A 1 346 ? 9.851 -22.292 -6.806 1.00 86.94 346 MET A CA 1
ATOM 2780 C C . MET A 1 346 ? 9.299 -21.353 -5.720 1.00 86.94 346 MET A C 1
ATOM 2782 O O . MET A 1 346 ? 8.648 -21.824 -4.793 1.00 86.94 346 MET A O 1
ATOM 2786 N N . ARG A 1 347 ? 9.494 -20.031 -5.842 1.00 86.62 347 ARG A N 1
ATOM 2787 C CA . ARG A 1 347 ? 8.912 -19.035 -4.917 1.00 86.62 347 ARG A CA 1
ATOM 2788 C C . ARG A 1 347 ? 7.394 -18.881 -5.080 1.00 86.62 347 ARG A C 1
ATOM 2790 O O . ARG A 1 347 ? 6.697 -18.625 -4.097 1.00 86.62 347 ARG A O 1
ATOM 2797 N N . VAL A 1 348 ? 6.868 -19.039 -6.296 1.00 86.69 348 VAL A N 1
ATOM 2798 C CA . VAL A 1 348 ? 5.416 -19.092 -6.543 1.00 86.69 348 VAL A CA 1
ATOM 2799 C C . VAL A 1 348 ? 4.821 -20.337 -5.885 1.00 86.69 348 VAL A C 1
ATOM 2801 O O . VAL A 1 348 ? 3.889 -20.207 -5.097 1.00 86.69 348 VAL A O 1
ATOM 2804 N N . ASP A 1 349 ? 5.409 -21.513 -6.102 1.00 86.19 349 ASP A N 1
ATOM 2805 C CA . ASP A 1 349 ? 4.956 -22.777 -5.507 1.00 86.19 349 ASP A CA 1
ATOM 2806 C C . ASP A 1 349 ? 5.026 -22.729 -3.963 1.00 86.19 349 ASP A C 1
ATOM 2808 O O . ASP A 1 349 ? 4.104 -23.165 -3.270 1.00 86.19 349 ASP A O 1
ATOM 2812 N N . GLU A 1 350 ? 6.095 -22.148 -3.405 1.00 87.50 350 GLU A N 1
ATOM 2813 C CA . GLU A 1 350 ? 6.276 -21.953 -1.961 1.00 87.50 350 GLU A CA 1
ATOM 2814 C C . GLU A 1 350 ? 5.218 -21.009 -1.362 1.00 87.50 350 GLU A C 1
ATOM 2816 O O . GLU A 1 350 ? 4.663 -21.295 -0.298 1.00 87.50 350 GLU A O 1
ATOM 2821 N N . THR A 1 351 ? 4.901 -19.897 -2.035 1.00 83.44 351 THR A N 1
ATOM 2822 C CA . THR A 1 351 ? 3.851 -18.977 -1.564 1.00 83.44 351 THR A CA 1
ATOM 2823 C C . THR A 1 351 ? 2.447 -19.548 -1.751 1.00 83.44 351 THR A C 1
ATOM 2825 O O . THR A 1 351 ? 1.618 -19.376 -0.859 1.00 83.44 351 THR A O 1
ATOM 2828 N N . GLU A 1 352 ? 2.177 -20.300 -2.823 1.00 87.94 352 GLU A N 1
ATOM 2829 C CA . GLU A 1 352 ? 0.901 -21.005 -3.010 1.00 87.94 352 GLU A CA 1
ATOM 2830 C C . GLU A 1 352 ? 0.665 -22.042 -1.900 1.00 87.94 352 GLU A C 1
ATOM 2832 O O . GLU A 1 352 ? -0.448 -22.162 -1.390 1.00 87.94 352 GLU A O 1
ATOM 2837 N N . ASN A 1 353 ? 1.710 -22.761 -1.476 1.00 86.06 353 ASN A N 1
ATOM 2838 C CA . ASN A 1 353 ? 1.608 -23.711 -0.368 1.00 86.06 353 ASN A CA 1
ATOM 2839 C C . ASN A 1 353 ? 1.363 -23.004 0.973 1.00 86.06 353 ASN A C 1
ATOM 2841 O O . ASN A 1 353 ? 0.395 -23.343 1.647 1.00 86.06 353 ASN A O 1
ATOM 2845 N N . LYS A 1 354 ? 2.098 -21.927 1.287 1.00 87.31 354 LYS A N 1
ATOM 2846 C CA . LYS A 1 354 ? 1.824 -21.107 2.486 1.00 87.31 354 LYS A CA 1
ATOM 2847 C C . LYS A 1 354 ? 0.397 -20.543 2.503 1.00 87.31 354 LYS A C 1
ATOM 2849 O O . LYS A 1 354 ? -0.216 -20.460 3.564 1.00 87.31 354 LYS A O 1
ATOM 2854 N N . PHE A 1 355 ? -0.175 -20.203 1.344 1.00 84.62 355 PHE A N 1
ATOM 2855 C CA . PHE A 1 355 ? -1.589 -19.824 1.253 1.00 84.62 355 PHE A CA 1
ATOM 2856 C C . PHE A 1 355 ? -2.549 -20.992 1.537 1.00 84.62 355 PHE A C 1
ATOM 2858 O O . PHE A 1 355 ? -3.567 -20.766 2.188 1.00 84.62 355 PHE A O 1
ATOM 2865 N N . LYS A 1 356 ? -2.246 -22.229 1.118 1.00 87.19 356 LYS A N 1
ATOM 2866 C CA . LYS A 1 356 ? -3.046 -23.424 1.470 1.00 87.19 356 LYS A CA 1
ATOM 2867 C C . LYS A 1 356 ? -2.997 -23.720 2.968 1.00 87.19 356 LYS A C 1
ATOM 2869 O O . LYS A 1 356 ? -4.031 -24.060 3.541 1.00 87.19 356 LYS A O 1
ATOM 2874 N N . ASP A 1 357 ? -1.842 -23.539 3.601 1.00 86.81 357 ASP A N 1
ATOM 2875 C CA . ASP A 1 357 ? -1.678 -23.729 5.046 1.00 86.81 357 ASP A CA 1
ATOM 2876 C C . ASP A 1 357 ? -2.509 -22.693 5.826 1.00 86.81 357 ASP A C 1
ATOM 2878 O O . ASP A 1 357 ? -3.292 -23.049 6.706 1.00 86.81 357 ASP A O 1
ATOM 2882 N N . ILE A 1 358 ? -2.442 -21.414 5.426 1.00 84.94 358 ILE A N 1
ATOM 2883 C CA . ILE A 1 358 ? -3.270 -20.332 5.991 1.00 84.94 358 ILE A CA 1
ATOM 2884 C C . ILE A 1 358 ? -4.770 -20.598 5.785 1.00 84.94 358 ILE A C 1
ATOM 2886 O O . ILE A 1 358 ? -5.555 -20.400 6.711 1.00 84.94 358 ILE A O 1
ATOM 2890 N N . ILE A 1 359 ? -5.187 -21.069 4.604 1.00 84.50 359 ILE A N 1
ATOM 2891 C CA . ILE A 1 359 ? -6.588 -21.444 4.343 1.00 84.50 359 ILE A CA 1
ATOM 2892 C C . ILE A 1 359 ? -7.019 -22.598 5.257 1.00 84.50 359 ILE A C 1
ATOM 2894 O O . ILE A 1 359 ? -8.093 -22.525 5.847 1.00 84.50 359 ILE A O 1
ATOM 2898 N N . SER A 1 360 ? -6.174 -23.615 5.438 1.00 87.38 360 SER A N 1
ATOM 2899 C CA . SER A 1 360 ? -6.469 -24.772 6.295 1.00 87.38 360 SER A CA 1
ATOM 2900 C C . SER A 1 360 ? -6.653 -24.362 7.763 1.00 87.38 360 SER A C 1
ATOM 2902 O O . SER A 1 360 ? -7.623 -24.770 8.401 1.00 87.38 360 SER A O 1
ATOM 2904 N N . LEU A 1 361 ? -5.786 -23.480 8.275 1.00 85.62 361 LEU A N 1
ATOM 2905 C CA . LEU A 1 361 ? -5.911 -22.902 9.619 1.00 85.62 361 LEU A CA 1
ATOM 2906 C C . LEU A 1 361 ? -7.190 -22.060 9.775 1.00 85.62 361 LEU A C 1
ATOM 2908 O O . LEU A 1 361 ? -7.861 -22.139 10.802 1.00 85.62 361 LEU A O 1
ATOM 2912 N N . LEU A 1 362 ? -7.569 -21.285 8.752 1.00 83.56 362 LEU A N 1
ATOM 2913 C CA . LEU A 1 362 ? -8.808 -20.498 8.756 1.00 83.56 362 LEU A CA 1
ATOM 2914 C C . LEU A 1 362 ? -10.070 -21.371 8.664 1.00 83.56 362 LEU A C 1
ATOM 2916 O O . LEU A 1 362 ? -11.101 -21.002 9.230 1.00 83.56 362 LEU A O 1
ATOM 2920 N N . GLU A 1 363 ? -10.021 -22.519 7.985 1.00 87.38 363 GLU A N 1
ATOM 2921 C CA . GLU A 1 363 ? -11.111 -23.503 7.987 1.00 87.38 363 GLU A CA 1
ATOM 2922 C C . GLU A 1 363 ? -11.250 -24.183 9.361 1.00 87.38 363 GLU A C 1
ATOM 2924 O O . GLU A 1 363 ? -12.371 -24.349 9.853 1.00 87.38 363 GLU A O 1
ATOM 2929 N N . GLU A 1 364 ? -10.138 -24.497 10.032 1.00 86.19 364 GLU A N 1
ATOM 2930 C CA . GLU A 1 364 ? -10.138 -25.066 11.385 1.00 86.19 364 GLU A CA 1
ATOM 2931 C C . GLU A 1 364 ? -10.590 -24.062 12.464 1.00 86.19 364 GLU A C 1
ATOM 2933 O O . GLU A 1 364 ? -11.394 -24.420 13.334 1.00 86.19 364 GLU A O 1
ATOM 2938 N N . GLU A 1 365 ? -10.188 -22.787 12.382 1.00 86.50 365 GLU A N 1
ATOM 2939 C CA . GLU A 1 365 ? -10.710 -21.741 13.273 1.00 86.50 365 GLU A CA 1
ATOM 2940 C C . GLU A 1 365 ? -12.212 -21.509 13.033 1.00 86.50 365 GLU A C 1
ATOM 2942 O O . GLU A 1 365 ? -12.981 -21.479 13.994 1.00 86.50 365 GLU A O 1
ATOM 2947 N N . ASN A 1 366 ? -12.675 -21.438 11.776 1.00 85.31 366 ASN A N 1
ATOM 2948 C CA . ASN A 1 366 ? -14.110 -21.317 11.473 1.00 85.31 366 ASN A CA 1
ATOM 2949 C C . ASN A 1 366 ? -14.925 -22.493 12.023 1.00 85.31 366 ASN A C 1
ATOM 2951 O O . ASN A 1 366 ? -16.004 -22.284 12.580 1.00 85.31 366 ASN A O 1
ATOM 2955 N N . LYS A 1 367 ? -14.415 -23.722 11.902 1.00 89.75 367 LYS A N 1
ATOM 2956 C CA . LYS A 1 367 ? -15.043 -24.916 12.477 1.00 89.75 367 LYS A CA 1
ATOM 2957 C C . LYS A 1 367 ? -15.099 -24.836 14.007 1.00 89.75 367 LYS A C 1
ATOM 2959 O O . LYS A 1 367 ? -16.161 -25.032 14.590 1.00 89.75 367 LYS A O 1
ATOM 2964 N N . THR A 1 368 ? -13.998 -24.446 14.648 1.00 86.50 368 THR A N 1
ATOM 2965 C CA . THR A 1 368 ? -13.924 -24.248 16.107 1.00 86.50 368 THR A CA 1
ATOM 2966 C C . THR A 1 368 ? -14.896 -23.163 16.589 1.00 86.50 368 THR A C 1
ATOM 2968 O O . THR A 1 368 ? -15.519 -23.299 17.644 1.00 86.50 368 THR A O 1
ATOM 2971 N N . LEU A 1 369 ? -15.076 -22.093 15.810 1.00 83.56 369 LEU A N 1
ATOM 2972 C CA . LEU A 1 369 ? -16.067 -21.049 16.074 1.00 83.56 369 LEU A CA 1
ATOM 2973 C C . LEU A 1 369 ? -17.505 -21.553 15.874 1.00 83.56 369 LEU A C 1
ATOM 2975 O O . LEU A 1 369 ? -18.358 -21.242 16.704 1.00 83.56 369 LEU A O 1
ATOM 2979 N N . GLN A 1 370 ? -17.784 -22.367 14.849 1.00 84.38 370 GLN A N 1
ATOM 2980 C CA . GLN A 1 370 ? -19.093 -23.015 14.679 1.00 84.38 370 GLN A CA 1
ATOM 2981 C C . GLN A 1 370 ? -19.430 -23.940 15.855 1.00 84.38 370 GLN A C 1
ATOM 2983 O O . GLN A 1 370 ? -20.534 -23.849 16.391 1.00 84.38 370 GLN A O 1
ATOM 2988 N N . ASP A 1 371 ? -18.482 -24.761 16.311 1.00 85.44 371 ASP A N 1
ATOM 2989 C CA . ASP A 1 371 ? -18.675 -25.653 17.459 1.00 85.44 371 ASP A CA 1
ATOM 2990 C C . ASP A 1 371 ? -18.889 -24.858 18.767 1.00 85.44 371 ASP A C 1
ATOM 2992 O O . ASP A 1 371 ? -19.767 -25.198 19.569 1.00 85.44 371 ASP A O 1
ATOM 2996 N N . LYS A 1 372 ? -18.176 -23.735 18.966 1.00 84.50 372 LYS A N 1
ATOM 2997 C CA . LYS A 1 372 ? -18.426 -22.804 20.088 1.00 84.50 372 LYS A CA 1
ATOM 2998 C C . LYS A 1 372 ? -19.810 -22.140 20.012 1.00 84.50 372 LYS A C 1
ATOM 3000 O O . LYS A 1 372 ? -20.474 -22.023 21.046 1.00 84.50 372 LYS A O 1
ATOM 3005 N N . VAL A 1 373 ? -20.272 -21.734 18.826 1.00 83.56 373 VAL A N 1
ATOM 3006 C CA . VAL A 1 373 ? -21.621 -21.162 18.631 1.00 83.56 373 VAL A CA 1
ATOM 3007 C C . VAL A 1 373 ? -22.698 -22.211 18.906 1.00 83.56 373 VAL A C 1
ATOM 3009 O O . VAL A 1 373 ? -23.587 -21.953 19.711 1.00 83.56 373 VAL A O 1
ATOM 3012 N N . ALA A 1 374 ? -22.580 -23.417 18.346 1.00 82.44 374 ALA A N 1
ATOM 3013 C CA . ALA A 1 374 ? -23.528 -24.509 18.574 1.00 82.44 374 ALA A CA 1
ATOM 3014 C C . ALA A 1 374 ? -23.605 -24.926 20.057 1.00 82.44 374 ALA A C 1
ATOM 3016 O O . ALA A 1 374 ? -24.691 -25.183 20.580 1.00 82.44 374 ALA A O 1
ATOM 3017 N N . SER A 1 375 ? -22.466 -24.939 20.761 1.00 84.06 375 SER A N 1
ATOM 3018 C CA . SER A 1 375 ? -22.410 -25.163 22.212 1.00 84.06 375 SER A CA 1
ATOM 3019 C C . SER A 1 375 ? -23.129 -24.054 22.994 1.00 84.06 375 SER A C 1
ATOM 3021 O O . SER A 1 375 ? -23.942 -24.341 23.876 1.00 84.06 375 SER A O 1
ATOM 3023 N N . THR A 1 376 ? -22.904 -22.788 22.624 1.00 80.25 376 THR A N 1
ATOM 3024 C CA . THR A 1 376 ? -23.557 -21.625 23.252 1.00 80.25 376 THR A CA 1
ATOM 3025 C C . THR A 1 376 ? -25.071 -21.642 23.021 1.00 80.25 376 THR A C 1
ATOM 3027 O O . THR A 1 376 ? -25.831 -21.515 23.981 1.00 80.25 376 THR A O 1
ATOM 3030 N N . ASP A 1 377 ? -25.521 -21.893 21.787 1.00 80.88 377 ASP A N 1
ATOM 3031 C CA . ASP A 1 377 ? -26.940 -22.048 21.448 1.00 80.88 377 ASP A CA 1
ATOM 3032 C C . ASP A 1 377 ? -27.579 -23.197 22.243 1.00 80.88 377 ASP A C 1
ATOM 3034 O O . ASP A 1 377 ? -28.702 -23.061 22.733 1.00 80.88 377 ASP A O 1
ATOM 3038 N N . SER A 1 378 ? -26.873 -24.317 22.434 1.00 80.69 378 SER A N 1
ATOM 3039 C CA . SER A 1 378 ? -27.361 -25.434 23.253 1.00 80.69 378 SER A CA 1
ATOM 3040 C C . SER A 1 378 ? -27.546 -25.025 24.719 1.00 80.69 378 SER A C 1
ATOM 3042 O O . SER A 1 378 ? -28.628 -25.218 25.272 1.00 80.69 378 SER A O 1
ATOM 3044 N N . GLN A 1 379 ? -26.536 -24.401 25.338 1.00 80.94 379 GLN A N 1
ATOM 3045 C CA . GLN A 1 379 ? -26.612 -23.921 26.727 1.00 80.94 379 GLN A CA 1
ATOM 3046 C C . GLN A 1 379 ? -27.695 -22.849 26.918 1.00 80.94 379 GLN A C 1
ATOM 3048 O O . GLN A 1 379 ? -28.364 -22.798 27.953 1.00 80.94 379 GLN A O 1
ATOM 3053 N N . GLN A 1 380 ? -27.881 -21.977 25.925 1.00 78.19 380 GLN A N 1
ATOM 3054 C CA . GLN A 1 380 ? -28.872 -20.910 25.974 1.00 78.19 380 GLN A CA 1
ATOM 3055 C C . GLN A 1 380 ? -30.299 -21.459 25.829 1.00 78.19 380 GLN A C 1
ATOM 3057 O O . GLN A 1 380 ? -31.183 -21.034 26.573 1.00 78.19 380 GLN A O 1
ATOM 3062 N N . ASN A 1 381 ? -30.522 -22.450 24.957 1.00 79.62 381 ASN A N 1
ATOM 3063 C CA . ASN A 1 381 ? -31.795 -23.174 24.881 1.00 79.62 381 ASN A CA 1
ATOM 3064 C C . ASN A 1 381 ? -32.091 -23.954 26.174 1.00 79.62 381 ASN A C 1
ATOM 3066 O O . ASN A 1 381 ? -33.218 -23.907 26.666 1.00 79.62 381 ASN A O 1
ATOM 3070 N N . GLU A 1 382 ? -31.091 -24.613 26.766 1.00 81.06 382 GLU A N 1
ATOM 3071 C CA . GLU A 1 382 ? -31.248 -25.362 28.020 1.00 81.06 382 GLU A CA 1
ATOM 3072 C C . GLU A 1 382 ? -31.671 -24.437 29.179 1.00 81.06 382 GLU A C 1
ATOM 3074 O O . GLU A 1 382 ? -32.686 -24.689 29.838 1.00 81.06 382 GLU A O 1
ATOM 3079 N N . LYS A 1 383 ? -31.004 -23.281 29.334 1.00 80.88 383 LYS A N 1
ATOM 3080 C CA . LYS A 1 383 ? -31.406 -22.224 30.284 1.00 80.88 383 LYS A CA 1
ATOM 3081 C C . LYS A 1 383 ? -32.802 -21.657 30.007 1.00 80.88 383 LYS A C 1
ATOM 3083 O O . LYS A 1 383 ? -33.522 -21.341 30.954 1.00 80.88 383 LYS A O 1
ATOM 3088 N N . VAL A 1 384 ? -33.221 -21.538 28.743 1.00 81.06 384 VAL A N 1
ATOM 3089 C CA . VAL A 1 384 ? -34.601 -21.142 28.403 1.00 81.06 384 VAL A CA 1
ATOM 3090 C C . VAL A 1 384 ? -35.599 -22.199 28.882 1.00 81.06 384 VAL A C 1
ATOM 3092 O O . VAL A 1 384 ? -36.581 -21.833 29.526 1.00 81.06 384 VAL A O 1
ATOM 3095 N N . THR A 1 385 ? -35.334 -23.494 28.679 1.00 78.69 385 THR A N 1
ATOM 3096 C CA . THR A 1 385 ? -36.216 -24.555 29.199 1.00 78.69 385 THR A CA 1
ATOM 3097 C C . THR A 1 385 ? -36.247 -24.632 30.729 1.00 78.69 385 THR A C 1
ATOM 3099 O O . THR A 1 385 ? -37.330 -24.820 31.287 1.00 78.69 385 THR A O 1
ATOM 3102 N N . GLU A 1 386 ? -35.126 -24.407 31.430 1.00 81.69 386 GLU A N 1
ATOM 3103 C CA . GLU A 1 386 ? -35.132 -24.271 32.898 1.00 81.69 386 GLU A CA 1
ATOM 3104 C C . GLU A 1 386 ? -36.015 -23.092 33.348 1.00 81.69 386 GLU A C 1
ATOM 3106 O O . GLU A 1 386 ? -36.828 -23.236 34.264 1.00 81.69 386 GLU A O 1
ATOM 3111 N N . LEU A 1 387 ? -35.911 -21.935 32.682 1.00 78.38 387 LEU A N 1
ATOM 3112 C CA . LEU A 1 387 ? -36.709 -20.745 32.992 1.00 78.38 387 LEU A CA 1
ATOM 3113 C C . LEU A 1 387 ? -38.202 -20.929 32.684 1.00 78.38 387 LEU A C 1
ATOM 3115 O O . LEU A 1 387 ? -39.041 -20.484 33.471 1.00 78.38 387 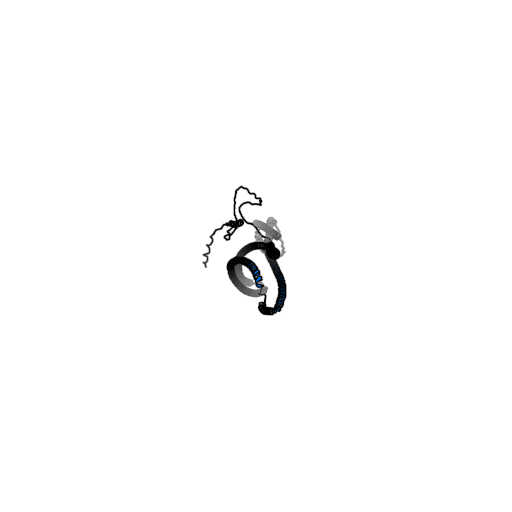LEU A O 1
ATOM 3119 N N . GLU A 1 388 ? -38.570 -21.598 31.590 1.00 81.50 388 GLU A N 1
ATOM 3120 C CA . GLU A 1 388 ? -39.967 -21.959 31.310 1.00 81.50 388 GLU A CA 1
ATOM 3121 C C . GLU A 1 388 ? -40.522 -22.923 32.368 1.00 81.50 388 GLU A C 1
ATOM 3123 O O . GLU A 1 388 ? -41.636 -22.733 32.867 1.00 81.50 388 GLU A O 1
ATOM 3128 N N . GLN A 1 389 ? -39.736 -23.926 32.772 1.00 80.12 389 GLN A N 1
ATOM 3129 C CA . GLN A 1 389 ? -40.136 -24.897 33.788 1.00 80.12 389 GLN A CA 1
ATOM 3130 C C . GLN A 1 389 ? -40.275 -24.251 35.178 1.00 80.12 389 GLN A C 1
ATOM 3132 O O . GLN A 1 389 ? -41.249 -24.526 35.886 1.00 80.12 389 GLN A O 1
ATOM 3137 N N . ALA A 1 390 ? -39.371 -23.337 35.542 1.00 77.75 390 ALA A N 1
ATOM 3138 C CA . ALA A 1 390 ? -39.447 -22.547 36.770 1.00 77.75 390 ALA A CA 1
ATOM 3139 C C . ALA A 1 390 ? -40.650 -21.585 36.769 1.00 77.75 390 ALA A C 1
ATOM 3141 O O . ALA A 1 390 ? -41.394 -21.534 37.750 1.00 77.75 390 ALA A O 1
ATOM 3142 N N . ASN A 1 391 ? -40.905 -20.875 35.663 1.00 77.81 391 ASN A N 1
ATOM 3143 C CA . ASN A 1 391 ? -42.083 -20.012 35.517 1.00 77.81 391 ASN A CA 1
ATOM 3144 C C . ASN A 1 391 ? -43.392 -20.805 35.625 1.00 77.81 391 ASN A C 1
ATOM 3146 O O . ASN A 1 391 ? -44.343 -20.342 36.258 1.00 77.81 391 ASN A O 1
ATOM 3150 N N . LYS A 1 392 ? -43.442 -22.026 35.076 1.00 83.75 392 LYS A N 1
ATOM 3151 C CA . LYS A 1 392 ? -44.597 -22.917 35.228 1.00 83.75 392 LYS A CA 1
ATOM 3152 C C . LYS A 1 392 ? -44.830 -23.313 36.692 1.00 83.75 392 LYS A C 1
ATOM 3154 O O . LYS A 1 392 ? -45.956 -23.197 37.171 1.00 83.75 392 LYS A O 1
ATOM 3159 N N . GLN A 1 393 ? -43.783 -23.707 37.421 1.00 80.69 393 GLN A N 1
ATOM 3160 C CA . GLN A 1 393 ? -43.885 -24.002 38.859 1.00 80.69 393 GLN A CA 1
ATOM 3161 C C . GLN A 1 393 ? -44.297 -22.771 39.683 1.00 80.69 393 GLN A C 1
ATOM 3163 O O . GLN A 1 393 ? -45.047 -22.896 40.654 1.00 80.69 393 GLN A O 1
ATOM 3168 N N . LEU A 1 394 ? -43.844 -21.573 39.297 1.00 78.06 394 LEU A N 1
ATOM 3169 C CA . LEU A 1 394 ? -44.243 -20.319 39.937 1.00 78.06 394 LEU A CA 1
ATOM 3170 C C . LEU A 1 394 ? -45.737 -20.029 39.715 1.00 78.06 394 LEU A C 1
ATOM 3172 O O . LEU A 1 394 ? -46.439 -19.703 40.669 1.00 78.06 394 LEU A O 1
ATOM 3176 N N . ALA A 1 395 ? -46.240 -20.213 38.491 1.00 76.62 395 ALA A N 1
ATOM 3177 C CA . ALA A 1 395 ? -47.658 -20.062 38.168 1.00 76.62 395 ALA A CA 1
ATOM 3178 C C . ALA A 1 395 ? -48.540 -21.083 38.914 1.00 76.62 395 ALA A C 1
ATOM 3180 O O . ALA A 1 395 ? -49.580 -20.714 39.459 1.00 76.62 395 ALA A O 1
ATOM 3181 N N . GLU A 1 396 ? -48.103 -22.344 39.010 1.00 81.44 396 GLU A N 1
ATOM 3182 C CA . GLU A 1 396 ? -48.782 -23.380 39.802 1.00 81.44 396 GLU A CA 1
ATOM 3183 C C . GLU A 1 396 ? -48.809 -23.025 41.304 1.00 81.44 396 GLU A C 1
ATOM 3185 O O . GLU A 1 396 ? -49.847 -23.178 41.951 1.00 81.44 396 GLU A O 1
ATOM 3190 N N . ARG A 1 397 ? -47.719 -22.466 41.855 1.00 78.62 397 ARG A N 1
ATOM 3191 C CA . ARG A 1 397 ? -47.675 -21.950 43.239 1.00 78.62 397 ARG A CA 1
ATOM 3192 C C . ARG A 1 397 ? -48.597 -20.748 43.466 1.00 78.62 397 ARG A C 1
ATOM 3194 O O . ARG A 1 397 ? -49.240 -20.690 44.512 1.00 78.62 397 ARG A O 1
ATOM 3201 N N . ILE A 1 398 ? -48.676 -19.811 42.518 1.00 75.81 398 ILE A N 1
ATOM 3202 C CA . ILE A 1 398 ? -49.568 -18.641 42.605 1.00 75.81 398 ILE A CA 1
ATOM 3203 C C . ILE A 1 398 ? -51.031 -19.095 42.615 1.00 75.81 398 ILE A C 1
ATOM 3205 O O . ILE A 1 398 ? -51.761 -18.737 43.536 1.00 75.81 398 ILE A O 1
ATOM 3209 N N . ALA A 1 399 ? -51.433 -19.960 41.679 1.00 76.19 399 ALA A N 1
ATOM 3210 C CA . ALA A 1 399 ? -52.792 -20.502 41.635 1.00 76.19 399 ALA A CA 1
ATOM 3211 C C . ALA A 1 399 ? -53.162 -21.255 42.930 1.00 76.19 399 ALA A C 1
ATOM 3213 O O . ALA A 1 399 ? -54.273 -21.108 43.444 1.00 76.19 399 ALA A O 1
ATOM 3214 N N . LEU A 1 400 ? -52.222 -22.016 43.506 1.00 77.19 400 LEU A N 1
ATOM 3215 C CA . LEU A 1 400 ? -52.434 -22.687 44.790 1.00 77.19 400 LEU A CA 1
ATOM 3216 C C . LEU A 1 400 ? -52.643 -21.675 45.933 1.00 77.19 400 LEU A C 1
ATOM 3218 O O . LEU A 1 400 ? -53.590 -21.813 46.707 1.00 77.19 400 LEU A O 1
ATOM 3222 N N . ALA A 1 401 ? -51.812 -20.630 46.009 1.00 71.00 401 ALA A N 1
ATOM 3223 C CA . ALA A 1 401 ? -51.920 -19.580 47.023 1.00 71.00 401 ALA A CA 1
ATOM 3224 C C . ALA A 1 401 ? -53.218 -18.759 46.898 1.00 71.00 401 ALA A C 1
ATOM 3226 O O . ALA A 1 401 ? -53.823 -18.413 47.914 1.00 71.00 401 ALA A O 1
ATOM 3227 N N . GLU A 1 402 ? -53.691 -18.496 45.677 1.00 74.25 402 GLU A N 1
ATOM 3228 C CA . GLU A 1 402 ? -54.996 -17.872 45.431 1.00 74.25 402 GLU A CA 1
ATOM 3229 C C . GLU A 1 402 ? -56.144 -18.746 45.962 1.00 74.25 402 GLU A C 1
ATOM 3231 O O . GLU A 1 402 ? -57.055 -18.226 46.614 1.00 74.25 402 GLU A O 1
ATOM 3236 N N . THR A 1 403 ? -56.073 -20.075 45.790 1.00 75.31 403 THR A N 1
ATOM 3237 C CA . THR A 1 403 ? -57.069 -20.992 46.375 1.00 75.31 403 THR A CA 1
ATOM 3238 C C . THR A 1 403 ? -56.988 -21.091 47.905 1.00 75.31 403 THR A C 1
ATOM 3240 O O . THR A 1 403 ? -58.029 -20.971 48.550 1.00 75.31 403 THR A O 1
ATOM 3243 N N . GLU A 1 404 ? -55.796 -21.211 48.516 1.00 71.81 404 GLU A N 1
ATOM 3244 C CA . GLU A 1 404 ? -55.647 -21.190 49.990 1.00 71.81 404 GLU A CA 1
ATOM 3245 C C . GLU A 1 404 ? -56.176 -19.871 50.593 1.00 71.81 404 GLU A C 1
ATOM 3247 O O . GLU A 1 404 ? -56.799 -19.873 51.660 1.00 71.81 404 GLU A O 1
ATOM 3252 N N . SER A 1 405 ? -55.959 -18.747 49.901 1.00 66.12 405 SER A N 1
ATOM 3253 C CA . SER A 1 405 ? -56.429 -17.417 50.303 1.00 66.12 405 SER A CA 1
ATOM 3254 C C . SER A 1 405 ? -57.956 -17.302 50.248 1.00 66.12 405 SER A C 1
ATOM 3256 O O . SER A 1 405 ? -58.579 -16.903 51.236 1.00 66.12 405 SER A O 1
ATOM 3258 N N . GLY A 1 406 ? -58.579 -17.722 49.138 1.00 69.81 406 GLY A N 1
ATOM 3259 C CA . GLY A 1 406 ? -60.038 -17.735 48.986 1.00 69.81 406 GLY A CA 1
ATOM 3260 C C . GLY A 1 406 ? -60.733 -18.585 50.054 1.00 69.81 406 GLY A C 1
ATOM 3261 O O . GLY A 1 406 ? -61.647 -18.107 50.732 1.00 69.81 406 GLY A O 1
ATOM 3262 N N . ASP A 1 407 ? -60.232 -19.802 50.283 1.00 69.38 407 ASP A N 1
ATOM 3263 C CA . ASP A 1 407 ? -60.740 -20.723 51.305 1.00 69.38 407 ASP A CA 1
ATOM 3264 C C . ASP A 1 407 ? -60.609 -20.163 52.730 1.00 69.38 407 ASP A C 1
ATOM 3266 O O . ASP A 1 407 ? -61.519 -20.332 53.551 1.00 69.38 407 ASP A O 1
ATOM 3270 N N . LYS A 1 408 ? -59.495 -19.485 53.051 1.00 71.62 408 LYS A N 1
ATOM 3271 C CA . LYS A 1 408 ? -59.350 -18.784 54.337 1.00 71.62 408 LYS A CA 1
ATOM 3272 C C . LYS A 1 408 ? -60.335 -17.625 54.457 1.00 71.62 408 LYS A C 1
ATOM 3274 O O . LYS A 1 408 ? -60.918 -17.451 55.528 1.00 71.62 408 LYS A O 1
ATOM 3279 N N . HIS A 1 409 ? -60.556 -16.856 53.393 1.00 65.50 409 HIS A N 1
ATOM 3280 C CA . HIS A 1 409 ? -61.440 -15.695 53.454 1.00 65.50 409 HIS A CA 1
ATOM 3281 C C . HIS A 1 409 ? -62.912 -16.103 53.634 1.00 65.50 409 HIS A C 1
ATOM 3283 O O . HIS A 1 409 ? -63.587 -15.539 54.494 1.00 65.50 409 HIS A O 1
ATOM 3289 N N . SER A 1 410 ? -63.382 -17.145 52.934 1.00 69.06 410 SER A N 1
ATOM 3290 C CA . SER A 1 410 ? -64.733 -17.698 53.135 1.00 69.06 410 SER A CA 1
ATOM 3291 C C . SER A 1 410 ? -64.950 -18.233 54.556 1.00 69.06 410 SER A C 1
ATOM 3293 O O . SER A 1 410 ? -65.964 -17.909 55.175 1.00 69.06 410 SER A O 1
ATOM 3295 N N . LYS A 1 411 ? -63.985 -18.978 55.120 1.00 70.00 411 LYS A N 1
ATOM 3296 C CA . LYS A 1 411 ? -64.065 -19.475 56.510 1.00 70.00 411 LYS A CA 1
ATOM 3297 C C . LYS A 1 411 ? -64.128 -18.335 57.530 1.00 70.00 411 LYS A C 1
ATOM 3299 O O . LYS A 1 411 ? -64.938 -18.389 58.452 1.00 70.00 411 LYS A O 1
ATOM 3304 N N . LEU A 1 412 ? -63.326 -17.285 57.342 1.00 67.62 412 LEU A N 1
ATOM 3305 C CA . LEU A 1 412 ? -63.357 -16.099 58.203 1.00 67.62 412 LEU A CA 1
ATOM 3306 C C . LEU A 1 412 ? -64.688 -15.334 58.099 1.00 67.6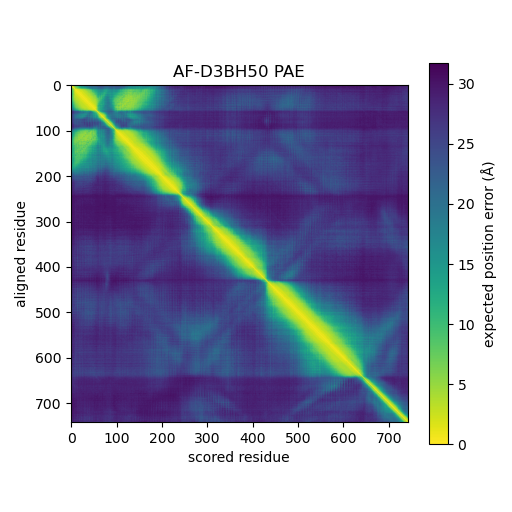2 412 LEU A C 1
ATOM 3308 O O . LEU A 1 412 ? -65.151 -14.798 59.102 1.00 67.62 412 LEU A O 1
ATOM 3312 N N . GLU A 1 413 ? -65.341 -15.298 56.932 1.00 67.94 413 GLU A N 1
ATOM 3313 C CA . GLU A 1 413 ? -66.651 -14.646 56.785 1.00 67.94 413 GLU A CA 1
ATOM 3314 C C . GLU A 1 413 ? -67.789 -15.438 57.462 1.00 67.94 413 GLU A C 1
ATOM 3316 O O . GLU A 1 413 ? -68.688 -14.838 58.061 1.00 67.94 413 GLU A O 1
ATOM 3321 N N . GLU A 1 414 ? -67.750 -16.776 57.431 1.00 69.75 414 GLU A N 1
ATOM 3322 C CA . GLU A 1 414 ? -68.669 -17.624 58.209 1.00 69.75 414 GLU A CA 1
ATOM 3323 C C . GLU A 1 414 ? -68.440 -17.486 59.723 1.00 69.75 414 GLU A C 1
ATOM 3325 O O . GLU A 1 414 ? -69.397 -17.328 60.487 1.00 69.75 414 GLU A O 1
ATOM 3330 N N . GLU A 1 415 ? -67.178 -17.476 60.166 1.00 69.94 415 GLU A N 1
ATOM 3331 C CA . GLU A 1 415 ? -66.805 -17.306 61.575 1.00 69.94 415 GLU A CA 1
ATOM 3332 C C . GLU A 1 415 ? -67.247 -15.928 62.110 1.00 69.94 415 GLU A C 1
ATOM 3334 O O . GLU A 1 415 ? -67.814 -15.836 63.199 1.00 69.94 415 GLU A O 1
ATOM 3339 N N . ASN A 1 416 ? -67.128 -14.865 61.306 1.00 68.25 416 ASN A N 1
ATOM 3340 C CA . ASN A 1 416 ? -67.577 -13.518 61.674 1.00 68.25 416 ASN A CA 1
ATOM 3341 C C . ASN A 1 416 ? -69.117 -13.421 61.799 1.00 68.25 416 ASN A C 1
ATOM 3343 O O . ASN A 1 416 ? -69.628 -12.842 62.761 1.00 68.25 416 ASN A O 1
ATOM 3347 N N . LYS A 1 417 ? -69.880 -14.073 60.906 1.00 71.31 417 LYS A N 1
ATOM 3348 C CA . LYS A 1 417 ? -71.353 -14.190 61.025 1.00 71.31 417 LYS A CA 1
ATOM 3349 C C . LYS A 1 417 ? -71.776 -14.982 62.271 1.00 71.31 417 LYS A C 1
ATOM 3351 O O . LYS A 1 417 ? -72.758 -14.626 62.922 1.00 71.31 417 LYS A O 1
ATOM 3356 N N . SER A 1 418 ? -71.021 -16.023 62.626 1.00 68.50 418 SER A N 1
ATOM 3357 C CA . SER A 1 418 ? -71.228 -16.829 63.840 1.00 68.50 418 SER A CA 1
ATOM 3358 C C . SER A 1 418 ? -70.948 -16.040 65.130 1.00 68.50 418 SER A C 1
ATOM 3360 O O . SER A 1 418 ? -71.652 -16.192 66.129 1.00 68.50 418 SER A O 1
ATOM 3362 N N . LEU A 1 419 ? -69.954 -15.147 65.115 1.00 64.94 419 LEU A N 1
ATOM 3363 C CA . LEU A 1 419 ? -69.663 -14.259 66.243 1.00 64.94 419 LEU A CA 1
ATOM 3364 C C . LEU A 1 419 ? -70.704 -13.138 66.384 1.00 64.94 419 LEU A C 1
ATOM 3366 O O . LEU A 1 419 ? -71.120 -12.840 67.504 1.00 64.94 419 LEU A O 1
ATOM 3370 N N . GLN A 1 420 ? -71.191 -12.566 65.277 1.00 56.16 420 GLN A N 1
ATOM 3371 C CA . GLN A 1 420 ? -72.239 -11.538 65.316 1.00 56.16 420 GLN A CA 1
ATOM 3372 C C . GLN A 1 420 ? -73.555 -12.041 65.930 1.00 56.16 420 GLN A C 1
ATOM 3374 O O . GLN A 1 420 ? -74.165 -11.305 66.704 1.00 56.16 420 GLN A O 1
ATOM 3379 N N . SER A 1 421 ? -73.978 -13.286 65.669 1.00 57.97 421 SER A N 1
ATOM 3380 C CA . SER A 1 421 ? -75.191 -13.832 66.303 1.00 57.97 421 SER A CA 1
ATOM 3381 C C . SER A 1 421 ? -75.032 -14.004 67.820 1.00 57.97 421 SER A C 1
ATOM 3383 O O . SER A 1 421 ? -75.922 -13.620 68.577 1.00 57.97 421 SER A O 1
ATOM 3385 N N . LYS A 1 422 ? -73.867 -14.480 68.284 1.00 60.47 422 LYS A N 1
ATOM 3386 C CA . LYS A 1 422 ? -73.566 -14.614 69.722 1.00 60.47 422 LYS A CA 1
ATOM 3387 C C . LYS A 1 422 ? -73.520 -13.279 70.463 1.00 60.47 422 LYS A C 1
ATOM 3389 O O . LYS A 1 422 ? -73.876 -13.234 71.638 1.00 60.47 422 LYS A O 1
ATOM 3394 N N . ILE A 1 423 ? -73.111 -12.198 69.798 1.00 54.06 423 ILE A N 1
ATOM 3395 C CA . ILE A 1 423 ? -73.136 -10.850 70.384 1.00 54.06 423 ILE A CA 1
ATOM 3396 C C . ILE A 1 423 ? -74.585 -10.399 70.638 1.00 54.06 423 ILE A C 1
ATOM 3398 O O . ILE A 1 423 ? -74.862 -9.860 71.705 1.00 54.06 423 ILE A O 1
ATOM 3402 N N . SER A 1 424 ? -75.526 -10.690 69.728 1.00 53.25 424 SER A N 1
ATOM 3403 C CA . SER A 1 424 ? -76.946 -10.337 69.908 1.00 53.25 424 SER A CA 1
ATOM 3404 C C . SER A 1 424 ? -77.651 -11.090 71.046 1.00 53.25 424 SER A C 1
ATOM 3406 O O . SER A 1 424 ? -78.545 -10.526 71.673 1.00 53.25 424 SER A O 1
ATOM 3408 N N . ASP A 1 425 ? -77.264 -12.333 71.352 1.00 48.50 425 ASP A N 1
ATOM 3409 C CA . ASP A 1 425 ? -77.866 -13.089 72.466 1.00 48.50 425 ASP A CA 1
ATOM 3410 C C . ASP A 1 425 ? -77.403 -12.582 73.851 1.00 48.50 425 ASP A C 1
ATOM 3412 O O . ASP A 1 425 ? -78.167 -12.616 74.826 1.00 48.50 425 ASP A O 1
ATOM 3416 N N . LEU A 1 426 ? -76.159 -12.092 73.952 1.00 50.28 426 LEU A N 1
ATOM 3417 C CA . LEU A 1 426 ? -75.508 -11.742 75.222 1.00 50.28 426 LEU A CA 1
ATOM 3418 C C . LEU A 1 426 ? -76.018 -10.446 75.876 1.00 50.28 426 LEU A C 1
ATOM 3420 O O . LEU A 1 426 ? -75.888 -10.302 77.093 1.00 50.28 426 LEU A O 1
ATOM 3424 N N . GLU A 1 427 ? -76.653 -9.536 75.133 1.00 47.88 427 GLU A N 1
ATOM 3425 C CA . GLU A 1 427 ? -77.185 -8.271 75.679 1.00 47.88 427 GLU A CA 1
ATOM 3426 C C . GLU A 1 427 ? -78.436 -8.448 76.574 1.00 47.88 427 GLU A C 1
ATOM 3428 O O . GLU A 1 427 ? -78.966 -7.475 77.110 1.00 47.88 427 GLU A O 1
ATOM 3433 N N . SER A 1 428 ? -78.936 -9.680 76.755 1.00 46.41 428 SER A N 1
ATOM 3434 C CA . SER A 1 428 ? -80.313 -9.923 77.212 1.00 46.41 428 SER A CA 1
ATOM 3435 C C . SER A 1 428 ? -80.521 -10.400 78.663 1.00 46.41 428 SER A C 1
ATOM 3437 O O . SER A 1 428 ? -81.676 -10.427 79.100 1.00 46.41 428 SER A O 1
ATOM 3439 N N . LYS A 1 429 ? -79.486 -10.808 79.431 1.00 37.50 429 LYS A N 1
ATOM 3440 C CA . LYS A 1 429 ? -79.697 -11.507 80.730 1.00 37.50 429 LYS A CA 1
ATOM 3441 C C . LYS A 1 429 ? -78.799 -11.119 81.914 1.00 37.50 429 LYS A C 1
ATOM 3443 O O . LYS A 1 429 ? -77.570 -11.055 81.841 1.00 37.50 429 LYS A O 1
ATOM 3448 N N . GLN A 1 430 ? -79.476 -10.964 83.055 1.00 43.69 430 GLN A N 1
ATOM 3449 C CA . GLN A 1 430 ? -78.929 -10.728 84.394 1.00 43.69 430 GLN A CA 1
ATOM 3450 C C . GLN A 1 430 ? -78.226 -11.987 84.960 1.00 43.69 430 GLN A C 1
ATOM 3452 O O . GLN A 1 430 ? -78.279 -13.061 84.366 1.00 43.69 430 GLN A O 1
ATOM 3457 N N . VAL A 1 431 ? -77.490 -11.841 86.067 1.00 48.06 431 VAL A N 1
ATOM 3458 C CA . VAL A 1 431 ? -76.564 -12.866 86.594 1.00 48.06 431 VAL A CA 1
ATOM 3459 C C . VAL A 1 431 ? -77.291 -14.022 87.294 1.00 48.06 431 VAL A C 1
ATOM 3461 O O . VAL A 1 431 ? -78.095 -13.783 88.188 1.00 48.06 431 VAL A O 1
ATOM 3464 N N . ASP A 1 432 ? -76.924 -15.254 86.930 1.00 39.50 432 ASP A N 1
ATOM 3465 C CA . ASP A 1 432 ? -77.327 -16.526 87.553 1.00 39.50 432 ASP A CA 1
ATOM 3466 C C . ASP A 1 432 ? -76.127 -17.515 87.445 1.00 39.50 432 ASP A C 1
ATOM 3468 O O . ASP A 1 432 ? -75.228 -17.274 86.626 1.00 39.50 432 ASP A O 1
ATOM 3472 N N . PRO A 1 433 ? -76.015 -18.594 88.253 1.00 48.53 433 PRO A N 1
ATOM 3473 C CA . PRO A 1 433 ? -74.746 -19.310 88.435 1.00 48.53 433 PRO A CA 1
ATOM 3474 C C . PRO A 1 433 ? -74.317 -20.221 87.270 1.00 48.53 433 PRO A C 1
ATOM 3476 O O . PRO A 1 433 ? -73.201 -20.740 87.311 1.00 48.53 433 PRO A O 1
ATOM 3479 N N . SER A 1 434 ? -75.115 -20.365 86.201 1.00 52.81 434 SER A N 1
ATOM 3480 C CA . SER A 1 434 ? -74.670 -21.030 84.959 1.00 52.81 434 SER A CA 1
ATOM 3481 C C . SER A 1 434 ? -73.461 -20.339 84.319 1.00 52.81 434 SER A C 1
ATOM 3483 O O . SER A 1 434 ? -72.696 -20.980 83.601 1.00 52.81 434 SER A O 1
ATOM 3485 N N . LYS A 1 435 ? -73.229 -19.054 84.632 1.00 53.59 435 LYS A N 1
ATOM 3486 C CA . LYS A 1 435 ? -72.077 -18.290 84.136 1.00 53.59 435 LYS A CA 1
ATOM 3487 C C . LYS A 1 435 ? -70.717 -18.879 84.520 1.00 53.59 435 LYS A C 1
ATOM 3489 O O . LYS A 1 435 ? -69.741 -18.549 83.860 1.00 53.59 435 LYS A O 1
ATOM 3494 N N . LEU A 1 436 ? -70.619 -19.751 85.531 1.00 52.84 436 LEU A N 1
ATOM 3495 C CA . LEU A 1 436 ? -69.366 -20.466 85.811 1.00 52.84 436 LEU A CA 1
ATOM 3496 C C . LEU A 1 436 ? -69.082 -21.552 84.758 1.00 52.84 436 LEU A C 1
ATOM 3498 O O . LEU A 1 436 ? -67.945 -21.711 84.329 1.00 52.84 436 LEU A O 1
ATOM 3502 N N . GLU A 1 437 ? -70.118 -22.257 84.303 1.00 59.88 437 GLU A N 1
ATOM 3503 C CA . GLU A 1 437 ? -70.010 -23.331 83.310 1.00 59.88 437 GLU A CA 1
ATOM 3504 C C . GLU A 1 437 ? -69.887 -22.762 81.884 1.00 59.88 437 GLU A C 1
ATOM 3506 O O . GLU A 1 437 ? -69.084 -23.252 81.093 1.00 59.88 437 GLU A O 1
ATOM 3511 N N . GLU A 1 438 ? -70.558 -21.641 81.587 1.00 60.31 438 GLU A N 1
ATOM 3512 C CA . GLU A 1 438 ? -70.308 -20.843 80.372 1.00 60.31 438 GLU A CA 1
ATOM 3513 C C . GLU A 1 438 ? -68.879 -20.275 80.339 1.00 60.31 438 GLU A C 1
ATOM 3515 O O . GLU A 1 438 ? -68.228 -20.310 79.297 1.00 60.31 438 GLU A O 1
ATOM 3520 N N . MET A 1 439 ? -68.354 -19.787 81.472 1.00 62.66 439 MET A N 1
ATOM 3521 C CA . MET A 1 439 ? -66.967 -19.314 81.578 1.00 62.66 439 MET A CA 1
ATOM 3522 C C . MET A 1 439 ? -65.965 -20.460 81.408 1.00 62.66 439 MET A C 1
ATOM 3524 O O . MET A 1 439 ? -64.923 -20.267 80.784 1.00 62.66 439 MET A O 1
ATOM 3528 N N . GLN A 1 440 ? -66.282 -21.659 81.902 1.00 70.50 440 GLN A N 1
ATOM 3529 C CA . GLN A 1 440 ? -65.439 -22.835 81.709 1.00 70.50 440 GLN A CA 1
ATOM 3530 C C . GLN A 1 440 ? -65.451 -23.312 80.246 1.00 70.50 440 GLN A C 1
ATOM 3532 O O . GLN A 1 440 ? -64.379 -23.528 79.690 1.00 70.50 440 GLN A O 1
ATOM 3537 N N . GLN A 1 441 ? -66.609 -23.341 79.575 1.00 76.44 441 GLN A N 1
ATOM 3538 C CA . GLN A 1 441 ? -66.691 -23.596 78.126 1.00 76.44 441 GLN A CA 1
ATOM 3539 C C . GLN A 1 441 ? -65.992 -22.509 77.293 1.00 76.44 441 GLN A C 1
ATOM 3541 O O . GLN A 1 441 ? -65.369 -22.810 76.275 1.00 76.44 441 GLN A O 1
ATOM 3546 N N . ALA A 1 442 ? -66.053 -21.241 77.713 1.00 76.44 442 ALA A N 1
ATOM 3547 C CA . ALA A 1 442 ? -65.308 -20.158 77.074 1.00 76.44 442 ALA A CA 1
ATOM 3548 C C . ALA A 1 442 ? -63.790 -20.327 77.255 1.00 76.44 442 ALA A C 1
ATOM 3550 O O . ALA A 1 442 ? -63.037 -20.066 76.320 1.00 76.44 442 ALA A O 1
ATOM 3551 N N . ASN A 1 443 ? -63.341 -20.808 78.417 1.00 72.81 443 ASN A N 1
ATOM 3552 C CA . ASN A 1 443 ? -61.935 -21.099 78.686 1.00 72.81 443 ASN A CA 1
ATOM 3553 C C . ASN A 1 443 ? -61.438 -22.333 77.907 1.00 72.81 443 ASN A C 1
ATOM 3555 O O . ASN A 1 443 ? -60.358 -22.284 77.330 1.00 72.81 443 ASN A O 1
ATOM 3559 N N . GLU A 1 444 ? -62.243 -23.395 77.801 1.00 79.44 444 GLU A N 1
ATOM 3560 C CA . GLU A 1 444 ? -61.966 -24.554 76.936 1.00 79.44 444 GLU A CA 1
ATOM 3561 C C . GLU A 1 444 ? -61.916 -24.150 75.452 1.00 79.44 444 GLU A C 1
ATOM 3563 O O . GLU A 1 444 ? -61.000 -24.557 74.732 1.00 79.44 444 GLU A O 1
ATOM 3568 N N . LYS A 1 445 ? -62.827 -23.274 74.994 1.00 82.94 445 LYS A N 1
ATOM 3569 C CA . LYS A 1 445 ? -62.746 -22.698 73.644 1.00 82.94 445 LYS A CA 1
ATOM 3570 C C . LYS A 1 445 ? -61.462 -21.889 73.467 1.00 82.94 445 LYS A C 1
ATOM 3572 O O . LYS A 1 445 ? -60.771 -22.112 72.483 1.00 82.94 445 LYS A O 1
ATOM 3577 N N . LEU A 1 446 ? -61.117 -20.999 74.401 1.00 79.62 446 LEU A N 1
ATOM 3578 C CA . LEU A 1 446 ? -59.885 -20.202 74.337 1.00 79.62 446 LEU A CA 1
ATOM 3579 C C . LEU A 1 446 ? -58.619 -21.072 74.355 1.00 79.62 446 LEU A C 1
ATOM 3581 O O . LEU A 1 446 ? -57.654 -20.731 73.679 1.00 79.62 446 LEU A O 1
ATOM 3585 N N . GLN A 1 447 ? -58.618 -22.208 75.060 1.00 79.94 447 GLN A N 1
ATOM 3586 C CA . GLN A 1 447 ? -57.525 -23.185 75.001 1.00 79.94 447 GLN A CA 1
ATOM 3587 C C . GLN A 1 447 ? -57.431 -23.857 73.626 1.00 79.94 447 GLN A C 1
ATOM 3589 O O . GLN A 1 447 ? -56.345 -23.898 73.054 1.00 79.94 447 GLN A O 1
ATOM 3594 N N . SER A 1 448 ? -58.551 -24.307 73.053 1.00 80.50 448 SER A N 1
ATOM 3595 C CA . SER A 1 448 ? -58.583 -24.868 71.693 1.00 80.50 448 SER A CA 1
ATOM 3596 C C . SER A 1 448 ? -58.172 -23.840 70.625 1.00 80.50 448 SER A C 1
ATOM 3598 O O . SER A 1 448 ? -57.483 -24.165 69.660 1.00 80.50 448 SER A O 1
ATOM 3600 N N . GLU A 1 449 ? -58.538 -22.575 70.823 1.00 83.44 449 GLU A N 1
ATOM 3601 C CA . GLU A 1 449 ? -58.184 -21.443 69.963 1.00 83.44 449 GLU A CA 1
ATOM 3602 C C . GLU A 1 449 ? -56.690 -21.090 70.094 1.00 83.44 449 GLU A C 1
ATOM 3604 O O . GLU A 1 449 ? -56.032 -20.841 69.086 1.00 83.44 449 GLU A O 1
ATOM 3609 N N . LEU A 1 450 ? -56.111 -21.194 71.297 1.00 80.19 450 LEU A N 1
ATOM 3610 C CA . LEU A 1 450 ? -54.663 -21.123 71.538 1.00 80.19 450 LEU A CA 1
ATOM 3611 C C . LEU A 1 450 ? -53.892 -22.302 70.927 1.00 80.19 450 LEU A C 1
ATOM 3613 O O . LEU A 1 450 ? -52.810 -22.089 70.388 1.00 80.19 450 LEU A O 1
ATOM 3617 N N . GLU A 1 451 ? -54.410 -23.532 70.967 1.00 84.62 451 GLU A N 1
ATOM 3618 C CA . GLU A 1 451 ? -53.791 -24.677 70.278 1.00 84.62 451 GLU A CA 1
ATOM 3619 C C . GLU A 1 451 ? -53.850 -24.525 68.750 1.00 84.62 451 GLU A C 1
ATOM 3621 O O . GLU A 1 451 ? -52.858 -24.796 68.067 1.00 84.62 451 GLU A O 1
ATOM 3626 N N . LYS A 1 452 ? -54.963 -24.014 68.207 1.00 87.06 452 LYS A N 1
ATOM 3627 C CA . LYS A 1 452 ? -55.107 -23.653 66.785 1.00 87.06 452 LYS A CA 1
ATOM 3628 C C . LYS A 1 452 ? -54.104 -22.560 66.388 1.00 87.06 452 LYS A C 1
ATOM 3630 O O . LYS A 1 452 ? -53.398 -22.718 65.397 1.00 87.06 452 LYS A O 1
ATOM 3635 N N . ILE A 1 453 ? -53.961 -21.505 67.193 1.00 82.38 453 ILE A N 1
ATOM 3636 C CA . ILE A 1 453 ? -52.972 -20.437 66.964 1.00 82.38 453 ILE A CA 1
ATOM 3637 C C . ILE A 1 453 ? -51.538 -20.974 67.070 1.00 82.38 453 ILE A C 1
ATOM 3639 O O . ILE A 1 453 ? -50.725 -20.678 66.203 1.00 82.38 453 ILE A O 1
ATOM 3643 N N . ASN A 1 454 ? -51.213 -21.802 68.068 1.00 83.44 454 ASN A N 1
ATOM 3644 C CA . ASN A 1 454 ? -49.876 -22.394 68.207 1.00 83.44 454 ASN A CA 1
ATOM 3645 C C . ASN A 1 454 ? -49.528 -23.341 67.046 1.00 83.44 454 ASN A C 1
ATOM 3647 O O . ASN A 1 454 ? -48.378 -23.374 66.609 1.00 83.44 454 ASN A O 1
ATOM 3651 N N . THR A 1 455 ? -50.498 -24.093 66.519 1.00 85.75 455 THR A N 1
ATOM 3652 C CA . THR A 1 455 ? -50.279 -24.977 65.361 1.00 85.75 455 THR A CA 1
ATOM 3653 C C . THR A 1 455 ? -50.172 -24.203 64.045 1.00 85.75 455 THR A C 1
ATOM 3655 O O . THR A 1 455 ? -49.277 -24.508 63.256 1.00 85.75 455 THR A O 1
ATOM 3658 N N . GLU A 1 456 ? -50.971 -23.150 63.830 1.00 87.94 456 GLU A N 1
ATOM 3659 C CA . GLU A 1 456 ? -50.765 -22.230 62.700 1.00 87.94 456 GLU A CA 1
ATOM 3660 C C . GLU A 1 456 ? -49.423 -21.491 62.800 1.00 87.94 456 GLU A C 1
ATOM 3662 O O . GLU A 1 456 ? -48.696 -21.424 61.813 1.00 87.94 456 GLU A O 1
ATOM 3667 N N . HIS A 1 457 ? -49.047 -20.987 63.979 1.00 85.75 457 HIS A N 1
ATOM 3668 C CA . HIS A 1 457 ? -47.788 -20.266 64.173 1.00 85.75 457 HIS A CA 1
ATOM 3669 C C . HIS A 1 457 ? -46.576 -21.181 63.978 1.00 85.75 457 HIS A C 1
ATOM 3671 O O . HIS A 1 457 ? -45.600 -20.768 63.353 1.00 85.75 457 HIS A O 1
ATOM 3677 N N . LYS A 1 458 ? -46.645 -22.439 64.439 1.00 89.75 458 LYS A N 1
ATOM 3678 C CA . LYS A 1 458 ? -45.621 -23.446 64.145 1.00 89.75 458 LYS A CA 1
ATOM 3679 C C . LYS A 1 458 ? -45.521 -23.712 62.638 1.00 89.75 458 LYS A C 1
ATOM 3681 O O . LYS A 1 458 ? -44.419 -23.685 62.100 1.00 89.75 458 LYS A O 1
ATOM 3686 N N . SER A 1 459 ? -46.648 -23.916 61.952 1.00 90.12 459 SER A N 1
ATOM 3687 C CA . SER A 1 459 ? -46.661 -24.135 60.499 1.00 90.12 459 SER A CA 1
ATOM 3688 C C . SER A 1 459 ? -46.137 -22.920 59.720 1.00 90.12 459 SER A C 1
ATOM 3690 O O . SER A 1 459 ? -45.466 -23.085 58.703 1.00 90.12 459 SER A O 1
ATOM 3692 N N . LEU A 1 460 ? -46.380 -21.700 60.211 1.00 88.88 460 LEU A N 1
ATOM 3693 C CA . LEU A 1 460 ? -45.843 -20.471 59.631 1.00 88.88 460 LEU A CA 1
ATOM 3694 C C . LEU A 1 460 ? -44.323 -20.367 59.825 1.00 88.88 460 LEU A C 1
ATOM 3696 O O . LEU A 1 460 ? -43.623 -19.995 58.888 1.00 88.88 460 LEU A O 1
ATOM 3700 N N . THR A 1 461 ? -43.803 -20.743 60.999 1.00 86.38 461 THR A N 1
ATOM 3701 C CA . THR A 1 461 ? -42.357 -20.854 61.243 1.00 86.38 461 THR A CA 1
ATOM 3702 C C . THR A 1 461 ? -41.720 -21.896 60.320 1.00 86.38 461 THR A C 1
ATOM 3704 O O . THR A 1 461 ? -40.748 -21.572 59.648 1.00 86.38 461 THR A O 1
ATOM 3707 N N . GLU A 1 462 ? -42.305 -23.092 60.193 1.00 88.56 462 GLU A N 1
ATOM 3708 C CA . GLU A 1 462 ? -41.814 -24.140 59.282 1.00 88.56 462 GLU A CA 1
ATOM 3709 C C . GLU A 1 462 ? -41.855 -23.692 57.801 1.00 88.56 462 GLU A C 1
ATOM 3711 O O . GLU A 1 462 ? -40.894 -23.929 57.067 1.00 88.56 462 GLU A O 1
ATOM 3716 N N . LYS A 1 463 ? -42.905 -22.972 57.359 1.00 89.50 463 LYS A N 1
ATOM 3717 C CA . LYS A 1 463 ? -42.964 -22.365 56.009 1.00 89.50 463 LYS A CA 1
ATOM 3718 C C . LYS A 1 463 ? -41.899 -21.268 55.815 1.00 89.50 463 LYS A C 1
ATOM 3720 O O . LYS A 1 463 ? -41.290 -21.216 54.748 1.00 89.50 463 LYS A O 1
ATOM 3725 N N . MET A 1 464 ? -41.646 -20.410 56.810 1.00 85.31 464 MET A N 1
ATOM 3726 C CA . MET A 1 464 ? -40.585 -19.388 56.732 1.00 85.31 464 MET A CA 1
ATOM 3727 C C . MET A 1 464 ? -39.188 -20.012 56.679 1.00 85.31 464 MET A C 1
ATOM 3729 O O . MET A 1 464 ? -38.365 -19.580 55.880 1.00 85.31 464 MET A O 1
ATOM 3733 N N . GLU A 1 465 ? -38.923 -21.039 57.485 1.00 89.31 465 GLU A N 1
ATOM 3734 C CA . GLU A 1 465 ? -37.622 -21.713 57.537 1.00 89.31 465 GLU A CA 1
ATOM 3735 C C . GLU A 1 465 ? -37.332 -22.479 56.233 1.00 89.31 465 GLU A C 1
ATOM 3737 O O . GLU A 1 465 ? -36.224 -22.397 55.704 1.00 89.31 465 GLU A O 1
ATOM 3742 N N . GLN A 1 466 ? -38.348 -23.108 55.622 1.00 86.62 466 GLN A N 1
ATOM 3743 C CA . GLN A 1 466 ? -38.241 -23.645 54.257 1.00 86.62 466 GLN A CA 1
ATOM 3744 C C . GLN A 1 466 ? -37.972 -22.560 53.203 1.00 86.62 466 GLN A C 1
ATOM 3746 O O . GLN A 1 466 ? -37.135 -22.772 52.326 1.00 86.62 466 GLN A O 1
ATOM 3751 N N . SER A 1 467 ? -38.652 -21.408 53.278 1.00 88.44 467 SER A N 1
ATOM 3752 C CA . SER A 1 467 ? -38.422 -20.295 52.345 1.00 88.44 467 SER A CA 1
ATOM 3753 C C . SER A 1 467 ? -36.988 -19.777 52.455 1.00 88.44 467 SER A C 1
ATOM 3755 O O . SER A 1 467 ? -36.281 -19.720 51.457 1.00 88.44 467 SER A O 1
ATOM 3757 N N . ASN A 1 468 ? -36.533 -19.492 53.676 1.00 87.62 468 ASN A N 1
ATOM 3758 C CA . ASN A 1 468 ? -35.202 -18.967 53.966 1.00 87.62 468 ASN A CA 1
ATOM 3759 C C . ASN A 1 468 ? -34.083 -19.930 53.527 1.00 87.62 468 ASN A C 1
ATOM 3761 O O . ASN A 1 468 ? -33.062 -19.493 53.004 1.00 87.62 468 ASN A O 1
ATOM 3765 N N . ASN A 1 469 ? -34.286 -21.245 53.669 1.00 88.88 469 ASN A N 1
ATOM 3766 C CA . ASN A 1 469 ? -33.343 -22.245 53.160 1.00 88.88 469 ASN A CA 1
ATOM 3767 C C . ASN A 1 469 ? -33.309 -22.279 51.623 1.00 88.88 469 ASN A C 1
ATOM 3769 O O . ASN A 1 469 ? -32.226 -22.234 51.048 1.00 88.88 469 ASN A O 1
ATOM 3773 N N . SER A 1 470 ? -34.469 -22.267 50.954 1.00 90.19 470 SER A N 1
ATOM 3774 C CA . SER A 1 470 ? -34.543 -22.206 49.484 1.00 90.19 470 SER A CA 1
ATOM 3775 C C . SER A 1 470 ? -33.951 -20.910 48.912 1.00 90.19 470 SER A C 1
ATOM 3777 O O . SER A 1 470 ? -33.423 -20.903 47.800 1.00 90.19 470 SER A O 1
ATOM 3779 N N . GLU A 1 471 ? -34.032 -19.810 49.659 1.00 87.88 471 GLU A N 1
ATOM 3780 C CA . GLU A 1 471 ? -33.494 -18.508 49.270 1.00 87.88 471 GLU A CA 1
ATOM 3781 C C . GLU A 1 471 ? -31.967 -18.459 49.465 1.00 87.88 471 GLU A C 1
ATOM 3783 O O . GLU A 1 471 ? -31.259 -18.025 48.557 1.00 87.88 471 GLU A O 1
ATOM 3788 N N . ASN A 1 472 ? -31.443 -19.038 50.556 1.00 86.88 472 ASN A N 1
ATOM 3789 C CA . ASN A 1 472 ? -30.005 -19.267 50.761 1.00 86.88 472 ASN A CA 1
ATOM 3790 C C . ASN A 1 472 ? -29.389 -20.192 49.696 1.00 86.88 472 ASN A C 1
ATOM 3792 O O . ASN A 1 472 ? -28.321 -19.883 49.171 1.00 86.88 472 ASN A O 1
ATOM 3796 N N . GLU A 1 473 ? -30.053 -21.296 49.331 1.00 90.00 473 GLU A N 1
ATOM 3797 C CA . GLU A 1 473 ? -29.613 -22.172 48.229 1.00 90.00 473 GLU A CA 1
ATOM 3798 C C . GLU A 1 473 ? -29.503 -21.392 46.909 1.00 90.00 473 GLU A C 1
ATOM 3800 O O . GLU A 1 473 ? -28.539 -21.557 46.158 1.00 90.00 473 GLU A O 1
ATOM 3805 N N . ARG A 1 474 ? -30.458 -20.489 46.642 1.00 90.94 474 ARG A N 1
ATOM 3806 C CA . ARG A 1 474 ? -30.449 -19.661 45.431 1.00 90.94 474 ARG A CA 1
ATOM 3807 C C . ARG A 1 474 ? -29.371 -18.576 45.458 1.00 90.94 474 ARG A C 1
ATOM 3809 O O . ARG A 1 474 ? -28.784 -18.309 44.414 1.00 90.94 474 ARG A O 1
ATOM 3816 N N . VAL A 1 475 ? -29.089 -17.978 46.619 1.00 90.69 475 VAL A N 1
ATOM 3817 C CA . VAL A 1 475 ? -27.950 -17.058 46.799 1.00 90.69 475 VAL A CA 1
ATOM 3818 C C . VAL A 1 475 ? -26.636 -17.796 46.560 1.00 90.69 475 VAL A C 1
ATOM 3820 O O . VAL A 1 475 ? -25.848 -17.352 45.734 1.00 90.69 475 VAL A O 1
ATOM 3823 N N . SER A 1 476 ? -26.435 -18.959 47.181 1.00 89.38 476 SER A N 1
ATOM 3824 C CA . SER A 1 476 ? -25.181 -19.709 47.057 1.00 89.38 476 SER A CA 1
ATOM 3825 C C . SER A 1 476 ? -24.922 -20.196 45.622 1.00 89.38 476 SER A C 1
ATOM 3827 O O . SER A 1 476 ? -23.786 -20.143 45.150 1.00 89.38 476 SER A O 1
ATOM 3829 N N . LYS A 1 477 ? -25.971 -20.567 44.867 1.00 91.44 477 LYS A N 1
ATOM 3830 C CA . LYS A 1 477 ? -25.832 -20.863 43.429 1.00 91.44 477 LYS A CA 1
ATOM 3831 C C . LYS A 1 477 ? -25.488 -19.612 42.602 1.00 91.44 477 LYS A C 1
ATOM 3833 O O . LYS A 1 477 ? -24.646 -19.700 41.718 1.00 91.44 477 LYS A O 1
ATOM 3838 N N . LEU A 1 478 ? -26.065 -18.446 42.911 1.00 90.25 478 LEU A N 1
ATOM 3839 C CA . LEU A 1 478 ? -25.708 -17.178 42.252 1.00 90.25 478 LEU A CA 1
ATOM 3840 C C . LEU A 1 478 ? -24.273 -16.722 42.573 1.00 90.25 478 LEU A C 1
ATOM 3842 O O . LEU A 1 478 ? -23.612 -16.149 41.710 1.00 90.25 478 LEU A O 1
ATOM 3846 N N . GLU A 1 479 ? -23.772 -16.986 43.782 1.00 90.12 479 GLU A N 1
ATOM 3847 C CA . GLU A 1 479 ? -22.368 -16.755 44.147 1.00 90.12 479 GLU A CA 1
ATOM 3848 C C . GLU A 1 479 ? -21.426 -17.664 43.341 1.00 90.12 479 GLU A C 1
ATOM 3850 O O . GLU A 1 479 ? -20.418 -17.188 42.817 1.00 90.12 479 GLU A O 1
ATOM 3855 N N . GLN A 1 480 ? -21.781 -18.944 43.176 1.00 89.56 480 GLN A N 1
ATOM 3856 C CA . GLN A 1 480 ? -21.034 -19.896 42.349 1.00 89.56 480 GLN A CA 1
ATOM 3857 C C . GLN A 1 480 ? -21.044 -19.510 40.858 1.00 89.56 480 GLN A C 1
ATOM 3859 O O . GLN A 1 480 ? -19.991 -19.521 40.217 1.00 89.56 480 GLN A O 1
ATOM 3864 N N . ASP A 1 481 ? -22.203 -19.126 40.312 1.00 91.00 481 ASP A N 1
ATOM 3865 C CA . ASP A 1 481 ? -22.337 -18.667 38.924 1.00 91.00 481 ASP A CA 1
ATOM 3866 C C . ASP A 1 481 ? -21.507 -17.388 38.682 1.00 91.00 481 ASP A C 1
ATOM 3868 O O . ASP A 1 481 ? -20.801 -17.295 37.676 1.00 91.00 481 ASP A O 1
ATOM 3872 N N . ASN A 1 482 ? -21.511 -16.433 39.624 1.00 89.88 482 ASN A N 1
ATOM 3873 C CA . ASN A 1 482 ? -20.666 -15.233 39.555 1.00 89.88 482 ASN A CA 1
ATOM 3874 C C . ASN A 1 482 ? -19.170 -15.571 39.575 1.00 89.88 482 ASN A C 1
ATOM 3876 O O . ASN A 1 482 ? -18.427 -15.028 38.762 1.00 89.88 482 ASN A O 1
ATOM 3880 N N . GLN A 1 483 ? -18.718 -16.469 40.460 1.00 90.25 483 GLN A N 1
ATOM 3881 C CA . GLN A 1 483 ? -17.314 -16.902 40.483 1.00 90.25 483 GLN A CA 1
ATOM 3882 C C . GLN A 1 483 ? -16.910 -17.558 39.155 1.00 90.25 483 GLN A C 1
ATOM 3884 O O . GLN A 1 483 ? -15.848 -17.250 38.619 1.00 90.25 483 GLN A O 1
ATOM 3889 N N . SER A 1 484 ? -17.776 -18.399 38.580 1.00 91.56 484 SER A N 1
ATOM 3890 C CA . SER A 1 484 ? -17.522 -19.035 37.283 1.00 91.56 484 SER A CA 1
ATOM 3891 C C . SER A 1 484 ? -17.417 -18.015 36.142 1.00 91.56 484 SER A C 1
ATOM 3893 O O . SER A 1 484 ? -16.465 -18.071 35.363 1.00 91.56 484 SER A O 1
ATOM 3895 N N . LEU A 1 485 ? -18.335 -17.043 36.077 1.00 91.75 485 LEU A N 1
ATOM 3896 C CA . LEU A 1 485 ? -18.289 -15.947 35.101 1.00 91.75 485 LEU A CA 1
ATOM 3897 C C . LEU A 1 485 ? -17.051 -15.057 35.278 1.00 91.75 485 LEU A C 1
ATOM 3899 O O . LEU A 1 485 ? -16.465 -14.617 34.291 1.00 91.75 485 LEU A O 1
ATOM 3903 N N . GLN A 1 486 ? -16.634 -14.808 36.521 1.00 90.06 486 GLN A N 1
ATOM 3904 C CA . GLN A 1 486 ? -15.461 -13.995 36.831 1.00 90.06 486 GLN A CA 1
ATOM 3905 C C . GLN A 1 486 ? -14.167 -14.681 36.365 1.00 90.06 486 GLN A C 1
ATOM 3907 O O . GLN A 1 486 ? -13.357 -14.039 35.699 1.00 90.06 486 GLN A O 1
ATOM 3912 N N . SER A 1 487 ? -14.017 -15.990 36.602 1.00 90.19 487 SER A N 1
ATOM 3913 C CA . SER A 1 487 ? -12.897 -16.769 36.053 1.00 90.19 487 SER A CA 1
ATOM 3914 C C . SER A 1 487 ? -12.915 -16.834 34.521 1.00 90.19 487 SER A C 1
ATOM 3916 O O . SER A 1 487 ? -11.866 -16.682 33.905 1.00 90.19 487 SER A O 1
ATOM 3918 N N . GLN A 1 488 ? -14.084 -16.995 33.886 1.00 91.62 488 GLN A N 1
ATOM 3919 C CA . GLN A 1 488 ? -14.195 -16.973 32.417 1.00 91.62 488 GLN A CA 1
ATOM 3920 C C . GLN A 1 488 ? -13.764 -15.623 31.822 1.00 91.62 488 GLN A C 1
ATOM 3922 O O . GLN A 1 488 ? -13.049 -15.594 30.821 1.00 91.62 488 GLN A O 1
ATOM 3927 N N . LEU A 1 489 ? -14.154 -14.508 32.449 1.00 90.75 489 LEU A N 1
ATOM 3928 C CA . LEU A 1 489 ? -13.703 -13.164 32.072 1.00 90.75 489 LEU A CA 1
ATOM 3929 C C . LEU A 1 489 ? -12.183 -13.010 32.196 1.00 90.75 489 LEU A C 1
ATOM 3931 O O . LEU A 1 489 ? -11.556 -12.412 31.326 1.00 90.75 489 LEU A O 1
ATOM 3935 N N . GLU A 1 490 ? -11.589 -13.555 33.255 1.00 91.81 490 GLU A N 1
ATOM 3936 C CA . GLU A 1 490 ? -10.146 -13.500 33.492 1.00 91.81 490 GLU A CA 1
ATOM 3937 C C . GLU A 1 490 ? -9.366 -14.332 32.456 1.00 91.81 490 GLU A C 1
ATOM 3939 O O . GLU A 1 490 ? -8.397 -13.833 31.882 1.00 91.81 490 GLU A O 1
ATOM 3944 N N . THR A 1 491 ? -9.852 -15.530 32.097 1.00 91.00 491 THR A N 1
ATOM 3945 C CA . THR A 1 491 ? -9.302 -16.334 30.988 1.00 91.00 491 THR A CA 1
ATOM 3946 C C . THR A 1 491 ? -9.397 -15.606 29.645 1.00 91.00 491 THR A C 1
ATOM 3948 O O . THR A 1 491 ? -8.390 -15.479 28.954 1.00 91.00 491 THR A O 1
ATOM 3951 N N . VAL A 1 492 ? -10.566 -15.062 29.285 1.00 91.06 492 VAL A N 1
ATOM 3952 C CA . VAL A 1 492 ? -10.754 -14.345 28.006 1.00 91.06 492 VAL A CA 1
ATOM 3953 C C . VAL A 1 492 ? -9.903 -13.072 27.935 1.00 91.06 492 VAL A C 1
ATOM 3955 O O . VAL A 1 492 ? -9.387 -12.733 26.871 1.00 91.06 492 VAL A O 1
ATOM 3958 N N . ASN A 1 493 ? -9.698 -12.373 29.054 1.00 89.25 493 ASN A N 1
ATOM 3959 C CA . ASN A 1 493 ? -8.776 -11.237 29.108 1.00 89.25 493 ASN A CA 1
ATOM 3960 C C . ASN A 1 493 ? -7.312 -11.672 28.919 1.00 89.25 493 ASN A C 1
ATOM 3962 O O . ASN A 1 493 ? -6.567 -10.963 28.243 1.00 89.25 493 ASN A O 1
ATOM 3966 N N . SER A 1 494 ? -6.914 -12.836 29.445 1.00 90.38 494 SER A N 1
ATOM 3967 C CA . SER A 1 494 ? -5.586 -13.422 29.212 1.00 90.38 494 SER A CA 1
ATOM 3968 C C . SER A 1 494 ? -5.382 -13.806 27.741 1.00 90.38 494 SER A C 1
ATOM 3970 O O . SER A 1 494 ? -4.420 -13.352 27.127 1.00 90.38 494 SER A O 1
ATOM 3972 N N . GLU A 1 495 ? -6.321 -14.553 27.142 1.00 91.75 495 GLU A N 1
ATOM 3973 C CA . GLU A 1 495 ? -6.275 -14.932 25.717 1.00 91.75 495 GLU A CA 1
ATOM 3974 C C . GLU A 1 495 ? -6.188 -13.697 24.801 1.00 91.75 495 GLU A C 1
ATOM 3976 O O . GLU A 1 495 ? -5.429 -13.677 23.831 1.00 91.75 495 GLU A O 1
ATOM 3981 N N . ASN A 1 496 ? -6.944 -12.636 25.109 1.00 89.81 496 ASN A N 1
ATOM 3982 C CA . ASN A 1 496 ? -6.905 -11.391 24.342 1.00 89.81 496 ASN A CA 1
ATOM 3983 C C . ASN A 1 496 ? -5.587 -10.620 24.520 1.00 89.81 496 ASN A C 1
ATOM 3985 O O . ASN A 1 496 ? -5.127 -10.001 23.562 1.00 89.81 496 ASN A O 1
ATOM 3989 N N . ALA A 1 497 ? -4.967 -10.659 25.704 1.00 90.50 497 ALA A N 1
ATOM 3990 C CA . ALA A 1 497 ? -3.664 -10.040 25.945 1.00 90.50 497 ALA A CA 1
ATOM 3991 C C . ALA A 1 497 ? -2.535 -10.759 25.183 1.00 90.50 497 ALA A C 1
ATOM 3993 O O . ALA A 1 497 ? -1.704 -10.097 24.562 1.00 90.50 497 ALA A O 1
ATOM 3994 N N . GLU A 1 498 ? -2.540 -12.095 25.149 1.00 90.69 498 GLU A N 1
ATOM 3995 C CA . GLU A 1 498 ? -1.596 -12.875 24.335 1.00 90.69 498 GLU A CA 1
ATOM 3996 C C . GLU A 1 498 ? -1.799 -12.629 22.834 1.00 90.69 498 GLU A C 1
ATOM 3998 O O . GLU A 1 498 ? -0.831 -12.382 22.112 1.00 90.69 498 GLU A O 1
ATOM 4003 N N . LYS A 1 499 ? -3.054 -12.616 22.359 1.00 92.62 499 LYS A N 1
ATOM 4004 C CA . LYS A 1 499 ? -3.372 -12.299 20.956 1.00 92.62 499 LYS A CA 1
ATOM 4005 C C . LYS A 1 499 ? -2.945 -10.884 20.560 1.00 92.62 499 LYS A C 1
ATOM 4007 O O . LYS A 1 499 ? -2.450 -10.708 19.449 1.00 92.62 499 LYS A O 1
ATOM 4012 N N . LEU A 1 500 ? -3.093 -9.896 21.448 1.00 90.81 500 LEU A N 1
ATOM 4013 C CA . LEU A 1 500 ? -2.585 -8.535 21.235 1.00 90.81 500 LEU A CA 1
ATOM 4014 C C . LEU A 1 500 ? -1.056 -8.507 21.158 1.00 90.81 500 LEU A C 1
ATOM 4016 O O . LEU A 1 500 ? -0.527 -7.994 20.180 1.00 90.81 500 LEU A O 1
ATOM 4020 N N . SER A 1 501 ? -0.362 -9.120 22.121 1.00 90.00 501 SER A N 1
ATOM 4021 C CA . SER A 1 501 ? 1.106 -9.203 22.142 1.00 90.00 501 SER A CA 1
ATOM 4022 C C . SER A 1 501 ? 1.666 -9.852 20.866 1.00 90.00 501 SER A C 1
ATOM 4024 O O . SER A 1 501 ? 2.595 -9.333 20.245 1.00 90.00 501 SER A O 1
ATOM 4026 N N . LYS A 1 502 ? 1.037 -10.941 20.398 1.00 91.06 502 LYS A N 1
ATOM 4027 C CA . LYS A 1 502 ? 1.406 -11.594 19.136 1.00 91.06 502 LYS A CA 1
ATOM 4028 C C . LYS A 1 502 ? 1.145 -10.701 17.917 1.00 91.06 502 LYS A C 1
ATOM 4030 O O . LYS A 1 502 ? 2.017 -10.584 17.064 1.00 91.06 502 LYS A O 1
ATOM 4035 N N . LEU A 1 503 ? -0.001 -10.016 17.862 1.00 91.19 503 LEU A N 1
ATOM 4036 C CA . LEU A 1 503 ? -0.299 -9.039 16.807 1.00 91.19 503 LEU A CA 1
ATOM 4037 C C . LEU A 1 503 ? 0.676 -7.854 16.802 1.00 91.19 503 LEU A C 1
ATOM 4039 O O . LEU A 1 503 ? 1.007 -7.358 15.728 1.00 91.19 503 LEU A O 1
ATOM 4043 N N . GLU A 1 504 ? 1.147 -7.390 17.958 1.00 90.62 504 GLU A N 1
ATOM 4044 C CA . GLU A 1 504 ? 2.165 -6.337 18.045 1.00 90.62 504 GLU A CA 1
ATOM 4045 C C . GLU A 1 504 ? 3.520 -6.832 17.508 1.00 90.62 504 GLU A C 1
ATOM 4047 O O . GLU A 1 504 ? 4.126 -6.147 16.681 1.00 90.62 504 GLU A O 1
ATOM 4052 N N . ALA A 1 505 ? 3.941 -8.052 17.863 1.00 89.12 505 ALA A N 1
ATOM 4053 C CA . ALA A 1 505 ? 5.158 -8.677 17.333 1.00 89.12 505 ALA A CA 1
ATOM 4054 C C . ALA A 1 505 ? 5.097 -8.928 15.810 1.00 89.12 505 ALA A C 1
ATOM 4056 O O . ALA A 1 505 ? 6.043 -8.598 15.088 1.00 89.12 505 ALA A O 1
ATOM 4057 N N . ASP A 1 506 ? 3.975 -9.445 15.297 1.00 91.31 506 ASP A N 1
ATOM 4058 C CA . ASP A 1 506 ? 3.765 -9.675 13.861 1.00 91.31 506 ASP A CA 1
ATOM 4059 C C . ASP A 1 506 ? 3.777 -8.350 13.071 1.00 91.31 506 ASP A C 1
ATOM 4061 O O . ASP A 1 506 ? 4.405 -8.259 12.010 1.00 91.31 506 ASP A O 1
ATOM 4065 N N . ASN A 1 507 ? 3.152 -7.288 13.603 1.00 89.62 507 ASN A N 1
ATOM 4066 C CA . ASN A 1 507 ? 3.212 -5.946 13.010 1.00 89.62 507 ASN A CA 1
ATOM 4067 C C . ASN A 1 507 ? 4.632 -5.359 13.036 1.00 89.62 507 ASN A C 1
ATOM 4069 O O . ASN A 1 507 ? 5.041 -4.735 12.054 1.00 89.62 507 ASN A O 1
ATOM 4073 N N . GLN A 1 508 ? 5.399 -5.567 14.111 1.00 90.88 508 GLN A N 1
ATOM 4074 C CA . GLN A 1 508 ? 6.788 -5.109 14.174 1.00 90.88 508 GLN A CA 1
ATOM 4075 C C . GLN A 1 508 ? 7.651 -5.830 13.125 1.00 90.88 508 GLN A C 1
ATOM 4077 O O . GLN A 1 508 ? 8.335 -5.169 12.344 1.00 90.88 508 GLN A O 1
ATOM 4082 N N . SER A 1 509 ? 7.538 -7.159 13.009 1.00 92.31 509 SER A N 1
ATOM 4083 C CA . SER A 1 509 ? 8.263 -7.933 11.989 1.00 92.31 509 SER A CA 1
ATOM 4084 C C . SER A 1 509 ? 7.878 -7.529 10.557 1.00 92.31 509 SER A C 1
ATOM 4086 O O . SER A 1 509 ? 8.729 -7.505 9.666 1.00 92.31 509 SER A O 1
ATOM 4088 N N . LEU A 1 510 ? 6.608 -7.184 10.313 1.00 91.38 510 LEU A N 1
ATOM 4089 C CA . LEU A 1 510 ? 6.160 -6.627 9.032 1.00 91.38 510 LEU A CA 1
ATOM 4090 C C . LEU A 1 510 ? 6.761 -5.241 8.759 1.00 91.38 510 LEU A C 1
ATOM 4092 O O . LEU A 1 510 ? 7.175 -4.982 7.629 1.00 91.38 510 LEU A O 1
ATOM 4096 N N . SER A 1 511 ? 6.856 -4.374 9.771 1.00 90.50 511 SER A N 1
ATOM 4097 C CA . SER A 1 511 ? 7.491 -3.056 9.647 1.00 90.50 511 SER A CA 1
ATOM 4098 C C . SER A 1 511 ? 8.980 -3.174 9.305 1.00 90.50 511 SER A C 1
ATOM 4100 O O . SER A 1 511 ? 9.446 -2.531 8.367 1.00 90.50 511 SER A O 1
ATOM 4102 N N . GLU A 1 512 ? 9.712 -4.046 10.002 1.00 91.25 512 GLU A N 1
ATOM 4103 C CA . GLU A 1 512 ? 11.140 -4.300 9.761 1.00 91.25 512 GLU A CA 1
ATOM 4104 C C . GLU A 1 512 ? 11.387 -4.855 8.344 1.00 91.25 512 GLU A C 1
ATOM 4106 O O . GLU A 1 512 ? 12.290 -4.399 7.640 1.00 91.25 512 GLU A O 1
ATOM 4111 N N . LYS A 1 513 ? 10.536 -5.776 7.868 1.00 92.56 513 LYS A N 1
ATOM 4112 C CA . LYS A 1 513 ? 10.593 -6.303 6.490 1.00 92.56 513 LYS A CA 1
ATOM 4113 C C . LYS A 1 513 ? 10.299 -5.234 5.433 1.00 92.56 513 LYS A C 1
ATOM 4115 O O . LYS A 1 513 ? 10.934 -5.239 4.379 1.00 92.56 513 LYS A O 1
ATOM 4120 N N . LEU A 1 514 ? 9.367 -4.314 5.694 1.00 91.06 514 LEU A N 1
ATOM 4121 C CA . LEU A 1 514 ? 9.080 -3.189 4.796 1.00 91.06 514 LEU A CA 1
ATOM 4122 C C . LEU A 1 514 ? 10.250 -2.194 4.730 1.00 91.06 514 LEU A C 1
ATOM 4124 O O . LEU A 1 514 ? 10.575 -1.718 3.644 1.00 91.06 514 LEU A O 1
ATOM 4128 N N . GLU A 1 515 ? 10.919 -1.919 5.851 1.00 92.19 515 GLU A N 1
ATOM 4129 C CA . GLU A 1 515 ? 12.083 -1.023 5.905 1.00 92.19 515 GLU A CA 1
ATOM 4130 C C . GLU A 1 515 ? 13.324 -1.627 5.218 1.00 92.19 515 GLU A C 1
ATOM 4132 O O . GLU A 1 515 ? 14.023 -0.935 4.469 1.00 92.19 515 GLU A O 1
ATOM 4137 N N . GLN A 1 516 ? 13.545 -2.939 5.367 1.00 90.50 516 GLN A N 1
ATOM 4138 C CA . GLN A 1 516 ? 14.547 -3.686 4.594 1.00 90.50 516 GLN A CA 1
ATOM 4139 C C . GLN A 1 516 ? 14.250 -3.657 3.086 1.00 90.50 516 GLN A C 1
ATOM 4141 O O . GLN A 1 516 ? 15.149 -3.388 2.285 1.00 90.50 516 GLN A O 1
ATOM 4146 N N . LEU A 1 517 ? 12.992 -3.881 2.684 1.00 91.25 517 LEU A N 1
ATOM 4147 C CA . LEU A 1 517 ? 12.582 -3.843 1.277 1.00 91.25 517 LEU A CA 1
ATOM 4148 C C . LEU A 1 517 ? 12.780 -2.445 0.667 1.00 91.25 517 LEU A C 1
ATOM 4150 O O . LEU A 1 517 ? 13.325 -2.328 -0.430 1.00 91.25 517 LEU A O 1
ATOM 4154 N N . ALA A 1 518 ? 12.399 -1.388 1.391 1.00 88.50 518 ALA A N 1
ATOM 4155 C CA . ALA A 1 518 ? 12.582 -0.003 0.959 1.00 88.50 518 ALA A CA 1
ATOM 4156 C C . ALA A 1 518 ? 14.069 0.369 0.821 1.00 88.50 518 ALA A C 1
ATOM 4158 O O . ALA A 1 518 ? 14.455 1.041 -0.139 1.00 88.50 518 ALA A O 1
ATOM 4159 N N . SER A 1 519 ? 14.915 -0.115 1.734 1.00 88.88 519 SER A N 1
ATOM 4160 C CA . SER A 1 519 ? 16.366 0.082 1.687 1.00 88.88 519 SER A CA 1
ATOM 4161 C C . SER A 1 519 ? 16.989 -0.628 0.477 1.00 88.88 519 SER A C 1
ATOM 4163 O O . SER A 1 519 ? 17.682 0.011 -0.312 1.00 88.88 519 SER A O 1
ATOM 4165 N N . SER A 1 520 ? 16.655 -1.903 0.248 1.00 91.31 520 SER A N 1
ATOM 4166 C CA . SER A 1 520 ? 17.120 -2.669 -0.919 1.00 91.31 520 SER A CA 1
ATOM 4167 C C . SER A 1 520 ? 16.633 -2.077 -2.252 1.00 91.31 520 SER A C 1
ATOM 4169 O O . SER A 1 520 ? 17.394 -1.995 -3.217 1.00 91.31 520 SER A O 1
ATOM 4171 N N . GLN A 1 521 ? 15.390 -1.583 -2.312 1.00 91.69 521 GLN A N 1
ATOM 4172 C CA . GLN A 1 521 ? 14.872 -0.881 -3.489 1.00 91.69 521 GLN A CA 1
ATOM 4173 C C . GLN A 1 521 ? 15.607 0.446 -3.735 1.00 91.69 521 GLN A C 1
ATOM 4175 O O . GLN A 1 521 ? 15.891 0.777 -4.888 1.00 91.69 521 GLN A O 1
ATOM 4180 N N . THR A 1 522 ? 15.946 1.187 -2.678 1.00 90.81 522 THR A N 1
ATOM 4181 C CA . THR A 1 522 ? 16.716 2.438 -2.776 1.00 90.81 522 THR A CA 1
ATOM 4182 C C . THR A 1 522 ? 18.124 2.164 -3.305 1.00 90.81 522 THR A C 1
ATOM 4184 O O . THR A 1 522 ? 18.552 2.805 -4.263 1.00 90.81 522 THR A O 1
ATOM 4187 N N . GLU A 1 523 ? 18.811 1.159 -2.755 1.00 91.12 523 GLU A N 1
ATOM 4188 C CA . GLU A 1 523 ? 20.143 0.737 -3.201 1.00 91.12 523 GLU A CA 1
ATOM 4189 C C . GLU A 1 523 ? 20.137 0.302 -4.674 1.00 91.12 523 GLU A C 1
ATOM 4191 O O . GLU A 1 523 ? 20.908 0.828 -5.477 1.00 91.12 523 GLU A O 1
ATOM 4196 N N . LYS A 1 524 ? 19.205 -0.579 -5.066 1.00 93.12 524 LYS A N 1
ATOM 4197 C CA . LYS A 1 524 ? 19.060 -1.023 -6.460 1.00 93.12 524 LYS A CA 1
ATOM 4198 C C . LYS A 1 524 ? 18.745 0.132 -7.417 1.00 93.12 524 LYS A C 1
ATOM 4200 O O . LYS A 1 524 ? 19.197 0.120 -8.559 1.00 93.12 524 LYS A O 1
ATOM 4205 N N . THR A 1 525 ? 17.997 1.139 -6.965 1.00 90.38 525 THR A N 1
ATOM 4206 C CA . THR A 1 525 ? 17.725 2.342 -7.769 1.00 90.38 525 THR A CA 1
ATOM 4207 C C . THR A 1 525 ? 19.003 3.160 -7.980 1.00 90.38 525 THR A C 1
ATOM 4209 O O . THR A 1 525 ? 19.290 3.537 -9.112 1.00 90.38 525 THR A O 1
ATOM 4212 N N . GLY A 1 526 ? 19.819 3.353 -6.938 1.00 90.38 526 GLY A N 1
ATOM 4213 C CA . GLY A 1 526 ? 21.115 4.037 -7.045 1.00 90.38 526 GLY A CA 1
ATOM 4214 C C . GLY A 1 526 ? 22.147 3.286 -7.899 1.00 90.38 526 GLY A C 1
ATOM 4215 O O . GLY A 1 526 ? 22.905 3.912 -8.642 1.00 90.38 526 GLY A O 1
ATOM 4216 N N . GLN A 1 527 ? 22.143 1.949 -7.861 1.00 89.69 527 GLN A N 1
ATOM 4217 C CA . GLN A 1 527 ? 22.944 1.112 -8.764 1.00 89.69 527 GLN A CA 1
ATOM 4218 C C . GLN A 1 527 ? 22.532 1.333 -10.231 1.00 89.69 527 GLN A C 1
ATOM 4220 O O . GLN A 1 527 ? 23.383 1.643 -11.061 1.00 89.69 527 GLN A O 1
ATOM 4225 N N . LEU A 1 528 ? 21.229 1.270 -10.538 1.00 90.25 528 LEU A N 1
ATOM 4226 C CA . LEU A 1 528 ? 20.703 1.512 -11.890 1.00 90.25 528 LEU A CA 1
ATOM 4227 C C . LEU A 1 528 ? 20.937 2.952 -12.378 1.00 90.25 528 LEU A C 1
ATOM 4229 O O . LEU A 1 528 ? 21.185 3.162 -13.564 1.00 90.25 528 LEU A O 1
ATOM 4233 N N . GLU A 1 529 ? 20.877 3.951 -11.496 1.00 91.44 529 GLU A N 1
ATOM 4234 C CA . GLU A 1 529 ? 21.199 5.344 -11.836 1.00 91.44 529 GLU A CA 1
ATOM 4235 C C . GLU A 1 529 ? 22.696 5.510 -12.164 1.00 91.44 529 GLU A C 1
ATOM 4237 O O . GLU A 1 529 ? 23.046 6.179 -13.138 1.00 91.44 529 GLU A O 1
ATOM 4242 N N . THR A 1 530 ? 23.572 4.811 -11.432 1.00 90.12 530 THR A N 1
ATOM 4243 C CA . THR A 1 530 ? 25.020 4.761 -11.704 1.00 90.12 530 THR A CA 1
ATOM 4244 C C . THR A 1 530 ? 25.328 4.062 -13.034 1.00 90.12 530 THR A C 1
ATOM 4246 O O . THR A 1 530 ? 26.098 4.587 -13.836 1.00 90.12 530 THR A O 1
ATOM 4249 N N . GLU A 1 531 ? 24.687 2.923 -13.316 1.00 93.56 531 GLU A N 1
ATOM 4250 C CA . GLU A 1 531 ? 24.827 2.191 -14.585 1.00 93.56 531 GLU A CA 1
ATOM 4251 C C . GLU A 1 531 ? 24.363 3.042 -15.782 1.00 93.56 531 GLU A C 1
ATOM 4253 O O . GLU A 1 531 ? 25.058 3.137 -16.794 1.00 93.56 531 GLU A O 1
ATOM 4258 N N . ASN A 1 532 ? 23.231 3.748 -15.659 1.00 90.56 532 ASN A N 1
ATOM 4259 C CA . ASN A 1 532 ? 22.753 4.665 -16.701 1.00 90.56 532 ASN A CA 1
ATOM 4260 C C . ASN A 1 532 ? 23.712 5.844 -16.933 1.00 90.56 532 ASN A C 1
ATOM 4262 O O . ASN A 1 532 ? 23.890 6.270 -18.076 1.00 90.56 532 ASN A O 1
ATOM 4266 N N . GLN A 1 533 ? 24.341 6.368 -15.878 1.00 91.06 533 GLN A N 1
ATOM 4267 C CA . GLN A 1 533 ? 25.350 7.421 -15.997 1.00 91.06 533 GLN A CA 1
ATOM 4268 C C . GLN A 1 533 ? 26.605 6.907 -16.731 1.00 91.06 533 GLN A C 1
ATOM 4270 O O . GLN A 1 533 ? 27.068 7.565 -17.662 1.00 91.06 533 GLN A O 1
ATOM 4275 N N . GLN A 1 534 ? 27.087 5.700 -16.410 1.00 91.31 534 GLN A N 1
ATOM 4276 C CA . GLN A 1 534 ? 28.219 5.061 -17.099 1.00 91.31 534 GLN A CA 1
ATOM 4277 C C . GLN A 1 534 ? 27.924 4.763 -18.579 1.00 91.31 534 GLN A C 1
ATOM 4279 O O . GLN A 1 534 ? 28.721 5.109 -19.449 1.00 91.31 534 GLN A O 1
ATOM 4284 N N . LEU A 1 535 ? 26.759 4.184 -18.895 1.00 93.00 535 LEU A N 1
ATOM 4285 C CA . LEU A 1 535 ? 26.337 3.912 -20.278 1.00 93.00 535 LEU A CA 1
ATOM 4286 C C . LEU A 1 535 ? 26.227 5.195 -21.116 1.00 93.00 535 LEU A C 1
ATOM 4288 O O . LEU A 1 535 ? 26.532 5.202 -22.310 1.00 93.00 535 LEU A O 1
ATOM 4292 N N . LYS A 1 536 ? 25.810 6.300 -20.493 1.00 91.94 536 LYS A N 1
ATOM 4293 C CA . LYS A 1 536 ? 25.741 7.620 -21.127 1.00 91.94 536 LYS A CA 1
ATOM 4294 C C . LYS A 1 536 ? 27.130 8.208 -21.395 1.00 91.94 536 LYS A C 1
ATOM 4296 O O . LYS A 1 536 ? 27.335 8.782 -22.461 1.00 91.94 536 LYS A O 1
ATOM 4301 N N . GLU A 1 537 ? 28.074 8.043 -20.472 1.00 92.06 537 GLU A N 1
ATOM 4302 C CA . GLU A 1 537 ? 29.471 8.464 -20.646 1.00 92.06 537 GLU A CA 1
ATOM 4303 C C . GLU A 1 537 ? 30.173 7.643 -21.744 1.00 92.06 537 GLU A C 1
ATOM 4305 O O . GLU A 1 537 ? 30.834 8.220 -22.609 1.00 92.06 537 GLU A O 1
ATOM 4310 N N . GLN A 1 538 ? 29.930 6.328 -21.811 1.00 90.94 538 GLN A N 1
ATOM 4311 C CA . GLN A 1 538 ? 30.379 5.474 -22.922 1.00 90.94 538 GLN A CA 1
ATOM 4312 C C . GLN A 1 538 ? 29.791 5.922 -24.272 1.00 90.94 538 GLN A C 1
ATOM 4314 O O . GLN A 1 538 ? 30.524 6.057 -25.251 1.00 90.94 538 GLN A O 1
ATOM 4319 N N . LEU A 1 539 ? 28.486 6.218 -24.331 1.00 90.81 539 LEU A N 1
ATOM 4320 C CA . LEU A 1 539 ? 27.833 6.755 -25.533 1.00 90.81 539 LEU A CA 1
ATOM 4321 C C . LEU A 1 539 ? 28.430 8.097 -25.983 1.00 90.81 539 LEU A C 1
ATOM 4323 O O . LEU A 1 539 ? 28.586 8.324 -27.185 1.00 90.81 539 LEU A O 1
ATOM 4327 N N . GLU A 1 540 ? 28.786 8.979 -25.046 1.00 93.75 540 GLU A N 1
ATOM 4328 C CA . GLU A 1 540 ? 29.453 10.246 -25.354 1.00 93.75 540 GLU A CA 1
ATOM 4329 C C . GLU A 1 540 ? 30.893 10.027 -25.852 1.00 93.75 540 GLU A C 1
ATOM 4331 O O . GLU A 1 540 ? 31.293 10.646 -26.841 1.00 93.75 540 GLU A O 1
ATOM 4336 N N . GLN A 1 541 ? 31.655 9.102 -25.257 1.00 90.31 541 GLN A N 1
ATOM 4337 C CA . GLN A 1 541 ? 32.984 8.727 -25.752 1.00 90.31 541 GLN A CA 1
ATOM 4338 C C . GLN A 1 541 ? 32.913 8.158 -27.178 1.00 90.31 541 GLN A C 1
ATOM 4340 O O . GLN A 1 541 ? 33.546 8.699 -28.087 1.00 90.31 541 GLN A O 1
ATOM 4345 N N . THR A 1 542 ? 32.100 7.123 -27.409 1.00 91.25 542 THR A N 1
ATOM 4346 C CA . THR A 1 542 ? 31.931 6.507 -28.735 1.00 91.25 542 THR A CA 1
ATOM 4347 C C . THR A 1 542 ? 31.421 7.518 -29.770 1.00 91.25 542 THR A C 1
ATOM 4349 O O . THR A 1 542 ? 31.886 7.527 -30.911 1.00 91.25 542 THR A O 1
ATOM 4352 N N . GLY A 1 543 ? 30.525 8.433 -29.383 1.00 92.81 543 GLY A N 1
ATOM 4353 C CA . GLY A 1 543 ? 30.078 9.535 -30.241 1.00 92.81 543 GLY A CA 1
ATOM 4354 C C . GLY A 1 543 ? 31.212 10.487 -30.647 1.00 92.81 543 GLY A C 1
ATOM 4355 O O . GLY A 1 543 ? 31.290 10.897 -31.809 1.00 92.81 543 GLY A O 1
ATOM 4356 N N . ASN A 1 544 ? 32.126 10.800 -29.725 1.00 89.75 544 ASN A N 1
ATOM 4357 C CA . ASN A 1 544 ? 33.313 11.607 -30.010 1.00 89.75 544 ASN A CA 1
ATOM 4358 C C . ASN A 1 544 ? 34.333 10.864 -30.894 1.00 89.75 544 ASN A C 1
ATOM 4360 O O . ASN A 1 544 ? 34.883 11.471 -31.813 1.00 89.75 544 ASN A O 1
ATOM 4364 N N . GLU A 1 545 ? 34.533 9.558 -30.701 1.00 92.81 545 GLU A N 1
ATOM 4365 C CA . GLU A 1 545 ? 35.380 8.739 -31.580 1.00 92.81 545 GLU A CA 1
ATOM 4366 C C . GLU A 1 545 ? 34.843 8.670 -33.016 1.00 92.81 545 GLU A C 1
ATOM 4368 O O . GLU A 1 545 ? 35.605 8.830 -33.971 1.00 92.81 545 GLU A O 1
ATOM 4373 N N . TYR A 1 546 ? 33.534 8.458 -33.202 1.00 91.31 546 TYR A N 1
ATOM 4374 C CA . TYR A 1 546 ? 32.927 8.487 -34.538 1.00 91.31 546 TYR A CA 1
ATOM 4375 C C . TYR A 1 546 ? 33.067 9.861 -35.193 1.00 91.31 546 TYR A C 1
ATOM 4377 O O . TYR A 1 546 ? 33.364 9.942 -36.384 1.00 91.31 546 TYR A O 1
ATOM 4385 N N . LYS A 1 547 ? 32.917 10.944 -34.422 1.00 93.88 547 LYS A N 1
ATOM 4386 C CA . LYS A 1 547 ? 33.135 12.308 -34.911 1.00 93.88 547 LYS A CA 1
ATOM 4387 C C . LYS A 1 547 ? 34.579 12.523 -35.384 1.00 93.88 547 LYS A C 1
ATOM 4389 O O . LYS A 1 547 ? 34.764 13.059 -36.472 1.00 93.88 547 LYS A O 1
ATOM 4394 N N . GLN A 1 548 ? 35.579 12.065 -34.624 1.00 91.88 548 GLN A N 1
ATOM 4395 C CA . GLN A 1 548 ? 36.987 12.113 -35.042 1.00 91.88 548 GLN A CA 1
ATOM 4396 C C . GLN A 1 548 ? 37.226 11.296 -36.318 1.00 91.88 548 GLN A C 1
ATOM 4398 O O . GLN A 1 548 ? 37.808 11.810 -37.266 1.00 91.88 548 GLN A O 1
ATOM 4403 N N . LYS A 1 549 ? 36.709 10.060 -36.390 1.00 92.00 549 LYS A N 1
ATOM 4404 C CA . LYS A 1 549 ? 36.829 9.194 -37.578 1.00 92.00 549 LYS A CA 1
ATOM 4405 C C . LYS A 1 549 ? 36.218 9.852 -38.828 1.00 92.00 549 LYS A C 1
ATOM 4407 O O . LYS A 1 549 ? 36.826 9.800 -39.892 1.00 92.00 549 LYS A O 1
ATOM 4412 N N . ILE A 1 550 ? 35.074 10.531 -38.703 1.00 91.88 550 ILE A N 1
ATOM 4413 C CA . ILE A 1 550 ? 34.457 11.315 -39.792 1.00 91.88 550 ILE A CA 1
ATOM 4414 C C . ILE A 1 550 ? 35.340 12.507 -40.204 1.00 91.88 550 ILE A C 1
ATOM 4416 O O . ILE A 1 550 ? 35.492 12.770 -41.396 1.00 91.88 550 ILE A O 1
ATOM 4420 N N . GLU A 1 551 ? 35.950 13.208 -39.247 1.00 91.31 551 GLU A N 1
ATOM 4421 C CA . GLU A 1 551 ? 36.852 14.337 -39.513 1.00 91.31 551 GLU A CA 1
ATOM 4422 C C . GLU A 1 551 ? 38.144 13.887 -40.226 1.00 91.31 551 GLU A C 1
ATOM 4424 O O . GLU A 1 551 ? 38.559 14.519 -41.198 1.00 91.31 551 GLU A O 1
ATOM 4429 N N . THR A 1 552 ? 38.719 12.741 -39.844 1.00 91.06 552 THR A N 1
ATOM 4430 C CA . THR A 1 552 ? 39.845 12.111 -40.558 1.00 91.06 552 THR A CA 1
ATOM 4431 C C . THR A 1 552 ? 39.460 11.665 -41.972 1.00 91.06 552 THR A C 1
ATOM 4433 O O . THR A 1 552 ? 40.226 11.889 -42.907 1.00 91.06 552 THR A O 1
ATOM 4436 N N . ILE A 1 553 ? 38.272 11.077 -42.166 1.00 91.25 553 ILE A N 1
ATOM 4437 C CA . ILE A 1 553 ? 37.785 10.692 -43.503 1.00 91.25 553 ILE A CA 1
ATOM 4438 C C . ILE A 1 553 ? 37.666 11.926 -44.407 1.00 91.25 553 ILE A C 1
ATOM 4440 O O . ILE A 1 553 ? 38.177 11.899 -45.523 1.00 91.25 553 ILE A O 1
ATOM 4444 N N . ALA A 1 554 ? 37.096 13.032 -43.918 1.00 90.12 554 ALA A N 1
ATOM 4445 C CA . ALA A 1 554 ? 36.991 14.272 -44.689 1.00 90.12 554 ALA A CA 1
ATOM 4446 C C . ALA A 1 554 ? 38.369 14.842 -45.097 1.00 90.12 554 ALA A C 1
ATOM 4448 O O . ALA A 1 554 ? 38.546 15.279 -46.234 1.00 90.12 554 ALA A O 1
ATOM 4449 N N . GLN A 1 555 ? 39.369 14.780 -44.208 1.00 90.62 555 GLN A N 1
ATOM 4450 C CA . GLN A 1 555 ? 40.750 15.190 -44.510 1.00 90.62 555 GLN A CA 1
ATOM 4451 C C . GLN A 1 555 ? 41.417 14.288 -45.566 1.00 90.62 555 GLN A C 1
ATOM 4453 O O . GLN A 1 555 ? 42.169 14.774 -46.417 1.00 90.62 555 GLN A O 1
ATOM 4458 N N . LEU A 1 556 ? 41.129 12.982 -45.551 1.00 91.00 556 LEU A N 1
ATOM 4459 C CA . LEU A 1 556 ? 41.605 12.034 -46.564 1.00 91.00 556 LEU A CA 1
ATOM 4460 C C . LEU A 1 556 ? 40.898 12.232 -47.914 1.00 91.00 556 LEU A C 1
ATOM 4462 O O . LEU A 1 556 ? 41.550 12.157 -48.954 1.00 91.00 556 LEU A O 1
ATOM 4466 N N . GLU A 1 557 ? 39.598 12.533 -47.925 1.00 91.12 557 GLU A N 1
ATOM 4467 C CA . GLU A 1 557 ? 38.854 12.887 -49.142 1.00 91.12 557 GLU A CA 1
ATOM 4468 C C . GLU A 1 557 ? 39.386 14.181 -49.780 1.00 91.12 557 GLU A C 1
ATOM 4470 O O . GLU A 1 557 ? 39.611 14.217 -50.992 1.00 91.12 557 GLU A O 1
ATOM 4475 N N . GLU A 1 558 ? 39.668 15.217 -48.982 1.00 91.38 558 GLU A N 1
ATOM 4476 C CA . GLU A 1 558 ? 40.281 16.464 -49.462 1.00 91.38 558 GLU A CA 1
ATOM 4477 C C . GLU A 1 558 ? 41.712 16.234 -49.986 1.00 91.38 558 GLU A C 1
ATOM 4479 O O . GLU A 1 558 ? 42.059 16.701 -51.073 1.00 91.38 558 GLU A O 1
ATOM 4484 N N . SER A 1 559 ? 42.512 15.416 -49.295 1.00 92.69 559 SER A N 1
ATOM 4485 C CA . SER A 1 559 ? 43.862 15.035 -49.744 1.00 92.69 559 SER A CA 1
ATOM 4486 C C . SER A 1 559 ? 43.844 14.243 -51.058 1.00 92.69 559 SER A C 1
ATOM 4488 O O . SER A 1 559 ? 44.614 14.534 -51.977 1.00 92.69 559 SER A O 1
ATOM 4490 N N . ASN A 1 560 ? 42.933 13.274 -51.194 1.00 89.56 560 ASN A N 1
ATOM 4491 C CA . ASN A 1 560 ? 42.748 12.496 -52.423 1.00 89.56 560 ASN A CA 1
ATOM 4492 C C . ASN A 1 560 ? 42.239 13.365 -53.581 1.00 89.56 560 ASN A C 1
ATOM 4494 O O . ASN A 1 560 ? 42.651 13.171 -54.731 1.00 89.56 560 ASN A O 1
ATOM 4498 N N . ARG A 1 561 ? 41.394 14.363 -53.292 1.00 93.25 561 ARG A N 1
ATOM 4499 C CA . ARG A 1 561 ? 40.985 15.374 -54.268 1.00 93.25 561 ARG A CA 1
ATOM 4500 C C . ARG A 1 561 ? 42.182 16.202 -54.737 1.00 93.25 561 ARG A C 1
ATOM 4502 O O . ARG A 1 561 ? 42.380 16.316 -55.945 1.00 93.25 561 ARG A O 1
ATOM 4509 N N . GLU A 1 562 ? 42.997 16.737 -53.826 1.00 91.88 562 GLU A N 1
ATOM 4510 C CA . GLU A 1 562 ? 44.206 17.487 -54.195 1.00 91.88 562 GLU A CA 1
ATOM 4511 C C . GLU A 1 562 ? 45.166 16.650 -55.051 1.00 91.88 562 GLU A C 1
ATOM 4513 O O . GLU A 1 562 ? 45.714 17.151 -56.033 1.00 91.88 562 GLU A O 1
ATOM 4518 N N . LEU A 1 563 ? 45.385 15.379 -54.697 1.00 91.19 563 LEU A N 1
ATOM 4519 C CA . LEU A 1 563 ? 46.222 14.464 -55.478 1.00 91.19 563 LEU A CA 1
ATOM 4520 C C . LEU A 1 563 ? 45.639 14.217 -56.876 1.00 91.19 563 LEU A C 1
ATOM 4522 O O . LEU A 1 563 ? 46.385 14.235 -57.853 1.00 91.19 563 LEU A O 1
ATOM 4526 N N . SER A 1 564 ? 44.318 14.073 -56.992 1.00 89.50 564 SER A N 1
ATOM 4527 C CA . SER A 1 564 ? 43.627 13.920 -58.279 1.00 89.50 564 SER A CA 1
ATOM 4528 C C . SER A 1 564 ? 43.746 15.173 -59.158 1.00 89.50 564 SER A C 1
ATOM 4530 O O . SER A 1 564 ? 44.034 15.065 -60.350 1.00 89.50 564 SER A O 1
ATOM 4532 N N . GLU A 1 565 ? 43.596 16.371 -58.582 1.00 90.88 565 GLU A N 1
ATOM 4533 C CA . GLU A 1 565 ? 43.786 17.638 -59.303 1.00 90.88 565 GLU A CA 1
ATOM 4534 C C . GLU A 1 565 ? 45.251 17.825 -59.746 1.00 90.88 565 GLU A C 1
ATOM 4536 O O . GLU A 1 565 ? 45.505 18.214 -60.889 1.00 90.88 565 GLU A O 1
ATOM 4541 N N . LYS A 1 566 ? 46.228 17.458 -58.900 1.00 91.44 566 LYS A N 1
ATOM 4542 C CA . LYS A 1 566 ? 47.665 17.461 -59.245 1.00 91.44 566 LYS A CA 1
ATOM 4543 C C . LYS A 1 566 ? 47.992 16.466 -60.365 1.00 91.44 566 LYS A C 1
ATOM 4545 O O . LYS A 1 566 ? 48.720 16.821 -61.290 1.00 91.44 566 LYS A O 1
ATOM 4550 N N . LEU A 1 567 ? 47.437 15.252 -60.325 1.00 88.25 567 LEU A N 1
ATOM 4551 C CA . LEU A 1 567 ? 47.606 14.241 -61.377 1.00 88.25 567 LEU A CA 1
ATOM 4552 C C . LEU A 1 567 ? 46.990 14.690 -62.709 1.00 88.25 567 LEU A C 1
ATOM 4554 O O . LEU A 1 567 ? 47.630 14.534 -63.749 1.00 88.25 567 LEU A O 1
ATOM 4558 N N . SER A 1 568 ? 45.805 15.311 -62.688 1.00 89.56 568 SER A N 1
ATOM 4559 C CA . SER A 1 568 ? 45.203 15.907 -63.889 1.00 89.56 568 SER A CA 1
ATOM 4560 C C . SER A 1 568 ? 46.096 17.004 -64.474 1.00 89.56 568 SER A C 1
ATOM 4562 O O . SER A 1 568 ? 46.377 16.985 -65.669 1.00 89.56 568 SER A O 1
ATOM 4564 N N . GLY A 1 569 ? 46.610 17.914 -63.637 1.00 87.12 569 GLY A N 1
ATOM 4565 C CA . GLY A 1 569 ? 47.506 18.987 -64.077 1.00 87.12 569 GLY A CA 1
ATOM 4566 C C . GLY A 1 569 ? 48.822 18.479 -64.680 1.00 87.12 569 GLY A C 1
ATOM 4567 O O . GLY A 1 569 ? 49.256 18.981 -65.716 1.00 87.12 569 GLY A O 1
ATOM 4568 N N . LEU A 1 570 ? 49.428 17.444 -64.087 1.00 87.31 570 LEU A N 1
ATOM 4569 C CA . LEU A 1 570 ? 50.624 16.787 -64.631 1.00 87.31 570 LEU A CA 1
ATOM 4570 C C . LEU A 1 570 ? 50.342 16.062 -65.955 1.00 87.31 570 LEU A C 1
ATOM 4572 O O . LEU A 1 570 ? 51.180 16.081 -66.857 1.00 87.31 570 LEU A O 1
ATOM 4576 N N . ASN A 1 571 ? 49.165 15.449 -66.101 1.00 88.00 571 ASN A N 1
ATOM 4577 C CA . ASN A 1 571 ? 48.745 14.839 -67.359 1.00 88.00 571 ASN A CA 1
ATOM 4578 C C . ASN A 1 571 ? 48.528 15.899 -68.454 1.00 88.00 571 ASN A C 1
ATOM 4580 O O . ASN A 1 571 ? 49.031 15.735 -69.565 1.00 88.00 571 ASN A O 1
ATOM 4584 N N . ASP A 1 572 ? 47.865 17.013 -68.139 1.00 87.62 572 ASP A N 1
ATOM 4585 C CA . ASP A 1 572 ? 47.664 18.128 -69.070 1.00 87.62 572 ASP A CA 1
ATOM 4586 C C . ASP A 1 572 ? 48.994 18.784 -69.482 1.00 87.62 572 ASP A C 1
ATOM 4588 O O . ASP A 1 572 ? 49.197 19.092 -70.660 1.00 87.62 572 ASP A O 1
ATOM 4592 N N . GLU A 1 573 ? 49.940 18.955 -68.551 1.00 89.38 573 GLU A N 1
ATOM 4593 C CA . GLU A 1 573 ? 51.294 19.425 -68.867 1.00 89.38 573 GLU A CA 1
ATOM 4594 C C . GLU A 1 573 ? 52.055 18.421 -69.749 1.00 89.38 573 GLU A C 1
ATOM 4596 O O . GLU A 1 573 ? 52.688 18.821 -70.731 1.00 89.38 573 GLU A O 1
ATOM 4601 N N . SER A 1 574 ? 51.956 17.121 -69.459 1.00 87.69 574 SER A N 1
ATOM 4602 C CA . SER A 1 574 ? 52.547 16.055 -70.276 1.00 87.69 574 SER A CA 1
ATOM 4603 C C . SER A 1 574 ? 51.997 16.073 -71.707 1.00 87.69 574 SER A C 1
ATOM 4605 O O . SER A 1 574 ? 52.771 16.101 -72.667 1.00 87.69 574 SER A O 1
ATOM 4607 N N . VAL A 1 575 ? 50.674 16.176 -71.874 1.00 88.88 575 VAL A N 1
ATOM 4608 C CA . VAL A 1 575 ? 50.010 16.305 -73.183 1.00 88.88 575 VAL A CA 1
ATOM 4609 C C . VAL A 1 575 ? 50.454 17.575 -73.914 1.00 88.88 575 VAL A C 1
ATOM 4611 O O . VAL A 1 575 ? 50.789 17.511 -75.099 1.00 88.88 575 VAL A O 1
ATOM 4614 N N . GLN A 1 576 ? 50.552 18.719 -73.229 1.00 88.19 576 GLN A N 1
ATOM 4615 C CA . GLN A 1 576 ? 51.089 19.945 -73.831 1.00 88.19 576 GLN A CA 1
ATOM 4616 C C . GLN A 1 576 ? 52.556 19.803 -74.255 1.00 88.19 576 GLN A C 1
ATOM 4618 O O . GLN A 1 576 ? 52.950 20.351 -75.285 1.00 88.19 576 GLN A O 1
ATOM 4623 N N . ASN A 1 577 ? 53.381 19.102 -73.480 1.00 87.00 577 ASN A N 1
ATOM 4624 C CA . ASN A 1 577 ? 54.795 18.909 -73.789 1.00 87.00 577 ASN A CA 1
ATOM 4625 C C . ASN A 1 577 ? 54.998 17.907 -74.937 1.00 87.00 577 ASN A C 1
ATOM 4627 O O . ASN A 1 577 ? 55.832 18.161 -75.806 1.00 87.00 577 ASN A O 1
ATOM 4631 N N . MET A 1 578 ? 54.171 16.860 -75.033 1.00 87.06 578 MET A N 1
ATOM 4632 C CA . MET A 1 578 ? 54.106 15.992 -76.215 1.00 87.06 578 MET A CA 1
ATOM 4633 C C . MET A 1 578 ? 53.670 16.767 -77.467 1.00 87.06 578 MET A C 1
ATOM 4635 O O . MET A 1 578 ? 54.329 16.658 -78.497 1.00 87.06 578 MET A O 1
ATOM 4639 N N . ALA A 1 579 ? 52.645 17.622 -77.379 1.00 86.94 579 ALA A N 1
ATOM 4640 C CA . ALA A 1 579 ? 52.193 18.441 -78.509 1.00 86.94 579 ALA A CA 1
ATOM 4641 C C . ALA A 1 579 ? 53.259 19.454 -78.986 1.00 86.94 579 ALA A C 1
ATOM 4643 O O . ALA A 1 579 ? 53.439 19.646 -80.191 1.00 86.94 579 ALA A O 1
ATOM 4644 N N . LYS A 1 580 ? 54.018 20.069 -78.063 1.00 87.44 580 LYS A N 1
ATOM 4645 C CA . LYS A 1 580 ? 55.186 20.912 -78.401 1.00 87.44 580 LYS A CA 1
ATOM 4646 C C . LYS A 1 580 ? 56.269 20.093 -79.110 1.00 87.44 580 LYS A C 1
ATOM 4648 O O . LYS A 1 580 ? 56.757 20.511 -80.157 1.00 87.44 580 LYS A O 1
ATOM 4653 N N . ALA A 1 581 ? 56.616 18.923 -78.570 1.00 85.81 581 ALA A N 1
ATOM 4654 C CA . ALA A 1 581 ? 57.622 18.039 -79.153 1.00 85.81 581 ALA A CA 1
ATOM 4655 C C . ALA A 1 581 ? 57.210 17.537 -80.548 1.00 85.81 581 ALA A C 1
ATOM 4657 O O . ALA A 1 581 ? 58.041 17.496 -81.453 1.00 85.81 581 ALA A O 1
ATOM 4658 N N . GLU A 1 582 ? 55.931 17.222 -80.764 1.00 88.94 582 GLU A N 1
ATOM 4659 C CA . GLU A 1 582 ? 55.396 16.877 -82.083 1.00 88.94 582 GLU A CA 1
ATOM 4660 C C . GLU A 1 582 ? 55.499 18.058 -83.063 1.00 88.94 582 GLU A C 1
ATOM 4662 O O . GLU A 1 582 ? 55.941 17.875 -84.200 1.00 88.94 582 GLU A O 1
ATOM 4667 N N . GLN A 1 583 ? 55.166 19.278 -82.628 1.00 88.06 583 GLN A N 1
ATOM 4668 C CA . GLN A 1 583 ? 55.305 20.483 -83.450 1.00 88.06 583 GLN A CA 1
ATOM 4669 C C . GLN A 1 583 ? 56.768 20.734 -83.859 1.00 88.06 583 GLN A C 1
ATOM 4671 O O . GLN A 1 583 ? 57.037 21.040 -85.024 1.00 88.06 583 GLN A O 1
ATOM 4676 N N . GLU A 1 584 ? 57.724 20.575 -82.940 1.00 89.69 584 GLU A N 1
ATOM 4677 C CA . GLU A 1 584 ? 59.154 20.684 -83.253 1.00 89.69 584 GLU A CA 1
ATOM 4678 C C . GLU A 1 584 ? 59.635 19.557 -84.174 1.00 89.69 584 GLU A C 1
ATOM 4680 O O . GLU A 1 584 ? 60.366 19.818 -85.128 1.00 89.69 584 GLU A O 1
ATOM 4685 N N . ASN A 1 585 ? 59.179 18.323 -83.960 1.00 89.00 585 ASN A N 1
ATOM 4686 C CA . ASN A 1 585 ? 59.522 17.172 -84.796 1.00 89.00 585 ASN A CA 1
ATOM 4687 C C . ASN A 1 585 ? 58.973 17.335 -86.228 1.00 89.00 585 ASN A C 1
ATOM 4689 O O . ASN A 1 585 ? 59.686 17.100 -87.201 1.00 89.00 585 ASN A O 1
ATOM 4693 N N . ASN A 1 586 ? 57.751 17.849 -86.390 1.00 89.25 586 ASN A N 1
ATOM 4694 C CA . ASN A 1 586 ? 57.188 18.167 -87.705 1.00 89.25 586 ASN A CA 1
ATOM 4695 C C . ASN A 1 586 ? 57.941 19.319 -88.398 1.00 89.25 586 ASN A C 1
ATOM 4697 O O . ASN A 1 586 ? 58.264 19.207 -89.580 1.00 89.25 586 ASN A O 1
ATOM 4701 N N . LYS A 1 587 ? 58.349 20.358 -87.662 1.00 89.31 587 LYS A N 1
ATOM 4702 C CA . LYS A 1 587 ? 59.230 21.423 -88.175 1.00 89.31 587 LYS A CA 1
ATOM 4703 C C . LYS A 1 587 ? 60.620 20.902 -88.583 1.00 89.31 587 LYS A C 1
ATOM 4705 O O . LYS A 1 587 ? 61.186 21.366 -89.572 1.00 89.31 587 LYS A O 1
ATOM 4710 N N . LEU A 1 588 ? 61.171 19.923 -87.863 1.00 88.56 588 LEU A N 1
ATOM 4711 C CA . LEU A 1 588 ? 62.415 19.243 -88.243 1.00 88.56 588 LEU A CA 1
ATOM 4712 C C . LEU A 1 588 ? 62.231 18.398 -89.515 1.00 88.56 588 LEU A C 1
ATOM 4714 O O . LEU A 1 588 ? 63.100 18.434 -90.383 1.00 88.56 588 LEU A O 1
ATOM 4718 N N . LYS A 1 589 ? 61.092 17.708 -89.688 1.00 87.19 589 LYS A N 1
ATOM 4719 C CA . LYS A 1 589 ? 60.755 17.013 -90.948 1.00 87.19 589 LYS A CA 1
ATOM 4720 C C . LYS A 1 589 ? 60.693 17.988 -92.129 1.00 87.19 589 LYS A C 1
ATOM 4722 O O . LYS A 1 589 ? 61.295 17.707 -93.161 1.00 87.19 589 LYS A O 1
ATOM 4727 N N . GLU A 1 590 ? 60.047 19.148 -91.977 1.00 88.25 590 GLU A N 1
ATOM 4728 C CA . GLU A 1 590 ? 60.023 20.203 -93.009 1.00 88.25 590 GLU A CA 1
ATOM 4729 C C . GLU A 1 590 ? 61.438 20.682 -93.380 1.00 88.25 590 GLU A C 1
ATOM 4731 O O . GLU A 1 590 ? 61.770 20.798 -94.562 1.00 88.25 590 GLU A O 1
ATOM 4736 N N . GLN A 1 591 ? 62.308 20.896 -92.386 1.00 87.75 591 GLN A N 1
ATOM 4737 C CA . GLN A 1 591 ? 63.711 21.262 -92.616 1.00 87.75 591 GLN A CA 1
ATOM 4738 C C . GLN A 1 591 ? 64.503 20.152 -93.326 1.00 87.75 591 GLN A C 1
ATOM 4740 O O . GLN A 1 591 ? 65.298 20.451 -94.216 1.00 87.75 591 GLN A O 1
ATOM 4745 N N . ILE A 1 592 ? 64.265 18.880 -92.989 1.00 87.00 592 ILE A N 1
ATOM 4746 C CA . ILE A 1 592 ? 64.887 17.723 -93.653 1.00 87.00 592 ILE A CA 1
ATOM 4747 C C . ILE A 1 592 ? 64.428 17.609 -95.113 1.00 87.00 592 ILE A C 1
ATOM 4749 O O . ILE A 1 592 ? 65.259 17.340 -95.982 1.00 87.00 592 ILE A O 1
ATOM 4753 N N . VAL A 1 593 ? 63.147 17.857 -95.412 1.00 89.00 593 VAL A N 1
ATOM 4754 C CA . VAL A 1 593 ? 62.638 17.903 -96.796 1.00 89.00 593 VAL A CA 1
ATOM 4755 C C . VAL A 1 593 ? 63.312 19.036 -97.573 1.00 89.00 593 VAL A C 1
ATOM 4757 O O . VAL A 1 593 ? 63.910 18.772 -98.614 1.00 89.00 593 VAL A O 1
ATOM 4760 N N . SER A 1 594 ? 63.341 20.260 -97.030 1.00 88.44 594 SER A N 1
ATOM 4761 C CA . SER A 1 594 ? 64.014 21.405 -97.669 1.00 88.44 594 SER A CA 1
ATOM 4762 C C . SER A 1 594 ? 65.500 21.131 -97.944 1.00 88.44 594 SER A C 1
ATOM 4764 O O . SER A 1 594 ? 65.985 21.375 -99.047 1.00 88.44 594 SER A O 1
ATOM 4766 N N . ALA A 1 595 ? 66.225 20.562 -96.975 1.00 85.38 595 ALA A N 1
ATOM 4767 C CA . ALA A 1 595 ? 67.632 20.195 -97.140 1.00 85.38 595 ALA A CA 1
ATOM 4768 C C . ALA A 1 595 ? 67.838 19.054 -98.158 1.00 85.38 595 ALA A C 1
ATOM 4770 O O . ALA A 1 595 ? 68.857 19.009 -98.849 1.00 85.38 595 ALA A O 1
ATOM 4771 N N . THR A 1 596 ? 66.870 18.141 -98.283 1.00 86.69 596 THR A N 1
ATOM 4772 C CA . THR A 1 596 ? 66.883 17.067 -99.289 1.00 86.69 596 THR A CA 1
ATOM 4773 C C . THR A 1 596 ? 66.680 17.629 -100.697 1.00 86.69 596 THR A C 1
ATOM 4775 O O . THR A 1 596 ? 67.404 17.241 -101.615 1.00 86.69 596 THR A O 1
ATOM 4778 N N . ASP A 1 597 ? 65.772 18.590 -100.869 1.00 87.00 597 ASP A N 1
ATOM 4779 C CA . ASP A 1 597 ? 65.560 19.282 -102.145 1.00 87.00 597 ASP A CA 1
ATOM 4780 C C . ASP A 1 597 ? 66.767 20.148 -102.538 1.00 87.00 597 ASP A C 1
ATOM 4782 O O . ASP A 1 597 ? 67.185 20.133 -103.699 1.00 87.00 597 ASP A O 1
ATOM 4786 N N . GLU A 1 598 ? 67.405 20.833 -101.584 1.00 88.25 598 GLU A N 1
ATOM 4787 C CA . GLU A 1 598 ? 68.673 21.541 -101.813 1.00 88.25 598 GLU A CA 1
ATOM 4788 C C . GLU A 1 598 ? 69.801 20.585 -102.242 1.00 88.25 598 GLU A C 1
ATOM 4790 O O . GLU A 1 598 ? 70.517 20.865 -103.210 1.00 88.25 598 GLU A O 1
ATOM 4795 N N . LEU A 1 599 ? 69.934 19.423 -101.589 1.00 86.50 599 LEU A N 1
ATOM 4796 C CA . LEU A 1 599 ? 70.894 18.381 -101.976 1.00 86.50 599 LEU A CA 1
ATOM 4797 C C . LEU A 1 599 ? 70.604 17.798 -103.366 1.00 86.50 599 LEU A C 1
ATOM 4799 O O . LEU A 1 599 ? 71.540 17.525 -104.121 1.00 86.50 599 LEU A O 1
ATOM 4803 N N . ASN A 1 600 ? 69.334 17.633 -103.736 1.00 86.38 600 ASN A N 1
ATOM 4804 C CA . ASN A 1 600 ? 68.951 17.174 -105.069 1.00 86.38 600 ASN A CA 1
ATOM 4805 C C . ASN A 1 600 ? 69.273 18.233 -106.137 1.00 86.38 600 ASN A C 1
ATOM 4807 O O . ASN A 1 600 ? 69.912 17.901 -107.134 1.00 86.38 600 ASN A O 1
ATOM 4811 N N . GLN A 1 601 ? 68.986 19.516 -105.893 1.00 87.38 601 GLN A N 1
ATOM 4812 C CA . GLN A 1 601 ? 69.419 20.606 -106.779 1.00 87.38 601 GLN A CA 1
ATOM 4813 C C . GLN A 1 601 ? 70.949 20.699 -106.908 1.00 87.38 601 GLN A C 1
ATOM 4815 O O . GLN A 1 601 ? 71.460 21.069 -107.966 1.00 87.38 601 GLN A O 1
ATOM 4820 N N . LEU A 1 602 ? 71.705 20.403 -105.845 1.00 85.38 602 LEU A N 1
ATOM 4821 C CA . LEU A 1 602 ? 73.169 20.345 -105.900 1.00 85.38 602 LEU A CA 1
ATOM 4822 C C . LEU A 1 602 ? 73.661 19.152 -106.732 1.00 85.38 602 LEU A C 1
ATOM 4824 O O . LEU A 1 602 ? 74.581 19.324 -107.530 1.00 85.38 602 LEU A O 1
ATOM 4828 N N . ARG A 1 603 ? 73.017 17.982 -106.628 1.00 85.31 603 ARG A N 1
ATOM 4829 C CA . ARG A 1 603 ? 73.290 16.821 -107.497 1.00 85.31 603 ARG A CA 1
ATOM 4830 C C . ARG A 1 603 ? 72.979 17.107 -108.964 1.00 85.31 603 ARG A C 1
ATOM 4832 O O . ARG A 1 603 ? 73.783 16.752 -109.819 1.00 85.31 603 ARG A O 1
ATOM 4839 N N . GLU A 1 604 ? 71.872 17.782 -109.268 1.00 85.56 604 GLU A N 1
ATOM 4840 C CA . GLU A 1 604 ? 71.541 18.204 -110.637 1.00 85.56 604 GLU A CA 1
ATOM 4841 C C . GLU A 1 604 ? 72.586 19.179 -111.199 1.00 85.56 604 GLU A C 1
ATOM 4843 O O . GLU A 1 604 ? 73.055 19.003 -112.324 1.00 85.56 604 GLU A O 1
ATOM 4848 N N . LYS A 1 605 ? 73.020 20.165 -110.400 1.00 85.31 605 LYS A N 1
ATOM 4849 C CA . LYS A 1 605 ? 74.107 21.092 -110.768 1.00 85.31 605 LYS A CA 1
ATOM 4850 C C . LYS A 1 605 ? 75.434 20.358 -110.981 1.00 85.31 605 LYS A C 1
ATOM 4852 O O . LYS A 1 605 ? 76.141 20.671 -111.936 1.00 85.31 605 LYS A O 1
ATOM 4857 N N . GLN A 1 606 ? 75.759 19.369 -110.146 1.00 84.75 606 GLN A N 1
ATOM 4858 C CA . GLN A 1 606 ? 76.953 18.540 -110.323 1.00 84.75 606 GLN A CA 1
ATOM 4859 C C . GLN A 1 606 ? 76.868 17.701 -111.606 1.00 84.75 606 GLN A C 1
ATOM 4861 O O . GLN A 1 606 ? 77.807 17.723 -112.394 1.00 84.75 606 GLN A O 1
ATOM 4866 N N . ALA A 1 607 ? 75.743 17.032 -111.872 1.00 82.81 607 ALA A N 1
ATOM 4867 C CA . ALA A 1 607 ? 75.547 16.247 -113.091 1.00 82.81 607 ALA A CA 1
ATOM 4868 C C . ALA A 1 607 ? 75.610 17.119 -114.362 1.00 82.81 607 ALA A C 1
ATOM 4870 O O . ALA A 1 607 ? 76.194 16.714 -115.368 1.00 82.81 607 ALA A O 1
ATOM 4871 N N . ALA A 1 608 ? 75.071 18.343 -114.312 1.00 81.88 608 ALA A N 1
ATOM 4872 C CA . ALA A 1 608 ? 75.203 19.320 -115.390 1.00 81.88 608 ALA A CA 1
ATOM 4873 C C . ALA A 1 608 ? 76.664 19.759 -115.603 1.00 81.88 608 ALA A C 1
ATOM 4875 O O . ALA A 1 608 ? 77.117 19.837 -116.743 1.00 81.88 608 ALA A O 1
ATOM 4876 N N . PHE A 1 609 ? 77.422 19.985 -114.525 1.00 85.19 609 PHE A N 1
ATOM 4877 C CA . PHE A 1 609 ? 78.847 20.323 -114.587 1.00 85.19 609 PHE A CA 1
ATOM 4878 C C . PHE A 1 609 ? 79.713 19.148 -115.074 1.00 85.19 609 PHE A C 1
ATOM 4880 O O . PHE A 1 609 ? 80.663 19.351 -115.828 1.00 85.19 609 PHE A O 1
ATOM 4887 N N . GLU A 1 610 ? 79.389 17.907 -114.712 1.00 83.44 610 GLU A N 1
ATOM 4888 C CA . GLU A 1 610 ? 80.051 16.708 -115.242 1.00 83.44 610 GLU A CA 1
ATOM 4889 C C . GLU A 1 610 ? 79.781 16.542 -116.748 1.00 83.44 610 GLU A C 1
ATOM 4891 O O . GLU A 1 610 ? 80.714 16.288 -117.514 1.00 83.44 610 GLU A O 1
ATOM 4896 N N . LEU A 1 611 ? 78.546 16.797 -117.200 1.00 83.69 611 LEU A N 1
ATOM 4897 C CA . LEU A 1 611 ? 78.188 16.824 -118.622 1.00 83.69 611 LEU A CA 1
ATOM 4898 C C . LEU A 1 611 ? 78.902 17.958 -119.382 1.00 83.69 611 LEU A C 1
ATOM 4900 O O . LEU A 1 611 ? 79.383 17.741 -120.495 1.00 83.69 611 LEU A O 1
ATOM 4904 N N . GLU A 1 612 ? 79.019 19.151 -118.792 1.00 84.62 612 GLU A N 1
ATOM 4905 C CA . GLU A 1 612 ? 79.778 20.271 -119.364 1.00 84.62 612 GLU A CA 1
ATOM 4906 C C . GLU A 1 612 ? 81.271 19.930 -119.479 1.00 84.62 612 GLU A C 1
ATOM 4908 O O . GLU A 1 612 ? 81.863 20.118 -120.541 1.00 84.62 612 GLU A O 1
ATOM 4913 N N . ASN A 1 613 ? 81.876 19.331 -118.447 1.00 81.69 613 ASN A N 1
ATOM 4914 C CA . ASN A 1 613 ? 83.257 18.843 -118.509 1.00 81.69 613 ASN A CA 1
ATOM 4915 C C . ASN A 1 613 ? 83.440 17.741 -119.564 1.00 81.69 613 ASN A C 1
ATOM 4917 O O . ASN A 1 613 ? 84.468 17.710 -120.244 1.00 81.69 613 ASN A O 1
ATOM 4921 N N . GLN A 1 614 ? 82.451 16.864 -119.759 1.00 80.81 614 GLN A N 1
ATOM 4922 C CA . GLN A 1 614 ? 82.478 15.867 -120.830 1.00 80.81 614 GLN A CA 1
ATOM 4923 C C . GLN A 1 614 ? 82.418 16.524 -122.221 1.00 80.81 614 GLN A C 1
ATOM 4925 O O . GLN A 1 614 ? 83.191 16.143 -123.102 1.00 80.81 614 GLN A O 1
ATOM 4930 N N . GLN A 1 615 ? 81.591 17.558 -122.412 1.00 79.94 615 GLN A N 1
ATOM 4931 C CA . GLN A 1 615 ? 81.563 18.344 -123.653 1.00 79.94 615 GLN A CA 1
ATOM 4932 C C . GLN A 1 615 ? 82.859 19.137 -123.873 1.00 79.94 615 GLN A C 1
ATOM 4934 O O . GLN A 1 615 ? 83.372 19.168 -124.991 1.00 79.94 615 GLN A O 1
ATOM 4939 N N . LEU A 1 616 ? 83.430 19.745 -122.829 1.00 80.94 616 LEU A N 1
ATOM 4940 C CA . LEU A 1 616 ? 84.727 20.427 -122.890 1.00 80.94 616 LEU A CA 1
ATOM 4941 C C . LEU A 1 616 ? 85.855 19.453 -123.243 1.00 80.94 616 LEU A C 1
ATOM 4943 O O . LEU A 1 616 ? 86.718 19.795 -124.050 1.00 80.94 616 LEU A O 1
ATOM 4947 N N . LYS A 1 617 ? 85.819 18.224 -122.715 1.00 82.19 617 LYS A N 1
ATOM 4948 C CA . LYS A 1 617 ? 86.755 17.157 -123.079 1.00 82.19 617 LYS A CA 1
ATOM 4949 C C . LYS A 1 617 ? 86.596 16.741 -124.539 1.00 82.19 617 LYS A C 1
ATOM 4951 O O . LYS A 1 617 ? 87.581 16.770 -125.267 1.00 82.19 617 LYS A O 1
ATOM 4956 N N . GLU A 1 618 ? 85.377 16.458 -125.002 1.00 78.62 618 GLU A N 1
ATOM 4957 C CA . GLU A 1 618 ? 85.131 16.187 -126.424 1.00 78.62 618 GLU A CA 1
ATOM 4958 C C . GLU A 1 618 ? 85.593 17.338 -127.327 1.00 78.62 618 GLU A C 1
ATOM 4960 O O . GLU A 1 618 ? 86.112 17.105 -128.414 1.00 78.62 618 GLU A O 1
ATOM 4965 N N . ASN A 1 619 ? 85.381 18.587 -126.911 1.00 80.56 619 ASN A N 1
ATOM 4966 C CA . ASN A 1 619 ? 85.790 19.758 -127.677 1.00 80.56 619 ASN A CA 1
ATOM 4967 C C . ASN A 1 619 ? 87.314 19.933 -127.667 1.00 80.56 619 ASN A C 1
ATOM 4969 O O . ASN A 1 619 ? 87.870 20.306 -128.695 1.00 80.56 619 ASN A O 1
ATOM 4973 N N . SER A 1 620 ? 87.993 19.581 -126.573 1.00 81.75 620 SER A N 1
ATOM 4974 C CA . SER A 1 620 ? 89.454 19.478 -126.502 1.00 81.75 620 SER A CA 1
ATOM 4975 C C . SER A 1 620 ? 89.988 18.384 -127.434 1.00 81.75 620 SER A C 1
ATOM 4977 O O . SER A 1 620 ? 90.893 18.643 -128.222 1.00 81.75 620 SER A O 1
ATOM 4979 N N . ASP A 1 621 ? 89.372 17.197 -127.445 1.00 80.31 621 ASP A N 1
ATOM 4980 C CA . ASP A 1 621 ? 89.746 16.092 -128.337 1.00 80.31 621 ASP A CA 1
ATOM 4981 C C . ASP A 1 621 ? 89.487 16.440 -129.821 1.00 80.31 621 ASP A C 1
ATOM 4983 O O . ASP A 1 621 ? 90.330 16.171 -130.678 1.00 80.31 621 ASP A O 1
ATOM 4987 N N . LYS A 1 622 ? 88.382 17.135 -130.141 1.00 80.62 622 LYS A N 1
ATOM 4988 C CA . LYS A 1 622 ? 88.109 17.700 -131.483 1.00 80.62 622 LYS A CA 1
ATOM 4989 C C . LYS A 1 622 ? 89.137 18.769 -131.871 1.00 80.62 622 LYS A C 1
ATOM 4991 O O . LYS A 1 622 ? 89.592 18.792 -133.013 1.00 80.62 622 LYS A O 1
ATOM 4996 N N . LEU A 1 623 ? 89.524 19.643 -130.939 1.00 78.50 623 LEU A N 1
ATOM 4997 C CA . LEU A 1 623 ? 90.522 20.692 -131.170 1.00 78.50 623 LEU A CA 1
ATOM 4998 C C . LEU A 1 623 ? 91.928 20.100 -131.344 1.00 78.50 623 LEU A C 1
ATOM 5000 O O . LEU A 1 623 ? 92.694 20.576 -132.175 1.00 78.50 623 LEU A O 1
ATOM 5004 N N . LYS A 1 624 ? 92.233 19.004 -130.644 1.00 81.75 624 LYS A N 1
ATOM 5005 C CA . LYS A 1 624 ? 93.449 18.211 -130.828 1.00 81.75 624 LYS A CA 1
ATOM 5006 C C . LYS A 1 624 ? 93.463 17.495 -132.181 1.00 81.75 624 LYS A C 1
ATOM 5008 O O . LYS A 1 624 ? 94.475 17.554 -132.867 1.00 81.75 624 LYS A O 1
ATOM 5013 N N . ALA A 1 625 ? 92.348 16.910 -132.620 1.00 76.62 625 ALA A N 1
ATOM 5014 C CA . ALA A 1 625 ? 92.233 16.339 -133.965 1.00 76.62 625 ALA A CA 1
ATOM 5015 C C . ALA A 1 625 ? 92.389 17.409 -135.069 1.00 76.62 625 ALA A C 1
ATOM 5017 O O . ALA A 1 625 ? 93.019 17.153 -136.093 1.00 76.62 625 ALA A O 1
ATOM 5018 N N . LEU A 1 626 ? 91.883 18.629 -134.847 1.00 78.38 626 LEU A N 1
ATOM 5019 C CA . LEU A 1 626 ? 92.132 19.789 -135.714 1.00 78.38 626 LEU A CA 1
ATOM 5020 C C . LEU A 1 626 ? 93.598 20.248 -135.685 1.00 78.38 626 LEU A C 1
ATOM 5022 O O . LEU A 1 626 ? 94.134 20.612 -136.729 1.00 78.38 626 LEU A O 1
ATOM 5026 N N . GLN A 1 627 ? 94.263 20.200 -134.529 1.00 80.06 627 GLN A N 1
ATOM 5027 C CA . GLN A 1 627 ? 95.693 20.490 -134.397 1.00 80.06 627 GLN A CA 1
ATOM 5028 C C . GLN A 1 627 ? 96.543 19.439 -135.131 1.00 80.06 627 GLN A C 1
ATOM 5030 O O . GLN A 1 627 ? 97.453 19.799 -135.869 1.00 80.06 627 GLN A O 1
ATOM 5035 N N . GLU A 1 628 ? 96.209 18.154 -135.000 1.00 79.94 628 GLU A N 1
ATOM 5036 C CA . GLU A 1 628 ? 96.853 17.048 -135.720 1.00 79.94 628 GLU A CA 1
ATOM 5037 C C . GLU A 1 628 ? 96.607 17.151 -137.240 1.00 79.94 628 GLU A C 1
ATOM 5039 O O . GLU A 1 628 ? 97.540 16.966 -138.021 1.00 79.94 628 GLU A O 1
ATOM 5044 N N . GLN A 1 629 ? 95.409 17.560 -137.683 1.00 78.44 629 GLN A N 1
ATOM 5045 C CA . GLN A 1 629 ? 95.158 17.917 -139.088 1.00 78.44 629 GLN A CA 1
ATOM 5046 C C . GLN A 1 629 ? 95.985 19.125 -139.545 1.00 78.44 629 GLN A C 1
ATOM 5048 O O . GLN A 1 629 ? 96.546 19.089 -140.637 1.00 78.44 629 GLN A O 1
ATOM 5053 N N . TYR A 1 630 ? 96.090 20.182 -138.737 1.00 80.38 630 TYR A N 1
ATOM 5054 C CA . TYR A 1 630 ? 96.873 21.375 -139.063 1.00 80.38 630 TYR A CA 1
ATOM 5055 C C . TYR A 1 630 ? 98.370 21.065 -139.168 1.00 80.38 630 TYR A C 1
ATOM 5057 O O . TYR A 1 630 ? 99.009 21.463 -140.141 1.00 80.38 630 TYR A O 1
ATOM 5065 N N . ASP A 1 631 ? 98.934 20.314 -138.219 1.00 77.44 631 ASP A N 1
ATOM 5066 C CA . ASP A 1 631 ? 100.338 19.910 -138.265 1.00 77.44 631 ASP A CA 1
ATOM 5067 C C . ASP A 1 631 ? 100.607 18.870 -139.373 1.00 77.44 631 ASP A C 1
ATOM 5069 O O . ASP A 1 631 ? 101.678 18.912 -139.977 1.00 77.44 631 ASP A O 1
ATOM 5073 N N . SER A 1 632 ? 99.627 18.036 -139.752 1.00 76.25 632 SER A N 1
ATOM 5074 C CA . SER A 1 632 ? 99.692 17.213 -140.974 1.00 76.25 632 SER A CA 1
ATOM 5075 C C . SER A 1 632 ? 99.712 18.075 -142.242 1.00 76.25 632 SER A C 1
ATOM 5077 O O . SER A 1 632 ? 100.577 17.899 -143.094 1.00 76.25 632 SER A O 1
ATOM 5079 N N . MET A 1 633 ? 98.822 19.063 -142.354 1.00 74.81 633 MET A N 1
ATOM 5080 C CA . MET A 1 633 ? 98.745 19.989 -143.495 1.00 74.81 633 MET A CA 1
ATOM 5081 C C . MET A 1 633 ? 100.007 20.865 -143.606 1.00 74.81 633 MET A C 1
ATOM 5083 O O . MET A 1 633 ? 100.467 21.197 -144.696 1.00 74.81 633 MET A O 1
ATOM 5087 N N . LYS A 1 634 ? 100.619 21.198 -142.466 1.00 76.50 634 LYS A N 1
ATOM 5088 C CA . LYS A 1 634 ? 101.906 21.895 -142.349 1.00 76.50 634 LYS A CA 1
ATOM 5089 C C . LYS A 1 634 ? 103.094 20.989 -142.690 1.00 76.50 634 LYS A C 1
ATOM 5091 O O . LYS A 1 634 ? 104.050 21.468 -143.295 1.00 76.50 634 LYS A O 1
ATOM 5096 N N . ALA A 1 635 ? 103.032 19.694 -142.375 1.00 70.12 635 ALA A N 1
ATOM 5097 C CA . ALA A 1 635 ? 104.004 18.708 -142.841 1.00 70.12 635 ALA A CA 1
ATOM 5098 C C . ALA A 1 635 ? 103.905 18.491 -144.362 1.00 70.12 635 ALA A C 1
ATOM 5100 O O . ALA A 1 635 ? 104.935 18.458 -145.031 1.00 70.12 635 ALA A O 1
ATOM 5101 N N . GLU A 1 636 ? 102.696 18.445 -144.929 1.00 64.94 636 GLU A N 1
ATOM 5102 C CA . GLU A 1 636 ? 102.472 18.453 -146.383 1.00 64.94 636 GLU A CA 1
ATOM 5103 C C . GLU A 1 636 ? 102.979 19.752 -147.030 1.00 64.94 636 GLU A C 1
ATOM 5105 O O . GLU A 1 636 ? 103.617 19.708 -148.082 1.00 64.94 636 GLU A O 1
ATOM 5110 N N . PHE A 1 637 ? 102.778 20.907 -146.386 1.00 63.47 637 PHE A N 1
ATOM 5111 C CA . PHE A 1 637 ? 103.281 22.197 -146.864 1.00 63.47 637 PHE A CA 1
ATOM 5112 C C . PHE A 1 637 ? 104.817 22.275 -146.851 1.00 63.47 637 PHE A C 1
ATOM 5114 O O . PHE A 1 637 ? 105.417 22.711 -147.833 1.00 63.47 637 PHE A O 1
ATOM 5121 N N . GLU A 1 638 ? 105.483 21.807 -145.790 1.00 62.47 638 GLU A N 1
ATOM 5122 C CA . GLU A 1 638 ? 106.948 21.708 -145.770 1.00 62.47 638 GLU A CA 1
ATOM 5123 C C . GLU A 1 638 ? 107.462 20.611 -146.724 1.00 62.47 638 GLU A C 1
ATOM 5125 O O . GLU A 1 638 ? 108.514 20.793 -147.334 1.00 62.47 638 GLU A O 1
ATOM 5130 N N . ALA A 1 639 ? 106.732 19.514 -146.952 1.00 56.22 639 ALA A N 1
ATOM 5131 C CA . ALA A 1 639 ? 107.083 18.522 -147.976 1.00 56.22 639 ALA A CA 1
ATOM 5132 C C . ALA A 1 639 ? 106.998 19.112 -149.398 1.00 56.22 639 ALA A C 1
ATOM 5134 O O . ALA A 1 639 ? 107.919 18.937 -150.197 1.00 56.22 639 ALA A O 1
ATOM 5135 N N . PHE A 1 640 ? 105.948 19.884 -149.691 1.00 52.75 640 PHE A N 1
ATOM 5136 C CA . PHE A 1 640 ? 105.778 20.631 -150.942 1.00 52.75 640 PHE A CA 1
ATOM 5137 C C . PHE A 1 640 ? 106.910 21.652 -151.153 1.00 52.75 640 PHE A C 1
ATOM 5139 O O . PHE A 1 640 ? 107.523 21.712 -152.219 1.00 52.75 640 PHE A O 1
ATOM 5146 N N . LYS A 1 641 ? 107.256 22.402 -150.103 1.00 47.31 641 LYS A N 1
ATOM 5147 C CA . LYS A 1 641 ? 108.344 23.394 -150.077 1.00 47.31 641 LYS A CA 1
ATOM 5148 C C . LYS A 1 641 ? 109.739 22.775 -150.258 1.00 47.31 641 LYS A C 1
ATOM 5150 O O . LYS A 1 641 ? 110.614 23.405 -150.846 1.00 47.31 641 LYS A O 1
ATOM 5155 N N . ASN A 1 642 ? 109.945 21.535 -149.809 1.00 50.09 642 ASN A N 1
ATOM 5156 C CA . ASN A 1 642 ? 111.198 20.792 -149.988 1.00 50.09 642 ASN A CA 1
ATOM 5157 C C . ASN A 1 642 ? 111.323 20.094 -151.360 1.00 50.09 642 ASN A C 1
ATOM 5159 O O . ASN A 1 642 ? 112.324 19.429 -151.623 1.00 50.09 642 ASN A O 1
ATOM 5163 N N . SER A 1 643 ? 110.378 20.304 -152.285 1.00 35.62 643 SER A N 1
ATOM 5164 C CA . SER A 1 643 ? 110.467 19.813 -153.669 1.00 35.62 643 SER A CA 1
ATOM 5165 C C . SER A 1 643 ? 111.425 20.622 -154.574 1.00 35.62 643 SER A C 1
ATOM 5167 O O . SER A 1 643 ? 111.490 20.348 -155.776 1.00 35.62 643 SER A O 1
ATOM 5169 N N . SER A 1 644 ? 112.143 21.635 -154.061 1.00 35.16 644 SER A N 1
ATOM 5170 C CA . SER A 1 644 ? 112.892 22.589 -154.905 1.00 35.16 644 SER A CA 1
ATOM 5171 C C . SER A 1 644 ? 114.213 23.144 -154.331 1.00 35.16 644 SER A C 1
ATOM 5173 O O . SER A 1 644 ? 114.529 24.313 -154.547 1.00 35.16 644 SER A O 1
ATOM 5175 N N . ALA A 1 645 ? 115.022 22.323 -153.650 1.00 33.22 645 ALA A N 1
ATOM 5176 C CA . ALA A 1 645 ? 116.456 22.585 -153.428 1.00 33.22 645 ALA A CA 1
ATOM 5177 C C . ALA A 1 645 ? 117.244 21.269 -153.250 1.00 33.22 645 ALA A C 1
ATOM 5179 O O . ALA A 1 645 ? 116.668 20.247 -152.888 1.00 33.22 645 ALA A O 1
ATOM 5180 N N . SER A 1 646 ? 118.555 21.255 -153.522 1.00 26.50 646 SER A N 1
ATOM 5181 C CA . SER A 1 646 ? 119.376 20.028 -153.489 1.00 26.50 646 SER A CA 1
ATOM 5182 C C . SER A 1 646 ? 120.767 20.223 -152.868 1.00 26.50 646 SER A C 1
ATOM 5184 O O . SER A 1 646 ? 121.338 21.303 -152.973 1.00 26.50 646 SER A O 1
ATOM 5186 N N . ALA A 1 647 ? 121.325 19.094 -152.400 1.00 28.52 647 ALA A N 1
ATOM 5187 C CA . ALA A 1 647 ? 122.750 18.763 -152.203 1.00 28.52 647 ALA A CA 1
ATOM 5188 C C . ALA A 1 647 ? 123.461 19.079 -150.859 1.00 28.52 647 ALA A C 1
ATOM 5190 O O . ALA A 1 647 ? 123.407 20.193 -150.355 1.00 28.52 647 ALA A O 1
ATOM 5191 N N . ASN A 1 648 ? 124.264 18.081 -150.429 1.00 29.95 648 ASN A N 1
ATOM 5192 C CA . ASN A 1 648 ? 125.428 18.106 -149.508 1.00 29.95 648 ASN A CA 1
ATOM 5193 C C . ASN A 1 648 ? 125.199 18.471 -148.017 1.00 29.95 648 ASN A C 1
ATOM 5195 O O . ASN A 1 648 ? 124.353 19.296 -147.713 1.00 29.95 648 ASN A O 1
ATOM 5199 N N . THR A 1 649 ? 125.941 17.979 -147.004 1.00 33.09 649 THR A N 1
ATOM 5200 C CA . THR A 1 649 ? 126.844 16.806 -146.757 1.00 33.09 649 THR A CA 1
ATOM 5201 C C . THR A 1 649 ? 127.040 16.738 -145.216 1.00 33.09 649 THR A C 1
ATOM 5203 O O . THR A 1 649 ? 127.282 17.788 -144.636 1.00 33.09 649 THR A O 1
ATOM 5206 N N . ASN A 1 650 ? 126.785 15.647 -144.474 1.00 29.08 650 ASN A N 1
ATOM 5207 C CA . ASN A 1 650 ? 127.554 14.389 -144.286 1.00 29.08 650 ASN A CA 1
ATOM 5208 C C . ASN A 1 650 ? 128.680 14.448 -143.198 1.00 29.08 650 ASN A C 1
ATOM 5210 O O . ASN A 1 650 ? 129.612 15.221 -143.388 1.00 29.08 650 ASN A O 1
ATOM 5214 N N . ILE A 1 651 ? 128.639 13.548 -142.176 1.00 32.94 651 ILE A N 1
ATOM 5215 C CA . ILE A 1 651 ? 129.706 13.184 -141.169 1.00 32.94 651 ILE A CA 1
ATOM 5216 C C . ILE A 1 651 ? 129.996 14.256 -140.049 1.00 32.94 651 ILE A C 1
ATOM 5218 O O . ILE A 1 651 ? 129.837 15.437 -140.325 1.00 32.94 651 ILE A O 1
ATOM 5222 N N . GLU A 1 652 ? 130.347 14.008 -138.754 1.00 29.66 652 GLU A N 1
ATOM 5223 C CA . GLU A 1 652 ? 130.727 12.797 -137.954 1.00 29.66 652 GLU A CA 1
ATOM 5224 C C . GLU A 1 652 ? 130.116 12.678 -136.499 1.00 29.66 652 GLU A C 1
ATOM 5226 O O . GLU A 1 652 ? 128.942 12.341 -136.370 1.00 29.66 652 GLU A O 1
ATOM 5231 N N . GLN A 1 653 ? 130.903 12.862 -135.409 1.00 48.53 653 GLN A N 1
ATOM 5232 C CA . GLN A 1 653 ? 130.636 12.649 -133.947 1.00 48.53 653 GLN A CA 1
ATOM 5233 C C . GLN A 1 653 ? 131.525 13.620 -133.085 1.00 48.53 653 GLN A C 1
ATOM 5235 O O . GLN A 1 653 ? 132.256 14.380 -133.726 1.00 48.53 653 GLN A O 1
ATOM 5240 N N . PRO A 1 654 ? 131.626 13.613 -131.713 1.00 48.91 654 PRO A N 1
ATOM 5241 C CA . PRO A 1 654 ? 130.853 12.990 -130.602 1.00 48.91 654 PRO A CA 1
ATOM 5242 C C . PRO A 1 654 ? 130.464 13.952 -129.404 1.00 48.91 654 PRO A C 1
ATOM 5244 O O . PRO A 1 654 ? 130.687 15.152 -129.463 1.00 48.91 654 PRO A O 1
ATOM 5247 N N . THR A 1 655 ? 129.888 13.384 -128.317 1.00 50.59 655 THR A N 1
ATOM 5248 C CA . THR A 1 655 ? 129.588 13.827 -126.895 1.00 50.59 655 THR A CA 1
ATOM 5249 C C . THR A 1 655 ? 130.354 14.996 -126.200 1.00 50.59 655 THR A C 1
ATOM 5251 O O . THR A 1 655 ? 131.473 15.249 -126.642 1.00 50.59 655 THR A O 1
ATOM 5254 N N . PRO A 1 656 ? 129.939 15.558 -125.003 1.00 57.78 656 PRO A N 1
ATOM 5255 C CA . PRO A 1 656 ? 128.736 15.364 -124.120 1.00 57.78 656 PRO A CA 1
ATOM 5256 C C . PRO A 1 656 ? 128.124 16.665 -123.444 1.00 57.78 656 PRO A C 1
ATOM 5258 O O . PRO A 1 656 ? 128.537 17.775 -123.745 1.00 57.78 656 PRO A O 1
ATOM 5261 N N . GLN A 1 657 ? 127.260 16.486 -122.408 1.00 37.56 657 GLN A N 1
ATOM 5262 C CA . GLN A 1 657 ? 127.096 17.295 -121.150 1.00 37.56 657 GLN A CA 1
ATOM 5263 C C . GLN A 1 657 ? 125.996 18.404 -120.976 1.00 37.56 657 GLN A C 1
ATOM 5265 O O . GLN A 1 657 ? 125.661 19.123 -121.903 1.00 37.56 657 GLN A O 1
ATOM 5270 N N . GLN A 1 658 ? 125.536 18.542 -119.706 1.00 30.94 658 GLN A N 1
ATOM 5271 C CA . GLN A 1 658 ? 124.806 19.641 -118.990 1.00 30.94 658 GLN A CA 1
ATOM 5272 C C . GLN A 1 658 ? 123.292 19.961 -119.219 1.00 30.94 658 GLN A C 1
ATOM 5274 O O . GLN A 1 658 ? 122.901 20.419 -120.281 1.00 30.94 658 GLN A O 1
ATOM 5279 N N . GLN A 1 659 ? 122.477 19.736 -118.155 1.00 39.84 659 GLN A N 1
ATOM 5280 C CA . GLN A 1 659 ? 121.720 20.687 -117.266 1.00 39.84 659 GLN A CA 1
ATOM 5281 C C . GLN A 1 659 ? 121.073 22.003 -117.800 1.00 39.84 659 GLN A C 1
ATOM 5283 O O . GLN A 1 659 ? 121.418 22.420 -118.899 1.00 39.84 659 GLN A O 1
ATOM 5288 N N . PRO A 1 660 ? 120.210 22.738 -117.024 1.00 53.88 660 PRO A N 1
ATOM 5289 C CA . PRO A 1 660 ? 119.799 22.626 -115.593 1.00 53.88 660 PRO A CA 1
ATOM 5290 C C . PRO A 1 660 ? 118.261 22.333 -115.423 1.00 53.88 660 PRO A C 1
ATOM 5292 O O . PRO A 1 660 ? 117.763 21.589 -116.258 1.00 53.88 660 PRO A O 1
ATOM 5295 N N . THR A 1 661 ? 117.415 22.717 -114.431 1.00 35.19 661 THR A N 1
ATOM 5296 C CA . THR A 1 661 ? 117.431 23.710 -113.308 1.00 35.19 661 THR A CA 1
ATOM 5297 C C . THR A 1 661 ? 116.466 23.328 -112.131 1.00 35.19 661 THR A C 1
ATOM 5299 O O . THR A 1 661 ? 116.350 22.150 -111.814 1.00 35.19 661 THR A O 1
ATOM 5302 N N . SER A 1 662 ? 115.836 24.307 -111.452 1.00 36.06 662 SER A N 1
ATOM 5303 C CA . SER A 1 662 ? 115.053 24.317 -110.184 1.00 36.06 662 SER A CA 1
ATOM 5304 C C . SER A 1 662 ? 113.576 24.771 -110.395 1.00 36.06 662 SER A C 1
ATOM 5306 O O . SER A 1 662 ? 113.196 24.956 -111.549 1.00 36.06 662 SER A O 1
ATOM 5308 N N . SER A 1 663 ? 112.658 24.998 -109.427 1.00 33.97 663 SER A N 1
ATOM 5309 C CA . SER A 1 663 ? 112.600 25.161 -107.932 1.00 33.97 663 SER A CA 1
ATOM 5310 C C . SER A 1 663 ? 111.115 24.933 -107.485 1.00 33.97 663 SER A C 1
ATOM 5312 O O . SER A 1 663 ? 110.297 24.763 -108.385 1.00 33.97 663 SER A O 1
ATOM 5314 N N . SER A 1 664 ? 110.597 24.947 -106.238 1.00 35.84 664 SER A N 1
ATOM 5315 C CA . SER A 1 664 ? 110.992 25.086 -104.798 1.00 35.84 664 SER A CA 1
ATOM 5316 C C . SER A 1 664 ? 109.875 24.365 -103.947 1.00 35.84 664 SER A C 1
ATOM 5318 O O . SER A 1 664 ? 109.033 23.724 -104.574 1.00 35.84 664 SER A O 1
ATOM 5320 N N . LEU A 1 665 ? 109.748 24.255 -102.605 1.00 36.47 665 LEU A N 1
ATOM 5321 C CA . LEU A 1 665 ? 110.193 24.969 -101.374 1.00 36.47 665 LEU A CA 1
ATOM 5322 C C . LEU A 1 665 ? 109.505 26.342 -101.129 1.00 36.47 665 LEU A C 1
ATOM 5324 O O . LEU A 1 665 ? 109.274 27.055 -102.107 1.00 36.47 665 LEU A O 1
ATOM 5328 N N . ASP A 1 666 ? 109.066 26.768 -99.927 1.00 33.47 666 ASP A N 1
ATOM 5329 C CA . ASP A 1 666 ? 109.144 26.286 -98.509 1.00 33.47 666 ASP A CA 1
ATOM 5330 C C . ASP A 1 666 ? 107.709 26.165 -97.894 1.00 33.47 666 ASP A C 1
ATOM 5332 O O . ASP A 1 666 ? 106.769 26.699 -98.481 1.00 33.47 666 ASP A O 1
ATOM 5336 N N . GLU A 1 667 ? 107.342 25.438 -96.823 1.00 39.94 667 GLU A N 1
ATOM 5337 C CA . GLU A 1 667 ? 107.934 25.012 -95.525 1.00 39.94 667 GLU A CA 1
ATOM 5338 C C . GLU A 1 667 ? 107.771 25.997 -94.337 1.00 39.94 667 GLU A C 1
ATOM 5340 O O . GLU A 1 667 ? 108.262 27.122 -94.364 1.00 39.94 667 GLU A O 1
ATOM 5345 N N . LEU A 1 668 ? 107.114 25.527 -93.259 1.00 32.47 668 LEU A N 1
ATOM 5346 C CA . LEU A 1 668 ? 107.472 25.825 -91.861 1.00 32.47 668 LEU A CA 1
ATOM 5347 C C . LEU A 1 668 ? 106.824 24.806 -90.898 1.00 32.47 668 LEU A C 1
ATOM 5349 O O . LEU A 1 668 ? 105.631 24.514 -90.989 1.00 32.47 668 LEU A O 1
ATOM 5353 N N . VAL A 1 669 ? 107.627 24.281 -89.976 1.00 43.69 669 VAL A N 1
ATOM 5354 C CA . VAL A 1 669 ? 107.285 23.335 -88.898 1.00 43.69 669 VAL A CA 1
ATOM 5355 C C . VAL A 1 669 ? 107.963 23.852 -87.630 1.00 43.69 669 VAL A C 1
ATOM 5357 O O . VAL A 1 669 ? 109.011 24.480 -87.739 1.00 43.69 669 VAL A O 1
ATOM 5360 N N . ASP A 1 670 ? 107.430 23.545 -86.447 1.00 32.38 670 ASP A N 1
ATOM 5361 C CA . ASP A 1 670 ? 108.269 23.483 -85.246 1.00 32.38 670 ASP A CA 1
ATOM 5362 C C . ASP A 1 670 ? 107.779 22.411 -84.259 1.00 32.38 670 ASP A C 1
ATOM 5364 O O . ASP A 1 670 ? 106.583 22.136 -84.138 1.00 32.38 670 ASP A O 1
ATOM 5368 N N . LEU A 1 671 ? 108.740 21.794 -83.574 1.00 42.09 671 LEU A N 1
ATOM 5369 C CA . LEU A 1 671 ? 108.607 20.753 -82.551 1.00 42.09 671 LEU A CA 1
ATOM 5370 C C . LEU A 1 671 ? 109.766 20.946 -81.569 1.00 42.09 671 LEU A C 1
ATOM 5372 O O . LEU A 1 671 ? 110.888 21.080 -82.044 1.00 42.09 671 LEU A O 1
ATOM 5376 N N . ASP A 1 672 ? 109.537 20.849 -80.251 1.00 34.19 672 ASP A N 1
ATOM 5377 C CA . ASP A 1 672 ? 110.512 20.166 -79.381 1.00 34.19 672 ASP A CA 1
ATOM 5378 C C . ASP A 1 672 ? 109.979 19.759 -77.987 1.00 34.19 672 ASP A C 1
ATOM 5380 O O . ASP A 1 672 ? 108.805 19.935 -77.658 1.00 34.19 672 ASP A O 1
ATOM 5384 N N . PHE A 1 673 ? 110.851 19.101 -77.215 1.00 37.97 673 PHE A N 1
ATOM 5385 C CA . PHE A 1 673 ? 110.561 18.087 -76.191 1.00 37.97 673 PHE A CA 1
ATOM 5386 C C . PHE A 1 673 ? 110.203 18.546 -74.756 1.00 37.97 673 PHE A C 1
ATOM 5388 O O . PHE A 1 673 ? 110.643 19.580 -74.266 1.00 37.97 673 PHE A O 1
ATOM 5395 N N . SER A 1 674 ? 109.631 17.573 -74.019 1.00 32.72 674 SER A N 1
ATOM 5396 C CA . SER A 1 674 ? 109.690 17.381 -72.549 1.00 32.72 674 SER A CA 1
ATOM 5397 C C . SER A 1 674 ? 108.721 18.234 -71.695 1.00 32.72 674 SER A C 1
ATOM 5399 O O . SER A 1 674 ? 108.583 19.429 -71.899 1.00 32.72 674 SER A O 1
ATOM 5401 N N . SER A 1 675 ? 108.031 17.704 -70.671 1.00 33.09 675 SER A N 1
ATOM 5402 C CA . SER A 1 675 ? 108.371 16.541 -69.824 1.00 33.09 675 SER A CA 1
ATOM 5403 C C . SER A 1 675 ? 107.157 15.727 -69.330 1.00 33.09 675 SER A C 1
ATOM 5405 O O . SER A 1 675 ? 106.057 16.245 -69.185 1.00 33.09 675 SER A O 1
ATOM 5407 N N . ASN A 1 676 ? 107.406 14.453 -69.011 1.00 37.97 676 ASN A N 1
ATOM 5408 C CA . ASN A 1 676 ? 106.519 13.501 -68.307 1.00 37.97 676 ASN A CA 1
ATOM 5409 C C . ASN A 1 676 ? 106.665 13.676 -66.761 1.00 37.97 676 ASN A C 1
ATOM 5411 O O . ASN A 1 676 ? 107.614 14.361 -66.365 1.00 37.97 676 ASN A O 1
ATOM 5415 N N . PRO A 1 677 ? 105.915 12.990 -65.859 1.00 67.50 677 PRO A N 1
ATOM 5416 C CA . PRO A 1 677 ? 104.658 12.231 -66.013 1.00 67.50 677 PRO A CA 1
ATOM 5417 C C . PRO A 1 677 ? 103.560 12.551 -64.957 1.00 67.50 677 PRO A C 1
ATOM 5419 O O . PRO A 1 677 ? 103.865 13.081 -63.889 1.00 67.50 677 PRO A O 1
ATOM 5422 N N . SER A 1 678 ? 102.316 12.078 -65.172 1.00 32.94 678 SER A N 1
ATOM 5423 C CA . SER A 1 678 ? 101.642 11.051 -64.319 1.00 32.94 678 SER A CA 1
ATOM 5424 C C . SER A 1 678 ? 100.121 10.922 -64.569 1.00 32.94 678 SER A C 1
ATOM 5426 O O . SER A 1 678 ? 99.401 11.894 -64.403 1.00 32.94 678 SER A O 1
ATOM 5428 N N . THR A 1 679 ? 99.680 9.699 -64.918 1.00 34.12 679 THR A N 1
ATOM 5429 C CA . THR A 1 679 ? 98.472 8.940 -64.461 1.00 34.12 679 THR A CA 1
ATOM 5430 C C . THR A 1 679 ? 97.126 9.659 -64.179 1.00 34.12 679 THR A C 1
ATOM 5432 O O . THR A 1 679 ? 97.109 10.652 -63.468 1.00 34.12 679 THR A O 1
ATOM 5435 N N . THR A 1 680 ? 95.940 9.144 -64.551 1.00 29.78 680 THR A N 1
ATOM 5436 C CA . THR A 1 680 ? 95.516 7.751 -64.862 1.00 29.78 680 THR A CA 1
ATOM 5437 C C . THR A 1 680 ? 94.550 7.624 -66.059 1.00 29.78 680 THR A C 1
ATOM 5439 O O . THR A 1 680 ? 93.888 8.574 -66.461 1.00 29.78 680 THR A O 1
ATOM 5442 N N . THR A 1 681 ? 94.447 6.399 -66.586 1.00 32.59 681 THR A N 1
ATOM 5443 C CA . THR A 1 681 ? 93.425 5.877 -67.522 1.00 32.59 681 THR A CA 1
ATOM 5444 C C . THR A 1 681 ? 92.094 5.544 -66.781 1.00 32.59 681 THR A C 1
ATOM 5446 O O . THR A 1 681 ? 92.056 5.683 -65.562 1.00 32.59 681 THR A O 1
ATOM 5449 N N . SER A 1 682 ? 90.967 5.117 -67.389 1.00 33.91 682 SER A N 1
ATOM 5450 C CA . SER A 1 682 ? 90.694 4.677 -68.774 1.00 33.91 682 SER A CA 1
ATOM 5451 C C . SER A 1 682 ? 89.216 4.822 -69.215 1.00 33.91 682 SER A C 1
ATOM 5453 O O . SER A 1 682 ? 88.321 4.882 -68.385 1.00 33.91 682 SER A O 1
ATOM 5455 N N . THR A 1 683 ? 89.020 4.805 -70.541 1.00 37.28 683 THR A N 1
ATOM 5456 C CA . THR A 1 683 ? 87.881 4.320 -71.373 1.00 37.28 683 THR A CA 1
ATOM 5457 C C . THR A 1 683 ? 86.572 3.790 -70.752 1.00 37.28 683 THR A C 1
ATOM 5459 O O . THR A 1 683 ? 86.591 2.966 -69.845 1.00 37.28 683 THR A O 1
ATOM 5462 N N . VAL A 1 684 ? 85.451 4.092 -71.431 1.00 38.09 684 VAL A N 1
ATOM 5463 C CA . VAL A 1 684 ? 84.098 3.522 -71.231 1.00 38.09 684 VAL A CA 1
ATOM 5464 C C . VAL A 1 684 ? 83.606 2.825 -72.509 1.00 38.09 684 VAL A C 1
ATOM 5466 O O . VAL A 1 684 ? 83.601 3.473 -73.556 1.00 38.09 684 VAL A O 1
ATOM 5469 N N . THR A 1 685 ? 83.147 1.565 -72.432 1.00 38.12 685 THR A N 1
ATOM 5470 C CA . THR A 1 685 ? 82.028 0.987 -73.230 1.00 38.12 685 THR A CA 1
ATOM 5471 C C . THR A 1 685 ? 81.679 -0.460 -72.818 1.00 38.12 685 THR A C 1
ATOM 5473 O O . THR A 1 685 ? 82.553 -1.194 -72.375 1.00 38.12 685 THR A O 1
ATOM 5476 N N . GLU A 1 686 ? 80.412 -0.830 -73.072 1.00 33.75 686 GLU A N 1
ATOM 5477 C CA . GLU A 1 686 ? 79.845 -2.184 -73.301 1.00 33.75 686 GLU A CA 1
ATOM 5478 C C . GLU A 1 686 ? 79.353 -3.129 -72.163 1.00 33.75 686 GLU A C 1
ATOM 5480 O O . GLU A 1 686 ? 79.862 -3.172 -71.051 1.00 33.75 686 GLU A O 1
ATOM 5485 N N . GLU A 1 687 ? 78.295 -3.866 -72.554 1.00 30.44 687 GLU A N 1
ATOM 5486 C CA . GLU A 1 687 ? 77.628 -5.089 -72.040 1.00 30.44 687 GLU A CA 1
ATOM 5487 C C . GLU A 1 687 ? 76.990 -5.197 -70.628 1.00 30.44 687 GLU A C 1
ATOM 5489 O O . GLU A 1 687 ? 77.566 -5.677 -69.658 1.00 30.44 687 GLU A O 1
ATOM 5494 N N . LEU A 1 688 ? 75.676 -4.922 -70.598 1.00 37.41 688 LEU A N 1
ATOM 5495 C CA . LEU A 1 688 ? 74.590 -5.858 -70.223 1.00 37.41 688 LEU A CA 1
ATOM 5496 C C . LEU A 1 688 ? 74.935 -7.135 -69.406 1.00 37.41 688 LEU A C 1
ATOM 5498 O O . LEU A 1 688 ? 75.356 -8.134 -69.992 1.00 37.41 688 LEU A O 1
ATOM 5502 N N . LYS A 1 689 ? 74.465 -7.217 -68.147 1.00 32.16 689 LYS A N 1
ATOM 5503 C CA . LYS A 1 689 ? 73.346 -8.108 -67.719 1.00 32.16 689 LYS A CA 1
ATOM 5504 C C . LYS A 1 689 ? 72.957 -7.911 -66.230 1.00 32.16 689 LYS A C 1
ATOM 5506 O O . LYS A 1 689 ? 73.681 -7.211 -65.530 1.00 32.16 689 LYS A O 1
ATOM 5511 N N . PRO A 1 690 ? 71.794 -8.429 -65.767 1.00 61.41 690 PRO A N 1
ATOM 5512 C CA . PRO A 1 690 ? 71.213 -8.059 -64.472 1.00 61.41 690 PRO A CA 1
ATOM 5513 C C . PRO A 1 690 ? 71.485 -9.070 -63.350 1.00 61.41 690 PRO A C 1
ATOM 5515 O O . PRO A 1 690 ? 71.403 -10.273 -63.584 1.00 61.41 690 PRO A O 1
ATOM 5518 N N . GLU A 1 691 ? 71.644 -8.579 -62.118 1.00 32.78 691 GLU A N 1
ATOM 5519 C CA . GLU A 1 691 ? 71.372 -9.348 -60.897 1.00 32.78 691 GLU A CA 1
ATOM 5520 C C . GLU A 1 691 ? 71.099 -8.418 -59.696 1.00 32.78 691 GLU A C 1
ATOM 5522 O O . GLU A 1 691 ? 71.678 -7.341 -59.608 1.00 32.78 691 GLU A O 1
ATOM 5527 N N . GLN A 1 692 ? 70.176 -8.860 -58.833 1.00 38.84 692 GLN A N 1
ATOM 5528 C CA . GLN A 1 692 ? 69.974 -8.523 -57.409 1.00 38.84 692 GLN A CA 1
ATOM 5529 C C . GLN A 1 692 ? 70.116 -7.057 -56.935 1.00 38.84 692 GLN A C 1
ATOM 5531 O O . GLN A 1 692 ? 71.208 -6.516 -56.793 1.00 38.84 692 GLN A O 1
ATOM 5536 N N . VAL A 1 693 ? 68.978 -6.485 -56.522 1.00 37.03 693 VAL A N 1
ATOM 5537 C CA . VAL A 1 693 ? 68.911 -5.459 -55.468 1.00 37.03 693 VAL A CA 1
ATOM 5538 C C . VAL A 1 693 ? 68.477 -6.177 -54.187 1.00 37.03 693 VAL A C 1
ATOM 5540 O O . VAL A 1 693 ? 67.410 -6.790 -54.183 1.00 37.03 693 VAL A O 1
ATOM 5543 N N . GLU A 1 694 ? 69.299 -6.128 -53.138 1.00 39.25 694 GLU A N 1
ATOM 5544 C CA . GLU A 1 694 ? 68.949 -6.570 -51.779 1.00 39.25 694 GLU A CA 1
ATOM 5545 C C . GLU A 1 694 ? 68.751 -5.346 -50.863 1.00 39.25 694 GLU A C 1
ATOM 5547 O O . GLU A 1 694 ? 69.487 -4.369 -50.969 1.00 39.25 694 GLU A O 1
ATOM 5552 N N . ASP A 1 695 ? 67.746 -5.433 -49.989 1.00 49.09 695 ASP A N 1
ATOM 5553 C CA . ASP A 1 695 ? 67.460 -4.671 -48.761 1.00 49.09 695 ASP A CA 1
ATOM 5554 C C . ASP A 1 695 ? 68.331 -3.439 -48.388 1.00 49.09 695 ASP A C 1
ATOM 5556 O O . ASP A 1 695 ? 69.320 -3.570 -47.667 1.00 49.09 695 ASP A O 1
ATOM 5560 N N . GLU A 1 696 ? 67.839 -2.219 -48.664 1.00 41.91 696 GLU A N 1
ATOM 5561 C CA . GLU A 1 696 ? 68.192 -0.994 -47.904 1.00 41.91 696 GLU A CA 1
ATOM 5562 C C . GLU A 1 696 ? 66.952 -0.129 -47.543 1.00 41.91 696 GLU A C 1
ATOM 5564 O O . GLU A 1 696 ? 66.918 1.075 -47.778 1.00 41.91 696 GLU A O 1
ATOM 5569 N N . GLU A 1 697 ? 65.934 -0.723 -46.904 1.00 42.72 697 GLU A N 1
ATOM 5570 C CA . GLU A 1 697 ? 64.846 0.009 -46.211 1.00 42.72 697 GLU A CA 1
ATOM 5571 C C . GLU A 1 697 ? 64.793 -0.360 -44.712 1.00 42.72 697 GLU A C 1
ATOM 5573 O O . GLU A 1 697 ? 63.959 -1.162 -44.292 1.00 42.72 697 GLU A O 1
ATOM 5578 N N . LYS A 1 698 ? 65.714 0.177 -43.884 1.00 50.31 698 LYS A N 1
ATOM 5579 C CA . LYS A 1 698 ? 65.761 -0.087 -42.419 1.00 50.31 698 LYS A CA 1
ATOM 5580 C C . LYS A 1 698 ? 66.219 1.078 -41.513 1.00 50.31 698 LYS A C 1
ATOM 5582 O O . LYS A 1 698 ? 66.876 0.825 -40.505 1.00 50.31 698 LYS A O 1
ATOM 5587 N N . GLU A 1 699 ? 65.817 2.324 -41.780 1.00 46.12 699 GLU A N 1
ATOM 5588 C CA . GLU A 1 699 ? 65.918 3.422 -40.787 1.00 46.12 699 GLU A CA 1
ATOM 5589 C C . GLU A 1 699 ? 64.680 4.349 -40.739 1.00 46.12 699 GLU A C 1
ATOM 5591 O O . GLU A 1 699 ? 64.825 5.556 -40.865 1.00 46.12 699 GLU A O 1
ATOM 5596 N N . GLU A 1 700 ? 63.467 3.817 -40.497 1.00 43.66 700 GLU A N 1
ATOM 5597 C CA . GLU A 1 700 ? 62.356 4.636 -39.942 1.00 43.66 700 GLU A CA 1
ATOM 5598 C C . GLU A 1 700 ? 61.232 3.842 -39.210 1.00 43.66 700 GLU A C 1
ATOM 5600 O O . GLU A 1 700 ? 60.085 4.265 -39.175 1.00 43.66 700 GLU A O 1
ATOM 5605 N N . GLU A 1 701 ? 61.540 2.707 -38.553 1.00 41.59 701 GLU A N 1
ATOM 5606 C CA . GLU A 1 701 ? 60.577 1.976 -37.683 1.00 41.59 701 GLU A CA 1
ATOM 5607 C C . GLU A 1 701 ? 61.148 1.690 -36.273 1.00 41.59 701 GLU A C 1
ATOM 5609 O O . GLU A 1 701 ? 61.282 0.544 -35.836 1.00 41.59 701 GLU A O 1
ATOM 5614 N N . LYS A 1 702 ? 61.536 2.745 -35.543 1.00 44.94 702 LYS A N 1
ATOM 5615 C CA . LYS A 1 702 ? 61.903 2.672 -34.114 1.00 44.94 702 LYS A CA 1
ATOM 5616 C C . LYS A 1 702 ? 61.588 3.971 -33.369 1.00 44.94 702 LYS A C 1
ATOM 5618 O O . LYS A 1 702 ? 62.487 4.782 -33.193 1.00 44.94 702 LYS A O 1
ATOM 5623 N N . ASP A 1 703 ? 60.363 4.098 -32.858 1.00 46.03 703 ASP A N 1
ATOM 5624 C CA . ASP A 1 703 ? 60.136 4.723 -31.538 1.00 46.03 703 ASP A CA 1
ATOM 5625 C C . ASP A 1 703 ? 58.752 4.404 -30.922 1.00 46.03 703 ASP A C 1
ATOM 5627 O O . ASP A 1 703 ? 58.653 4.339 -29.700 1.00 46.03 703 ASP A O 1
ATOM 5631 N N . GLU A 1 704 ? 57.710 4.089 -31.708 1.00 44.75 704 GLU A N 1
ATOM 5632 C CA . GLU A 1 704 ? 56.337 3.925 -31.167 1.00 44.75 704 GLU A CA 1
ATOM 5633 C C . GLU A 1 704 ? 56.086 2.648 -30.332 1.00 44.75 704 GLU A C 1
ATOM 5635 O O . GLU A 1 704 ? 55.278 2.667 -29.404 1.00 44.75 704 GLU A O 1
ATOM 5640 N N . LYS A 1 705 ? 56.802 1.536 -30.563 1.00 41.91 705 LYS A N 1
ATOM 5641 C CA . LYS A 1 705 ? 56.630 0.285 -29.783 1.00 41.91 705 LYS A CA 1
ATOM 5642 C C . LYS A 1 705 ? 57.341 0.327 -28.424 1.00 41.91 705 LYS A C 1
ATOM 5644 O O . LYS A 1 705 ? 58.269 -0.448 -28.177 1.00 41.91 705 LYS A O 1
ATOM 5649 N N . LYS A 1 706 ? 56.941 1.262 -27.551 1.00 42.81 706 LYS A N 1
ATOM 5650 C CA . LYS A 1 706 ? 57.529 1.407 -26.205 1.00 42.81 706 LYS A CA 1
ATOM 5651 C C . LYS A 1 706 ? 56.657 1.971 -25.079 1.00 42.81 706 LYS A C 1
ATOM 5653 O O . LYS A 1 706 ? 57.156 1.999 -23.951 1.00 42.81 706 LYS A O 1
ATOM 5658 N N . GLU A 1 707 ? 55.415 2.383 -25.339 1.00 41.62 707 GLU A N 1
ATOM 5659 C CA . GLU A 1 707 ? 54.521 2.899 -24.283 1.00 41.62 707 GLU A CA 1
ATOM 5660 C C . GLU A 1 707 ? 53.342 1.972 -23.922 1.00 41.62 707 GLU A C 1
ATOM 5662 O O . GLU A 1 707 ? 52.899 2.024 -22.780 1.00 41.62 707 GLU A O 1
ATOM 5667 N N . GLU A 1 708 ? 52.908 1.050 -24.793 1.00 43.22 708 GLU A N 1
ATOM 5668 C CA . GLU A 1 708 ? 51.771 0.150 -24.492 1.00 43.22 708 GLU A CA 1
ATOM 5669 C C . GLU A 1 708 ? 52.096 -0.975 -23.481 1.00 43.22 708 GLU A C 1
ATOM 5671 O O . GLU A 1 708 ? 51.247 -1.358 -22.681 1.00 43.22 708 GLU A O 1
ATOM 5676 N N . GLU A 1 709 ? 53.332 -1.487 -23.439 1.00 42.22 709 GLU A N 1
ATOM 5677 C CA . GLU A 1 709 ? 53.714 -2.644 -22.598 1.00 42.22 709 GLU A CA 1
ATOM 5678 C C . GLU A 1 709 ? 54.036 -2.242 -21.136 1.00 42.22 709 GLU A C 1
ATOM 5680 O O . GLU A 1 709 ? 55.075 -2.620 -20.585 1.00 42.22 709 GLU A O 1
ATOM 5685 N N . LYS A 1 710 ? 53.203 -1.385 -20.513 1.00 42.19 710 LYS A N 1
ATOM 5686 C CA . LYS A 1 710 ? 53.500 -0.818 -19.179 1.00 42.19 710 LYS A CA 1
ATOM 5687 C C . LYS A 1 710 ? 52.352 -0.426 -18.244 1.00 42.19 710 LYS A C 1
ATOM 5689 O O . LYS A 1 710 ? 52.662 -0.069 -17.104 1.00 42.19 710 LYS A O 1
ATOM 5694 N N . GLU A 1 711 ? 51.085 -0.494 -18.657 1.00 41.56 711 GLU A N 1
ATOM 5695 C CA . GLU A 1 711 ? 49.949 -0.155 -17.772 1.00 41.56 711 GLU A CA 1
ATOM 5696 C C . GLU A 1 711 ? 49.089 -1.349 -17.307 1.00 41.56 711 GLU A C 1
ATOM 5698 O O . GLU A 1 711 ? 48.353 -1.192 -16.339 1.00 41.56 711 GLU A O 1
ATOM 5703 N N . GLU A 1 712 ? 49.248 -2.563 -17.858 1.00 43.72 712 GLU A N 1
ATOM 5704 C CA . GLU A 1 712 ? 48.504 -3.753 -17.376 1.00 43.72 712 GLU A CA 1
ATOM 5705 C C . GLU A 1 712 ? 48.973 -4.295 -16.005 1.00 43.72 712 GLU A C 1
ATOM 5707 O O . GLU A 1 712 ? 48.216 -4.965 -15.306 1.00 43.72 712 GLU A O 1
ATOM 5712 N N . ASP A 1 713 ? 50.201 -4.001 -15.568 1.00 45.41 713 ASP A N 1
ATOM 5713 C CA . ASP A 1 713 ? 50.848 -4.673 -14.421 1.00 45.41 713 ASP A CA 1
ATOM 5714 C C . ASP A 1 713 ? 50.662 -3.912 -13.084 1.00 45.41 713 ASP A C 1
ATOM 5716 O O . ASP A 1 713 ? 51.618 -3.697 -12.326 1.00 45.41 713 ASP A O 1
ATOM 5720 N N . LYS A 1 714 ? 49.447 -3.388 -12.819 1.00 45.06 714 LYS A N 1
ATOM 5721 C CA . LYS A 1 714 ? 49.241 -2.443 -11.695 1.00 45.06 714 LYS A CA 1
ATOM 5722 C C . LYS A 1 714 ? 47.919 -2.436 -10.918 1.00 45.06 714 LYS A C 1
ATOM 5724 O O . LYS A 1 714 ? 47.894 -1.769 -9.883 1.00 45.06 714 LYS A O 1
ATOM 5729 N N . GLU A 1 715 ? 46.882 -3.176 -11.317 1.00 43.94 715 GLU A N 1
ATOM 5730 C CA . GLU A 1 715 ? 45.609 -3.237 -10.559 1.00 43.94 715 GLU A CA 1
ATOM 5731 C C . GLU A 1 715 ? 45.351 -4.555 -9.793 1.00 43.94 715 GLU A C 1
ATOM 5733 O O . GLU A 1 715 ? 44.336 -4.684 -9.116 1.00 43.94 715 GLU A O 1
ATOM 5738 N N . GLU A 1 716 ? 46.308 -5.490 -9.722 1.00 43.28 716 GLU A N 1
ATOM 5739 C CA . GLU A 1 716 ? 46.243 -6.623 -8.772 1.00 43.28 716 GLU A CA 1
ATOM 5740 C C . GLU A 1 716 ? 46.802 -6.273 -7.371 1.00 43.28 716 GLU A C 1
ATOM 5742 O O . GLU A 1 716 ? 47.695 -6.961 -6.856 1.00 43.28 716 GLU A O 1
ATOM 5747 N N . LYS A 1 717 ? 46.340 -5.181 -6.723 1.00 50.31 717 LYS A N 1
ATOM 5748 C CA . LYS A 1 717 ? 46.840 -4.870 -5.363 1.00 50.31 717 LYS A CA 1
ATOM 5749 C C . LYS A 1 717 ? 46.048 -3.991 -4.383 1.00 50.31 717 LYS A C 1
ATOM 5751 O O . LYS A 1 717 ? 46.686 -3.247 -3.647 1.00 50.31 717 LYS A O 1
ATOM 5756 N N . GLU A 1 718 ? 44.734 -4.172 -4.222 1.00 46.03 718 GLU A N 1
ATOM 5757 C CA . GLU A 1 718 ? 44.101 -3.957 -2.896 1.00 46.03 718 GLU A CA 1
ATOM 5758 C C . GLU A 1 718 ? 42.679 -4.551 -2.780 1.00 46.03 718 GLU A C 1
ATOM 5760 O O . GLU A 1 718 ? 41.710 -3.942 -3.214 1.00 46.03 718 GLU A O 1
ATOM 5765 N N . THR A 1 719 ? 42.538 -5.743 -2.173 1.00 39.47 719 THR A N 1
ATOM 5766 C CA . THR A 1 719 ? 41.293 -6.231 -1.512 1.00 39.47 719 THR A CA 1
ATOM 5767 C C . THR A 1 719 ? 41.529 -7.538 -0.732 1.00 39.47 719 THR A C 1
ATOM 5769 O O . THR A 1 719 ? 40.864 -8.554 -0.920 1.00 39.47 719 THR A O 1
ATOM 5772 N N . THR A 1 720 ? 42.482 -7.544 0.208 1.00 44.28 720 THR A N 1
ATOM 5773 C CA . THR A 1 720 ? 42.547 -8.613 1.226 1.00 44.28 720 THR A CA 1
ATOM 5774 C C . THR A 1 720 ? 41.459 -8.396 2.281 1.00 44.28 720 THR A C 1
ATOM 5776 O O . THR A 1 720 ? 41.744 -7.962 3.399 1.00 44.28 720 THR A O 1
ATOM 5779 N N . THR A 1 721 ? 40.204 -8.647 1.913 1.00 37.47 721 THR A N 1
ATOM 5780 C CA . THR A 1 721 ? 39.056 -8.554 2.822 1.00 37.47 721 THR A CA 1
ATOM 5781 C C . THR A 1 721 ? 38.980 -9.822 3.669 1.00 37.47 721 THR A C 1
ATOM 5783 O O . THR A 1 721 ? 38.907 -10.927 3.137 1.00 37.47 721 THR A O 1
ATOM 5786 N N . THR A 1 722 ? 39.049 -9.671 4.991 1.00 37.78 722 THR A N 1
ATOM 5787 C CA . THR A 1 722 ? 39.170 -10.790 5.933 1.00 37.78 722 THR A CA 1
ATOM 5788 C C . THR A 1 722 ? 37.929 -11.683 5.944 1.00 37.78 722 THR A C 1
ATOM 5790 O O . THR A 1 722 ? 36.831 -11.213 6.225 1.00 37.78 722 THR A O 1
ATOM 5793 N N . GLU A 1 723 ? 38.133 -12.981 5.728 1.00 44.03 723 GLU A N 1
ATOM 5794 C CA . GLU A 1 723 ? 37.157 -14.054 5.937 1.00 44.03 723 GLU A CA 1
ATOM 5795 C C . GLU A 1 723 ? 36.814 -14.205 7.439 1.00 44.03 723 GLU A C 1
ATOM 5797 O O . GLU A 1 723 ? 37.705 -14.526 8.233 1.00 44.03 723 GLU A O 1
ATOM 5802 N N . PRO A 1 724 ? 35.552 -14.004 7.871 1.00 49.00 724 PRO A N 1
ATOM 5803 C CA . PRO A 1 724 ? 35.125 -14.279 9.237 1.00 49.00 724 PRO A CA 1
ATOM 5804 C C . PRO A 1 724 ? 34.659 -15.736 9.360 1.00 49.00 724 PRO A C 1
ATOM 5806 O O . PRO A 1 724 ? 33.468 -16.025 9.458 1.00 49.00 724 PRO A O 1
ATOM 5809 N N . ALA A 1 725 ? 35.607 -16.672 9.363 1.00 50.31 725 ALA A N 1
ATOM 5810 C CA . ALA A 1 725 ? 35.320 -18.068 9.675 1.00 50.31 725 ALA A CA 1
ATOM 5811 C C . ALA A 1 725 ? 35.062 -18.247 11.186 1.00 50.31 725 ALA A C 1
ATOM 5813 O O . ALA A 1 725 ? 35.976 -18.572 11.946 1.00 50.31 725 ALA A O 1
ATOM 5814 N N . GLN A 1 726 ? 33.811 -18.067 11.618 1.00 38.69 726 GLN A N 1
ATOM 5815 C CA . GLN A 1 726 ? 33.312 -18.624 12.877 1.00 38.69 726 GLN A CA 1
ATOM 5816 C C . GLN A 1 726 ? 32.111 -19.530 12.618 1.00 38.69 726 GLN A C 1
ATOM 5818 O O . GLN A 1 726 ? 31.038 -19.086 12.223 1.00 38.69 726 GLN A O 1
ATOM 5823 N N . VAL A 1 727 ? 32.339 -20.823 12.846 1.00 47.56 727 VAL A N 1
ATOM 5824 C CA . VAL A 1 727 ? 31.298 -21.837 12.991 1.00 47.56 727 VAL A CA 1
ATOM 5825 C C . VAL A 1 727 ? 30.959 -21.895 14.474 1.00 47.56 727 VAL A C 1
ATOM 5827 O O . VAL A 1 727 ? 31.659 -22.564 15.234 1.00 47.56 727 VAL A O 1
ATOM 5830 N N . ASP A 1 728 ? 29.901 -21.198 14.871 1.00 37.03 728 ASP A N 1
ATOM 5831 C CA . ASP A 1 728 ? 29.276 -21.407 16.173 1.00 37.03 728 ASP A CA 1
ATOM 5832 C C . ASP A 1 728 ? 28.203 -22.498 15.990 1.00 37.03 728 ASP A C 1
ATOM 5834 O O . ASP A 1 728 ? 27.050 -22.227 15.667 1.00 37.03 728 ASP A O 1
ATOM 5838 N N . ASN A 1 729 ? 28.637 -23.759 16.114 1.00 45.62 729 ASN A N 1
ATOM 5839 C CA . ASN A 1 729 ? 27.756 -24.925 16.219 1.00 45.62 729 ASN A CA 1
ATOM 5840 C C . ASN A 1 729 ? 27.365 -25.113 17.693 1.00 45.62 729 ASN A C 1
ATOM 5842 O O . ASN A 1 729 ? 28.109 -25.754 18.433 1.00 45.62 729 ASN A O 1
ATOM 5846 N N . GLU A 1 730 ? 26.205 -24.610 18.099 1.00 45.75 730 GLU A N 1
ATOM 5847 C CA . GLU A 1 730 ? 25.514 -24.970 19.345 1.00 45.75 730 GLU A CA 1
ATOM 5848 C C . GLU A 1 730 ? 23.992 -24.785 19.124 1.00 45.75 730 GLU A C 1
ATOM 5850 O O . GLU A 1 730 ? 23.596 -24.075 18.203 1.00 45.75 730 GLU A O 1
ATOM 5855 N N . GLU A 1 731 ? 23.157 -25.458 19.926 1.00 43.12 731 GLU A N 1
ATOM 5856 C CA . GLU A 1 731 ? 21.673 -25.433 19.865 1.00 43.12 731 GLU A CA 1
ATOM 5857 C C . GLU A 1 731 ? 20.990 -26.169 18.677 1.00 43.12 731 GLU A C 1
ATOM 5859 O O . GLU A 1 731 ? 20.080 -25.654 18.035 1.00 43.12 731 GLU A O 1
ATOM 5864 N N . GLU A 1 732 ? 21.342 -27.448 18.464 1.00 42.06 732 GLU A N 1
ATOM 5865 C CA . GLU A 1 732 ? 20.469 -28.449 17.800 1.00 42.06 732 GLU A CA 1
ATOM 5866 C C . GLU A 1 732 ? 20.332 -29.725 18.679 1.00 42.06 732 GLU A C 1
ATOM 5868 O O . GLU A 1 732 ? 20.689 -30.830 18.277 1.00 42.06 732 GLU A O 1
ATOM 5873 N N . GLU A 1 733 ? 19.874 -29.576 19.933 1.00 46.81 733 GLU A N 1
ATOM 5874 C CA . GLU A 1 733 ? 19.620 -30.709 20.852 1.00 46.81 733 GLU A CA 1
ATOM 5875 C C . GLU A 1 733 ? 18.591 -30.347 21.963 1.00 46.81 733 GLU A C 1
ATOM 5877 O O . GLU A 1 733 ? 18.990 -30.118 23.097 1.00 46.81 733 GLU A O 1
ATOM 5882 N N . GLU A 1 734 ? 17.281 -30.253 21.652 1.00 45.56 734 GLU A N 1
ATOM 5883 C CA . GLU A 1 734 ? 16.137 -30.406 22.606 1.00 45.56 734 GLU A CA 1
ATOM 5884 C C . GLU A 1 734 ? 14.747 -30.283 21.905 1.00 45.56 734 GLU A C 1
ATOM 5886 O O . GLU A 1 734 ? 14.031 -29.304 22.093 1.00 45.56 734 GLU A O 1
ATOM 5891 N N . GLU A 1 735 ? 14.320 -31.273 21.096 1.00 40.09 735 GLU A N 1
ATOM 5892 C CA . GLU A 1 735 ? 12.883 -31.435 20.736 1.00 40.09 735 GLU A CA 1
ATOM 5893 C C . GLU A 1 735 ? 12.478 -32.896 20.379 1.00 40.09 735 GLU A C 1
ATOM 5895 O O . GLU A 1 735 ? 11.774 -33.164 19.408 1.00 40.09 735 GLU A O 1
ATOM 5900 N N . GLU A 1 736 ? 12.904 -33.868 21.199 1.00 47.44 736 GLU A N 1
ATOM 5901 C CA . GLU A 1 736 ? 12.261 -35.197 21.314 1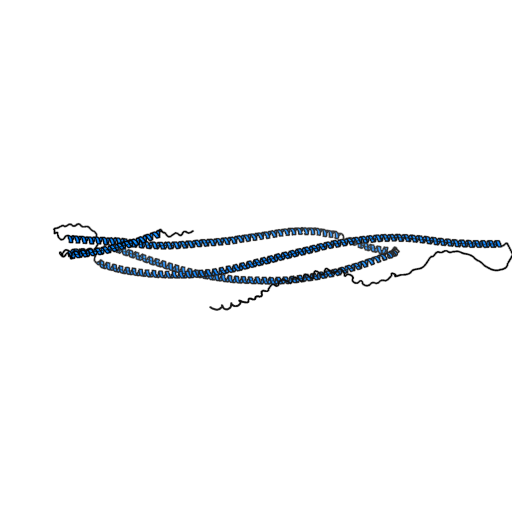.00 47.44 736 GLU A CA 1
ATOM 5902 C C . GLU A 1 736 ? 11.704 -35.389 22.746 1.00 47.44 736 GLU A C 1
ATOM 5904 O O . GLU A 1 736 ? 12.109 -34.694 23.673 1.00 47.44 736 GLU A O 1
ATOM 5909 N N . GLU A 1 737 ? 10.775 -36.339 22.921 1.00 49.88 737 GLU A N 1
ATOM 5910 C CA . GLU A 1 737 ? 10.027 -36.644 24.163 1.00 49.88 737 GLU A CA 1
ATOM 5911 C C . GLU A 1 737 ? 9.103 -35.535 24.722 1.00 49.88 737 GLU A C 1
ATOM 5913 O O . GLU A 1 737 ? 9.377 -34.938 25.758 1.00 49.88 737 GLU A O 1
ATOM 5918 N N . MET A 1 738 ? 7.902 -35.382 24.138 1.00 42.91 738 MET A N 1
ATOM 5919 C CA . MET A 1 738 ? 6.680 -34.996 24.886 1.00 42.91 738 MET A CA 1
ATOM 5920 C C . MET A 1 738 ? 5.374 -35.504 24.217 1.00 42.91 738 MET A C 1
ATOM 5922 O O . MET A 1 738 ? 4.348 -34.828 24.222 1.00 42.91 738 MET A O 1
ATOM 5926 N N . GLU A 1 739 ? 5.387 -36.727 23.662 1.00 50.53 739 GLU A N 1
ATOM 5927 C CA . GLU A 1 739 ? 4.200 -37.395 23.077 1.00 50.53 739 GLU A CA 1
ATOM 5928 C C . GLU A 1 739 ? 3.804 -38.698 23.814 1.00 50.53 739 GLU A C 1
ATOM 5930 O O . GLU A 1 739 ? 3.498 -39.713 23.196 1.00 50.53 739 GLU A O 1
ATOM 5935 N N . GLU A 1 740 ? 3.772 -38.699 25.154 1.00 48.28 740 GLU A N 1
ATOM 5936 C CA . GLU A 1 740 ? 3.000 -39.720 25.886 1.00 48.28 740 GLU A CA 1
ATOM 5937 C C . GLU A 1 740 ? 2.552 -39.249 27.285 1.00 48.28 740 GLU A C 1
ATOM 5939 O O . GLU A 1 740 ? 3.370 -39.098 28.190 1.00 48.28 740 GLU A O 1
ATOM 5944 N N . ILE A 1 741 ? 1.239 -39.034 27.466 1.00 48.78 741 ILE A N 1
ATOM 5945 C CA . ILE A 1 741 ? 0.414 -39.499 28.606 1.00 48.78 741 ILE A CA 1
ATOM 5946 C C . ILE A 1 741 ? -1.052 -39.077 28.388 1.00 48.78 741 ILE A C 1
ATOM 5948 O O . ILE A 1 741 ? -1.348 -37.917 28.105 1.00 48.78 741 ILE A O 1
ATOM 5952 N N . TYR A 1 742 ? -1.960 -40.042 28.565 1.00 41.84 742 TYR A N 1
ATOM 5953 C CA . TYR A 1 742 ? -3.424 -39.910 28.585 1.00 41.84 742 TYR A CA 1
ATOM 5954 C C . TYR A 1 742 ? -3.970 -40.660 29.812 1.00 41.84 742 TYR A C 1
ATOM 5956 O O . TYR A 1 742 ? -3.332 -41.669 30.202 1.00 41.84 742 TYR A O 1
#

Foldseek 3Di:
DDDPPDPPPVLVVVLVVLVVVLVVLVVVLVVLVVVLVVLVVVLVVLVVVLVVLVVVPPDDPPVVPPVVVVVVPVPDDDDDDDDDDDDDDDDDDDDPPPSVVVSVVSVVVSVVSVVVSVVSVVVSVVSVVVSVVSVVVSVVSVVVVVVVVVVSVVVVVVVVVVVVVVVVVVVVVVVVVVVVVVVVVVVVVVVVVVVVVVVVVVVVVVVVVVVVVVVVVVVVVVVVVVVVVVVVVVVVVVVVVPPPPPVVVVVVVVVVVVVVVVPVPDDPVPPVVVVVVVVVVVVVVVVVVVVVVVVVVVVVVVVVVVVVVVVVVVVVVVVVVVVVVVVVVVVVVVVVVVVVVVVVVVVVVVVVVVVVVVVVVVVVVVVVVVVVVVVVVVVVVVVVVVVVVVVVVVVVVVVVVVVVVVVVVVVVVVVVVVVVVVVVVVVDDDDDPCVVVVVVVVVVVVVVVVVVVVVVVVVVVVVVVVVVVVVVVVVVVVVVVVVVVVVVVVVVVVVVVVVVVVVVVVVVVVVVVVVVVVVVVVVVVVVVVVVVVVVVVVVVVVVVVVVVVVVVVVVVVVVVVVVVVVVVVVVVVVVVVVVVVVVVVVVVVVVVVVVVVVVVVVVVVVVVVVVVVVVVVVVVVVVVVVVVVVVVVVVVVVVVVVPDDDDDDDDDDDDDDDDDDDDDDDDDDDDDDDDDDDDDDDDDDDDDDDDDDDDDDPPDPDDPPPDPVPDPPPPPDDDPDDDPDDDPDDPPDDDDDDPDDD

Organism: Heterostelium pallidum (strain ATCC 26659 / Pp 5 / PN500) (NCBI:txid670386)

Secondary structure (DSSP, 8-state):
--------HHHHHHHHHHHHHHHHHHHHHHHHHHHHHHHHHHHHHHHHHHHHHHHH-TT-TTHHHHHHHHHTT-SS------------------S-HHHHHHHHHHHHHHHHHHHHHHHHHHHHHHHHHHHHHHHHHHHHHHHHHHHHHHHHHHHHHHHHHHHHHHHHHHHHHHHHHHHHHHHHHHHHHHHHHHHHHHHHHHHHHHHHHHHHHHHHHHHHHHHHHHHHHHHHHHHHHHHHTT---SHHHHHHHHHHHHHHHHHHTSSSTTTHHHHHHHHHHHHHHHHHHHHHHHHHHHHHHHHHHHHHHHHHHHHHHHHHHHHHHHHHHHHHHHHHHHHHHHHHHHHHHHHHHHHHHHHHHHHHHHHHHHHHHHHHHHHHHHHHHHHHHHHHHHHHHHHHHHHHHHHHHHHHHHHHHHHHHHHHHHTT----TTHHHHHHHHHHHHHHHHHHHHHHHHHHHHHHHHHHHHHHHHHHHHHHHHHHHHHHHHHHHHHHHHHHHHHHHHHHHHHHHHHHHHHHHHHHHHHHHHHHHHHHHHHHHHHHHHHHHHHHHHHHHHHHHHHHHHHHHHHHHHHHHHHHHHHHHHHHHHHHHHHHHHHHHHHHHHHHHHHHHHHHHHHHHHHHHHHHHHHHHHHHHHHHHGGG------------------------------------------------------SS--SSTTSSTTSSTTSS----PPP-------------------

Solvent-accessible surface area (backbone atoms only — not comparable to full-atom values): 43496 Å² total; per-residue (Å²): 140,83,79,80,82,73,77,62,65,65,59,57,51,49,51,54,53,50,51,56,49,46,55,50,53,52,51,51,46,54,50,52,50,50,51,45,56,48,50,52,52,50,45,47,52,50,51,52,50,50,53,47,51,58,61,70,55,78,83,61,79,69,66,68,52,60,60,52,57,54,67,71,57,74,85,64,81,91,79,90,82,89,82,90,86,90,86,88,88,81,84,88,80,97,83,62,60,71,62,53,55,49,50,54,49,49,53,50,52,44,53,53,48,50,54,51,45,53,48,51,51,50,55,42,51,52,50,51,56,52,46,53,54,50,51,56,50,53,52,52,49,49,57,49,50,56,50,51,52,52,50,50,54,51,53,48,53,53,49,51,53,50,52,50,52,51,50,51,54,49,53,53,51,52,50,56,49,54,52,48,50,55,51,51,52,53,48,53,54,49,55,48,52,51,50,51,50,53,51,51,50,54,47,52,50,51,51,51,51,53,49,50,54,52,48,54,52,46,53,55,48,51,48,55,49,47,60,47,46,57,51,50,52,50,51,49,51,64,54,61,74,67,75,84,66,61,74,67,52,59,55,49,50,60,53,46,54,62,49,50,72,62,48,68,77,56,78,56,81,72,57,56,60,70,56,49,61,62,51,53,57,52,54,51,51,59,50,51,59,51,47,57,49,53,52,51,50,52,51,49,52,50,52,51,49,53,50,52,49,53,54,47,53,51,52,48,53,49,52,52,48,54,53,49,51,53,51,50,55,50,50,53,52,49,52,51,52,53,53,50,50,51,55,50,49,53,51,50,55,52,50,54,48,53,50,50,53,53,51,52,51,52,52,51,50,52,49,54,49,49,54,53,48,54,51,49,54,49,55,52,51,51,53,48,51,53,49,52,54,49,51,48,54,49,51,54,50,48,56,49,51,53,49,58,49,51,57,50,51,54,51,53,54,53,51,51,55,56,50,55,54,54,56,68,62,64,80,74,74,81,94,60,81,63,56,59,58,54,48,47,54,50,48,53,48,50,50,55,51,49,52,51,50,52,51,51,51,50,51,50,50,54,52,48,53,53,49,54,50,58,50,49,54,50,49,55,50,51,52,51,52,49,53,52,52,51,52,52,51,51,50,53,52,49,56,49,51,53,53,47,54,51,52,53,52,54,51,50,56,51,49,54,51,51,52,52,49,53,49,54,52,50,52,54,49,53,52,52,52,50,50,54,52,51,55,48,52,49,50,51,49,54,51,51,51,53,49,48,53,52,53,52,49,52,53,49,54,52,50,54,48,53,51,50,55,51,50,50,51,52,48,53,51,48,52,51,51,50,54,50,50,50,54,52,51,52,53,49,51,54,50,51,51,54,53,48,53,52,51,48,56,49,50,52,52,48,53,51,50,52,51,48,51,50,50,52,47,52,50,49,54,51,51,46,53,51,47,53,50,48,53,48,53,48,48,52,48,53,52,60,65,59,75,77,73,83,83,90,84,85,90,92,87,82,90,88,88,83,88,89,92,89,88,82,89,86,92,90,84,90,85,88,84,88,84,86,88,81,89,84,86,81,89,88,86,89,82,92,83,89,78,86,90,77,92,88,88,86,89,85,90,84,74,80,96,72,68,77,93,69,72,83,89,70,79,94,77,86,81,93,72,83,80,83,88,73,87,83,87,75,91,91,84,90,88,78,90,89,87,83,88,134

Radius of gyration: 91.39 Å; Cα contacts (8 Å, |Δi|>4): 37; chains: 1; bounding box: 211×66×285 Å

Mean predicted aligned error: 23.62 Å